Protein AF-A0A2N7B4H0-F1 (afdb_monomer_lite)

Secondary structure (DSSP, 8-state):
--HHHHHHHHHHTT-HHHHHHHHHHS-GGGHHHHHHHHHHHHHHH--S---TT-HHHHHHHHHHHHHHHHS-HHHHHT--GGGSS-----HHHHHHHHHHHT-GGGHHHHHHHHHHTTS----HHHHHHHHHTTSS---HHHHHHH-SHHHHT--HHHHHHHHTTSTHHHHHHHHHHH--TT-SS-IIIIIHHHHHHHHHTTSS-HHHHHHHHHHHHTSS---HHHHHHHHHHHHHS---HHHHGGGHHHHHHHHTSS-HHHHHHHHHHHHHHTTSTT--HHHHHHHHHHHHHSTTGGGTHHHHHHHHHHHHHH-GGGHHHHHHHHGGGGGS--HHHHHHHHHHHHHH--TT-HHHHHHHHTTTTT--TTHHHHHTTT--SPPPPPPPPP-----------GGGBPPP--SHHHHHHHHHHHHHS--HHHHHHHHHHHHH--SPPPTTHHHHHHT------S-HHHHHHHHHHHHHHTTT-S-GGGGSS-TT---HHHHHHHHHHHHHHHHHHTT--PPPTT--SBTTTB--GGGG-

Foldseek 3Di:
DPLLVVLLCCLLVLPQVVNVVSLLPDDLVCLVVNLVSLVVQLVVLADPDDDPPDCSLSSLCSSLLSCLQRPDPVCLLVPDVSSLRNVVDDLVSVVVSCVSNVPDACPVVSQVSCVVVVSDQDALVSVVVCCVVVSYPDDLQNLLAQPDCVRNVDDPVRLLVQLVPHCSQVSPLSVLQHPDPPPPDALVRGVVVRVVSCDVSPSDDLLSNLLSLLQNLLDQPDDPRSVVSSVVSNVVSDDDLVSVLVNVLSLLSNLLYLDLVSLQSSLVVCQVNLLPPSDPVVSNLVSLLNCLLDPNVVSHLLSSLVSLLCNCVNPVVCLVSSLVSLLSNLPVLDPSSLVSNLNSCLVRHDLVPPVVLVSVVVNLVSRDPCSCVSCVSSHPDDHDDDDDDDDDDDDDDDFPDPVFFDDAQDEPVSLLVLLLPCLVDPAPLSVLRNLLCLLQPPYDDDPCNLVSLVPDDNPPDPDLLSQLVNQLSNCSSVVVPDCSLVPSDDPPPPDPVSVVSSVVSVVSSVSSVVSPNQGDQQNARGPPRHRDCVSVD

Radius of gyration: 32.21 Å; chains: 1; bounding box: 80×58×92 Å

Sequence (537 aa):
MTPEDTLQELILSSRPDELIAFLQNTPQCTHKASKAAIRQLSQQLFSVFIPEGDIRNEQCRSCYMAALLTFTRSELMSIPSYLTVRTDVEEDQLIRIFQFRNFGSWLPSWINTMIQKRYWIPSYAFLKRLESGQLISYEPHLFGRVVSPDRMGLTFDEIESLVKTSTLARDLLSLFTHVDLTSSYGYETYWTPFVAELLSRKIILPEDVLKEVLANLARNDFHRTKFLWLKSIAEKIKLSSEETIQVQSELFAVLTTQHGVGINWVLQELKPLSRHPAFRWADFLLAIELLLSGKHAKLGASRALLILEELPLDHPAATAETVRVTLPALLVKDASIQEKVIRIVARWSQPQEEWLREELLLYTDILPANAYELLGSFLSSTPPAPIERYVYQPKSIRVLTEDRRITAVTNWEDLLFLIGKVTTHFDVSEVERLLDSLLQQGFDLPADFQDQVSSFHFEAMSSKTIWLIRGFLQDWSNGFETTALNHLVSPASNDEFITVFWVRMMYAKALAKANQRLSLLSTPTHRPFWIDPEILV

Structure (mmCIF, N/CA/C/O backbone):
data_AF-A0A2N7B4H0-F1
#
_entry.id   AF-A0A2N7B4H0-F1
#
loop_
_atom_site.group_PDB
_atom_site.id
_atom_site.type_symbol
_atom_site.label_atom_id
_atom_site.label_alt_id
_atom_site.label_comp_id
_atom_site.label_asym_id
_atom_site.label_entity_id
_atom_site.label_seq_id
_atom_site.pdbx_PDB_ins_code
_atom_site.Cartn_x
_atom_site.Cartn_y
_atom_site.Cartn_z
_atom_site.occupancy
_atom_site.B_iso_or_equiv
_atom_site.auth_seq_id
_atom_site.auth_comp_id
_atom_site.auth_asym_id
_atom_site.auth_atom_id
_atom_site.pdbx_PDB_model_num
ATOM 1 N N . MET A 1 1 ? 17.112 -9.667 -52.089 1.00 61.91 1 MET A N 1
ATOM 2 C CA . MET A 1 1 ? 17.259 -9.506 -50.631 1.00 61.91 1 MET A CA 1
ATOM 3 C C . MET A 1 1 ? 16.185 -10.314 -49.951 1.00 61.91 1 MET A C 1
ATOM 5 O O . MET A 1 1 ? 15.053 -10.319 -50.429 1.00 61.91 1 MET A O 1
ATOM 9 N N . THR A 1 2 ? 16.548 -11.039 -48.903 1.00 79.81 2 THR A N 1
ATOM 10 C CA . THR A 1 2 ? 15.569 -11.701 -48.041 1.00 79.81 2 THR A CA 1
ATOM 11 C C . THR A 1 2 ? 14.841 -10.652 -47.181 1.00 79.81 2 THR A C 1
ATOM 13 O O . THR A 1 2 ? 15.370 -9.556 -46.986 1.00 79.81 2 THR A O 1
ATOM 16 N N . PRO A 1 3 ? 13.641 -10.947 -46.643 1.00 76.62 3 PRO A N 1
ATOM 17 C CA . PRO A 1 3 ? 12.959 -10.051 -45.703 1.00 76.62 3 PRO A CA 1
ATOM 18 C C . PRO A 1 3 ? 13.798 -9.706 -44.461 1.00 76.62 3 PRO A C 1
ATOM 20 O O . PRO A 1 3 ? 13.592 -8.661 -43.853 1.00 76.62 3 PRO A O 1
ATOM 23 N N . GLU A 1 4 ? 14.739 -10.576 -44.087 1.00 80.69 4 GLU A N 1
ATOM 24 C CA . GLU A 1 4 ? 15.688 -10.355 -42.993 1.00 80.69 4 GLU A CA 1
ATOM 25 C C . GLU A 1 4 ? 16.750 -9.320 -43.370 1.00 80.69 4 GLU A C 1
ATOM 27 O O . GLU A 1 4 ? 16.994 -8.404 -42.587 1.00 80.69 4 GLU A O 1
ATOM 32 N N . ASP A 1 5 ? 17.308 -9.407 -44.583 1.00 82.12 5 ASP A N 1
ATOM 33 C CA . ASP A 1 5 ? 18.279 -8.428 -45.089 1.00 82.12 5 ASP A CA 1
ATOM 34 C C . ASP A 1 5 ? 17.651 -7.032 -45.168 1.00 82.12 5 ASP A C 1
ATOM 36 O O . ASP A 1 5 ? 18.252 -6.048 -44.747 1.00 82.12 5 ASP A O 1
ATOM 40 N N . THR A 1 6 ? 16.407 -6.946 -45.656 1.00 84.31 6 THR A N 1
ATOM 41 C CA . THR A 1 6 ? 15.661 -5.681 -45.727 1.00 84.31 6 THR A CA 1
ATOM 42 C C . THR A 1 6 ? 15.349 -5.132 -44.334 1.00 84.31 6 THR A C 1
ATOM 44 O O . THR A 1 6 ? 15.487 -3.935 -44.105 1.00 84.31 6 THR A O 1
ATOM 47 N N . LEU A 1 7 ? 14.981 -5.990 -43.377 1.00 85.75 7 LEU A N 1
ATOM 48 C CA . LEU A 1 7 ? 14.753 -5.578 -41.991 1.00 85.75 7 LEU A CA 1
ATOM 49 C C . LEU A 1 7 ? 16.028 -5.026 -41.340 1.00 85.75 7 LEU A C 1
ATOM 51 O O . LEU A 1 7 ? 15.982 -3.982 -40.691 1.00 85.75 7 LEU A O 1
ATOM 55 N N . GLN A 1 8 ? 17.158 -5.717 -41.506 1.00 86.12 8 GLN A N 1
ATOM 56 C CA . GLN A 1 8 ? 18.444 -5.271 -40.969 1.00 86.12 8 GLN A CA 1
ATOM 57 C C . GLN A 1 8 ? 18.895 -3.959 -41.613 1.00 86.12 8 GLN A C 1
ATOM 59 O O . GLN A 1 8 ? 19.319 -3.058 -40.894 1.00 86.12 8 GLN A O 1
ATOM 64 N N . GLU A 1 9 ? 18.751 -3.813 -42.933 1.00 89.25 9 GLU A N 1
ATOM 65 C CA . GLU A 1 9 ? 19.076 -2.568 -43.633 1.00 89.25 9 GLU A CA 1
ATOM 66 C C . GLU A 1 9 ? 18.235 -1.396 -43.114 1.00 89.25 9 GLU A C 1
ATOM 68 O O . GLU A 1 9 ? 18.781 -0.335 -42.810 1.00 89.25 9 GLU A O 1
ATOM 73 N N . LEU A 1 10 ? 16.922 -1.582 -42.952 1.00 88.19 10 LEU A N 1
ATOM 74 C CA . LEU A 1 10 ? 16.024 -0.535 -42.451 1.00 88.19 10 LEU A CA 1
ATOM 75 C C . LEU A 1 10 ? 16.346 -0.125 -41.007 1.00 88.19 10 LEU A C 1
ATOM 77 O O . LEU A 1 10 ? 16.293 1.061 -40.683 1.00 88.19 10 LEU A O 1
ATOM 81 N N . ILE A 1 11 ? 16.728 -1.082 -40.152 1.00 86.44 11 ILE A N 1
ATOM 82 C CA . ILE A 1 11 ? 17.166 -0.793 -38.779 1.00 86.44 11 ILE A CA 1
ATOM 83 C C . ILE A 1 11 ? 18.507 -0.051 -38.778 1.00 86.44 11 ILE A C 1
ATOM 85 O O . ILE A 1 11 ? 18.649 0.945 -38.073 1.00 86.44 11 ILE A O 1
ATOM 89 N N . LEU A 1 12 ? 19.490 -0.513 -39.556 1.00 86.62 12 LEU A N 1
ATOM 90 C CA . LEU A 1 12 ? 20.836 0.070 -39.587 1.00 86.62 12 LEU A CA 1
ATOM 91 C C . LEU A 1 12 ? 20.875 1.450 -40.250 1.00 86.62 12 LEU A C 1
ATOM 93 O O . LEU A 1 12 ? 21.717 2.269 -39.889 1.00 86.62 12 LEU A O 1
ATOM 97 N N . SER A 1 13 ? 19.968 1.706 -41.193 1.00 85.81 13 SER A N 1
ATOM 98 C CA . SER A 1 13 ? 19.825 2.993 -41.881 1.00 85.81 13 SER A CA 1
ATOM 99 C C . SER A 1 13 ? 18.934 4.003 -41.147 1.00 85.81 13 SER A C 1
ATOM 101 O O . SER A 1 13 ? 18.708 5.086 -41.683 1.00 85.81 13 SER A O 1
ATOM 103 N N . SER A 1 14 ? 18.449 3.673 -39.940 1.00 80.38 14 SER A N 1
ATOM 104 C CA . SER A 1 14 ? 17.635 4.554 -39.088 1.00 80.38 14 SER A CA 1
ATOM 105 C C . SER A 1 14 ? 16.395 5.129 -39.791 1.00 80.38 14 SER A C 1
ATOM 107 O O . SER A 1 14 ? 16.110 6.321 -39.681 1.00 80.38 14 SER A O 1
ATOM 109 N N . ARG A 1 15 ? 15.634 4.302 -40.525 1.00 83.00 15 ARG A N 1
ATOM 110 C CA . ARG A 1 15 ? 14.407 4.739 -41.227 1.00 83.00 15 ARG A CA 1
ATOM 111 C C . ARG A 1 15 ? 13.140 4.209 -40.541 1.00 83.00 15 ARG A C 1
ATOM 113 O O . ARG A 1 15 ? 12.562 3.224 -41.006 1.00 83.00 15 ARG A O 1
ATOM 120 N N . PRO A 1 16 ? 12.680 4.830 -39.438 1.00 79.56 16 PRO A N 1
ATOM 121 C CA . PRO A 1 16 ? 11.619 4.276 -38.596 1.00 79.56 16 PRO A CA 1
ATOM 122 C C . PRO A 1 16 ? 10.254 4.184 -39.295 1.00 79.56 16 PRO A C 1
ATOM 124 O O . PRO A 1 16 ? 9.546 3.196 -39.106 1.00 79.56 16 PRO A O 1
ATOM 127 N N . ASP A 1 17 ? 9.881 5.156 -40.134 1.00 83.62 17 ASP A N 1
ATOM 128 C CA . ASP A 1 17 ? 8.600 5.121 -40.855 1.00 83.62 17 ASP A CA 1
ATOM 129 C C . ASP A 1 17 ? 8.576 4.043 -41.952 1.00 83.62 17 ASP A C 1
ATOM 131 O O . ASP A 1 17 ? 7.594 3.306 -42.074 1.00 83.62 17 ASP A O 1
ATOM 135 N N . GLU A 1 18 ? 9.669 3.896 -42.711 1.00 86.81 18 GLU A N 1
ATOM 136 C CA . GLU A 1 18 ? 9.824 2.821 -43.705 1.00 86.81 18 GLU A CA 1
ATOM 137 C C . GLU A 1 18 ? 9.834 1.444 -43.026 1.00 86.81 18 GLU A C 1
ATOM 139 O O . GLU A 1 18 ? 9.207 0.507 -43.520 1.00 86.81 18 GLU A O 1
ATOM 144 N N . LEU A 1 19 ? 10.476 1.331 -41.858 1.00 85.94 19 LEU A N 1
ATOM 145 C CA . LEU A 1 19 ? 10.487 0.123 -41.035 1.00 85.94 19 LEU A CA 1
ATOM 146 C C . LEU A 1 19 ? 9.083 -0.263 -40.555 1.00 85.94 19 LEU A C 1
ATOM 148 O O . LEU A 1 19 ? 8.697 -1.429 -40.684 1.00 85.94 19 LEU A O 1
ATOM 152 N N . ILE A 1 20 ? 8.314 0.694 -40.018 1.00 83.69 20 ILE A N 1
ATOM 153 C CA . ILE A 1 20 ? 6.923 0.454 -39.612 1.00 83.69 20 ILE A CA 1
ATOM 154 C C . ILE A 1 20 ? 6.120 -0.018 -40.826 1.00 83.69 20 ILE A C 1
ATOM 156 O O . ILE A 1 20 ? 5.499 -1.077 -40.760 1.00 83.69 20 ILE A O 1
ATOM 160 N N . ALA A 1 21 ? 6.163 0.715 -41.942 1.00 86.56 21 ALA A N 1
ATOM 161 C CA . ALA A 1 21 ? 5.404 0.374 -43.144 1.00 86.56 21 ALA A CA 1
ATOM 162 C C . ALA A 1 21 ? 5.782 -1.011 -43.703 1.00 86.56 21 ALA A C 1
ATOM 164 O O . ALA A 1 21 ? 4.907 -1.787 -44.091 1.00 86.56 21 ALA A O 1
ATOM 165 N N . PHE A 1 22 ? 7.070 -1.358 -43.707 1.00 87.69 22 PHE A N 1
ATOM 166 C CA . PHE A 1 22 ? 7.551 -2.672 -44.129 1.00 87.69 22 PHE A CA 1
ATOM 167 C C . PHE A 1 22 ? 6.992 -3.789 -43.241 1.00 87.69 22 PHE A C 1
ATOM 169 O O . PHE A 1 22 ? 6.396 -4.746 -43.743 1.00 87.69 22 PHE A O 1
ATOM 176 N N . LEU A 1 23 ? 7.122 -3.656 -41.919 1.00 84.12 23 LEU A N 1
ATOM 177 C CA . LEU A 1 23 ? 6.654 -4.666 -40.966 1.00 84.12 23 LEU A CA 1
ATOM 178 C C . LEU A 1 23 ? 5.126 -4.790 -40.939 1.00 84.12 23 LEU A C 1
ATOM 180 O O . LEU A 1 23 ? 4.616 -5.889 -40.741 1.00 84.12 23 LEU A O 1
ATOM 184 N N . GLN A 1 24 ? 4.392 -3.705 -41.195 1.00 83.81 24 GLN A N 1
ATOM 185 C CA . GLN A 1 24 ? 2.932 -3.732 -41.314 1.00 83.81 24 GLN A CA 1
ATOM 186 C C . GLN A 1 24 ? 2.444 -4.553 -42.517 1.00 83.81 24 GLN A C 1
ATOM 188 O O . GLN A 1 24 ? 1.402 -5.202 -42.447 1.00 83.81 24 GLN A O 1
ATOM 193 N N . ASN A 1 25 ? 3.207 -4.548 -43.611 1.00 83.81 25 ASN A N 1
ATOM 194 C CA . ASN A 1 25 ? 2.879 -5.274 -44.839 1.00 83.81 25 ASN A CA 1
ATOM 195 C C . ASN A 1 25 ? 3.521 -6.672 -44.908 1.00 83.81 25 ASN A C 1
ATOM 197 O O . ASN A 1 25 ? 3.307 -7.413 -45.869 1.00 83.81 25 ASN A O 1
ATOM 201 N N . THR A 1 26 ? 4.313 -7.047 -43.901 1.00 81.62 26 THR A N 1
ATOM 202 C CA . THR A 1 26 ? 5.021 -8.326 -43.862 1.00 81.62 26 THR A CA 1
ATOM 203 C C . THR A 1 26 ? 4.096 -9.448 -43.357 1.00 81.62 26 THR A C 1
ATOM 205 O O . THR A 1 26 ? 3.465 -9.304 -42.309 1.00 81.62 26 THR A O 1
ATOM 208 N N . PRO A 1 27 ? 3.996 -10.598 -44.056 1.00 76.38 27 PRO A N 1
ATOM 209 C CA . PRO A 1 27 ? 3.170 -11.718 -43.607 1.00 76.38 27 PRO A CA 1
ATOM 210 C C . PRO A 1 27 ? 3.624 -12.295 -42.257 1.00 76.38 27 PRO A C 1
ATOM 212 O O . PRO A 1 27 ? 4.809 -12.528 -42.035 1.00 76.38 27 PRO A O 1
ATOM 215 N N . GLN A 1 28 ? 2.682 -12.668 -41.384 1.00 69.12 28 GLN A N 1
ATOM 216 C CA . GLN A 1 28 ? 2.998 -13.212 -40.049 1.00 69.12 28 GLN A CA 1
ATOM 217 C C . GLN A 1 28 ? 3.903 -14.461 -40.067 1.00 69.12 28 GLN A C 1
ATOM 219 O O . GLN A 1 28 ? 4.599 -14.732 -39.087 1.00 69.12 28 GLN A O 1
ATOM 224 N N . CYS A 1 29 ? 3.927 -15.224 -41.168 1.00 59.09 29 CYS A N 1
ATOM 225 C CA . CYS A 1 29 ? 4.765 -16.416 -41.311 1.00 59.09 29 CYS A CA 1
ATOM 226 C C . CYS A 1 29 ? 6.276 -16.115 -41.305 1.00 59.09 29 CYS A C 1
ATOM 228 O O . CYS A 1 29 ? 7.056 -16.981 -40.908 1.00 59.09 29 CYS A O 1
ATOM 230 N N . THR A 1 30 ? 6.701 -14.900 -41.663 1.00 66.31 30 THR A N 1
ATOM 231 C CA . THR A 1 30 ? 8.118 -14.493 -41.645 1.00 66.31 30 THR A CA 1
ATOM 232 C C . THR A 1 30 ? 8.538 -13.869 -40.310 1.00 66.31 30 THR A C 1
ATOM 234 O O . THR A 1 30 ? 9.733 -13.741 -40.044 1.00 66.31 30 THR A O 1
ATOM 237 N N . HIS A 1 31 ? 7.594 -13.588 -39.399 1.00 74.25 31 HIS A N 1
ATOM 238 C CA . HIS A 1 31 ? 7.888 -12.961 -38.104 1.00 74.25 31 HIS A CA 1
ATOM 239 C C . HIS A 1 31 ? 8.849 -13.785 -37.241 1.00 74.25 31 HIS A C 1
ATOM 241 O O . HIS A 1 31 ? 9.583 -13.216 -36.439 1.00 74.25 31 HIS A O 1
ATOM 247 N N . LYS A 1 32 ? 8.879 -15.120 -37.372 1.00 80.31 32 LYS A N 1
ATOM 248 C CA . LYS A 1 32 ? 9.822 -15.959 -36.610 1.00 80.31 32 LYS A CA 1
ATOM 249 C C . LYS A 1 32 ? 11.278 -15.614 -36.945 1.00 80.31 32 LYS A C 1
ATOM 251 O O . LYS A 1 32 ? 12.099 -15.512 -36.037 1.00 80.31 32 LYS A O 1
ATOM 256 N N . ALA A 1 33 ? 11.558 -15.415 -38.226 1.00 77.06 33 ALA A N 1
ATOM 257 C CA . ALA A 1 33 ? 12.869 -15.060 -38.747 1.00 77.06 33 ALA A CA 1
ATOM 258 C C . ALA A 1 33 ? 13.229 -13.609 -38.381 1.00 77.06 33 ALA A C 1
ATOM 260 O O . ALA A 1 33 ? 14.272 -13.356 -37.779 1.00 77.06 33 ALA A O 1
ATOM 261 N N . SER A 1 34 ? 12.287 -12.677 -38.571 1.00 82.88 34 SER A N 1
ATOM 262 C CA . SER A 1 34 ? 12.433 -11.274 -38.155 1.00 82.88 34 SER A CA 1
ATOM 263 C C . SER A 1 34 ? 12.747 -11.125 -36.661 1.00 82.88 34 SER A C 1
ATOM 265 O O . SER A 1 34 ? 13.630 -10.359 -36.289 1.00 82.88 34 SER A O 1
ATOM 267 N N . LYS A 1 35 ? 12.087 -11.896 -35.785 1.00 88.50 35 LYS A N 1
ATOM 268 C CA . LYS A 1 35 ? 12.351 -11.884 -34.334 1.00 88.50 35 LYS A CA 1
ATOM 269 C C . LYS A 1 35 ? 13.778 -12.289 -33.981 1.00 88.50 35 LYS A C 1
ATOM 271 O O . LYS A 1 35 ? 14.358 -11.711 -33.064 1.00 88.50 35 LYS A O 1
ATOM 276 N N . ALA A 1 36 ? 14.315 -13.311 -34.649 1.00 86.56 36 ALA A N 1
ATOM 277 C CA . ALA A 1 36 ? 15.679 -13.772 -34.409 1.00 86.56 36 ALA A CA 1
ATOM 278 C C . ALA A 1 36 ? 16.689 -12.693 -34.821 1.00 86.56 36 ALA A C 1
ATOM 280 O O . ALA A 1 36 ? 17.553 -12.340 -34.018 1.00 86.56 36 ALA A O 1
ATOM 281 N N . ALA A 1 37 ? 16.493 -12.095 -36.001 1.00 86.75 37 ALA A N 1
ATOM 282 C CA . ALA A 1 37 ? 17.309 -10.988 -36.489 1.00 86.75 37 ALA A CA 1
ATOM 283 C C . ALA A 1 37 ? 17.275 -9.773 -35.542 1.00 86.75 37 ALA A C 1
ATOM 285 O O . ALA A 1 37 ? 18.328 -9.244 -35.197 1.00 86.75 37 ALA A O 1
ATOM 286 N N . ILE A 1 38 ? 16.092 -9.380 -35.047 1.00 89.06 38 ILE A N 1
ATOM 287 C CA . ILE A 1 38 ? 15.937 -8.269 -34.087 1.00 89.06 38 ILE A CA 1
ATOM 288 C C . ILE A 1 38 ? 16.715 -8.538 -32.793 1.00 89.06 38 ILE A C 1
ATOM 290 O O . ILE A 1 38 ? 17.413 -7.653 -32.302 1.00 89.06 38 ILE A O 1
ATOM 294 N N . ARG A 1 39 ? 16.620 -9.753 -32.231 1.00 87.94 39 ARG A N 1
ATOM 295 C CA . ARG A 1 39 ? 17.344 -10.109 -30.998 1.00 87.94 39 ARG A CA 1
ATOM 296 C C . ARG A 1 39 ? 18.852 -10.056 -31.195 1.00 87.94 39 ARG A C 1
ATOM 298 O O . ARG A 1 39 ? 19.536 -9.448 -30.380 1.00 87.94 39 ARG A O 1
ATOM 305 N N . GLN A 1 40 ? 19.346 -10.670 -32.267 1.00 88.06 40 GLN A N 1
ATOM 306 C CA . GLN A 1 40 ? 20.773 -10.712 -32.569 1.00 88.06 40 GLN A CA 1
ATOM 307 C C . GLN A 1 40 ? 21.331 -9.302 -32.780 1.00 88.06 40 GLN A C 1
ATOM 309 O O . GLN A 1 40 ? 22.329 -8.939 -32.162 1.00 88.06 40 GLN A O 1
ATOM 314 N N . LEU A 1 41 ? 20.657 -8.492 -33.598 1.00 86.75 41 LEU A N 1
ATOM 315 C CA . LEU A 1 41 ? 21.095 -7.134 -33.897 1.00 86.75 41 LEU A CA 1
ATOM 316 C C . LEU A 1 41 ? 21.051 -6.244 -32.650 1.00 86.75 41 LEU A C 1
ATOM 318 O O . LEU A 1 41 ? 22.015 -5.548 -32.352 1.00 86.75 41 LEU A O 1
ATOM 322 N N . SER A 1 42 ? 19.980 -6.324 -31.856 1.00 85.00 42 SER A N 1
ATOM 323 C CA . SER A 1 42 ? 19.875 -5.562 -30.610 1.00 85.00 42 SER A CA 1
ATOM 324 C C . SER A 1 42 ? 20.941 -5.960 -29.585 1.00 85.00 42 SER A C 1
ATOM 326 O O . SER A 1 42 ? 21.454 -5.084 -28.900 1.00 85.00 42 SER A O 1
ATOM 328 N N . GLN A 1 43 ? 21.326 -7.238 -29.499 1.00 84.31 43 GLN A N 1
ATOM 329 C CA . GLN A 1 43 ? 22.435 -7.683 -28.644 1.00 84.31 43 GLN A CA 1
ATOM 330 C C . GLN A 1 43 ? 23.796 -7.167 -29.125 1.00 84.31 43 GLN A C 1
ATOM 332 O O . GLN A 1 43 ? 24.632 -6.823 -28.296 1.00 84.31 43 GLN A O 1
ATOM 337 N N . GLN A 1 44 ? 24.017 -7.093 -30.440 1.00 83.62 44 GLN A N 1
ATOM 338 C CA . GLN A 1 44 ? 25.249 -6.544 -31.019 1.00 83.62 44 GLN A CA 1
ATOM 339 C C . GLN A 1 44 ? 25.366 -5.030 -30.813 1.00 83.62 44 GLN A C 1
ATOM 341 O O . GLN A 1 44 ? 26.456 -4.519 -30.566 1.00 83.62 44 GLN A O 1
ATOM 346 N N . LEU A 1 45 ? 24.245 -4.314 -30.915 1.00 80.00 45 LEU A N 1
ATOM 347 C CA . LEU A 1 45 ? 24.183 -2.866 -30.712 1.00 80.00 45 LEU A CA 1
ATOM 348 C C . LEU A 1 45 ? 24.200 -2.477 -29.227 1.00 80.00 45 LEU A C 1
ATOM 350 O O . LEU A 1 45 ? 24.551 -1.343 -28.890 1.00 80.00 45 LEU A O 1
ATOM 354 N N . PHE A 1 46 ? 23.821 -3.399 -28.339 1.00 73.19 46 PHE A N 1
ATOM 355 C CA . PHE A 1 46 ? 23.717 -3.148 -26.910 1.00 73.19 46 PHE A CA 1
ATOM 356 C C . PHE A 1 46 ? 25.073 -2.802 -26.288 1.00 73.19 46 PHE A C 1
ATOM 358 O O . PHE A 1 46 ? 26.039 -3.558 -26.349 1.00 73.19 46 PHE A O 1
ATOM 365 N N . SER A 1 47 ? 25.104 -1.665 -25.600 1.00 63.72 47 SER A N 1
ATOM 366 C CA . SER A 1 47 ? 26.188 -1.251 -24.719 1.00 63.72 47 SER A CA 1
ATOM 367 C C . SER A 1 47 ? 25.582 -0.654 -23.454 1.00 63.72 47 SER A C 1
ATOM 369 O O . SER A 1 47 ? 24.552 0.019 -23.513 1.00 63.72 47 SER A O 1
ATOM 371 N N . VAL A 1 48 ? 26.243 -0.860 -22.309 1.00 54.25 48 VAL A N 1
ATOM 372 C CA . VAL A 1 48 ? 25.852 -0.250 -21.023 1.00 54.25 48 VAL A CA 1
ATOM 373 C C . VAL A 1 48 ? 25.845 1.281 -21.119 1.00 54.25 48 VAL A C 1
ATOM 375 O O . VAL A 1 48 ? 25.062 1.944 -20.443 1.00 54.25 48 VAL A O 1
ATOM 378 N N . PHE A 1 49 ? 26.681 1.839 -21.998 1.00 56.09 49 PHE A N 1
ATOM 379 C CA . PHE A 1 49 ? 26.729 3.262 -22.291 1.00 56.09 49 PHE A CA 1
ATOM 380 C C . PHE A 1 49 ? 26.856 3.499 -23.801 1.00 56.09 49 PHE A C 1
ATOM 382 O O . PHE A 1 49 ? 27.798 3.025 -24.441 1.00 56.09 49 PHE A O 1
ATOM 389 N N . ILE A 1 50 ? 25.904 4.243 -24.363 1.00 64.19 50 ILE A N 1
ATOM 390 C CA . ILE A 1 50 ? 25.951 4.767 -25.731 1.00 64.19 50 ILE A CA 1
ATOM 391 C C . ILE A 1 50 ? 25.891 6.297 -25.610 1.00 64.19 50 ILE A C 1
ATOM 393 O O . ILE A 1 50 ? 24.912 6.793 -25.031 1.00 64.19 50 ILE A O 1
ATOM 397 N N . PRO A 1 51 ? 26.910 7.034 -26.098 1.00 67.38 51 PRO A N 1
ATOM 398 C CA . PRO A 1 51 ? 26.929 8.493 -26.057 1.00 67.38 51 PRO A CA 1
ATOM 399 C C . PRO A 1 51 ? 25.697 9.114 -26.720 1.00 67.38 51 PRO A C 1
ATOM 401 O O . PRO A 1 51 ? 25.123 8.553 -27.655 1.00 67.38 51 PRO A O 1
ATOM 404 N N . GLU A 1 52 ? 25.292 10.288 -26.245 1.00 63.97 52 GLU A N 1
ATOM 405 C CA . GLU A 1 52 ? 24.223 11.071 -26.865 1.00 63.97 52 GLU A CA 1
ATOM 406 C C . GLU A 1 52 ? 24.656 11.524 -28.274 1.00 63.97 52 GLU A C 1
ATOM 408 O O . GLU A 1 52 ? 25.800 11.931 -28.471 1.00 63.97 52 GLU A O 1
ATOM 413 N N . GLY A 1 53 ? 23.775 11.385 -29.270 1.00 69.31 53 GLY A N 1
ATOM 414 C CA . GLY A 1 53 ? 24.087 11.665 -30.682 1.00 69.31 53 GLY A CA 1
ATOM 415 C C . GLY A 1 53 ? 24.748 10.518 -31.464 1.00 69.31 53 GLY A C 1
ATOM 416 O O . GLY A 1 53 ? 24.954 10.646 -32.667 1.00 69.31 53 GLY A O 1
ATOM 417 N N . ASP A 1 54 ? 25.054 9.383 -30.827 1.00 80.06 54 ASP A N 1
ATOM 418 C CA . ASP A 1 54 ? 25.519 8.178 -31.530 1.00 80.06 54 ASP A CA 1
ATOM 419 C C . ASP A 1 54 ? 24.360 7.519 -32.302 1.00 80.06 54 ASP A C 1
ATOM 421 O O . ASP A 1 54 ? 23.285 7.289 -31.735 1.00 80.06 54 ASP A O 1
ATOM 425 N N . ILE A 1 55 ? 24.593 7.171 -33.573 1.00 80.88 55 ILE A N 1
ATOM 426 C CA . ILE A 1 55 ? 23.611 6.526 -34.463 1.00 80.88 55 ILE A CA 1
ATOM 427 C C . ILE A 1 55 ? 23.067 5.210 -33.893 1.00 80.88 55 ILE A C 1
ATOM 429 O O . ILE A 1 55 ? 21.913 4.853 -34.133 1.00 80.88 55 ILE A O 1
ATOM 433 N N . ARG A 1 56 ? 23.846 4.514 -33.055 1.00 80.69 56 ARG A N 1
ATOM 434 C CA . ARG A 1 56 ? 23.396 3.294 -32.369 1.00 80.69 56 ARG A CA 1
ATOM 435 C C . ARG A 1 56 ? 22.170 3.537 -31.492 1.00 80.69 56 ARG A C 1
ATOM 437 O O . ARG A 1 56 ? 21.398 2.607 -31.285 1.00 80.69 56 ARG A O 1
ATOM 444 N N . ASN A 1 57 ? 21.941 4.763 -31.007 1.00 78.69 57 ASN A N 1
ATOM 445 C CA . ASN A 1 57 ? 20.709 5.089 -30.281 1.00 78.69 57 ASN A CA 1
ATOM 446 C C . ASN A 1 57 ? 19.472 4.941 -31.182 1.00 78.69 57 ASN A C 1
ATOM 448 O O . ASN A 1 57 ? 18.486 4.334 -30.770 1.00 78.69 57 ASN A O 1
ATOM 452 N N . GLU A 1 58 ? 19.525 5.441 -32.418 1.00 83.50 58 GLU A N 1
ATOM 453 C CA . GLU A 1 58 ? 18.426 5.332 -33.389 1.00 83.50 58 GLU A CA 1
ATOM 454 C C . GLU A 1 58 ? 18.215 3.888 -33.859 1.00 83.50 58 GLU A C 1
ATOM 456 O O . GLU A 1 58 ? 17.078 3.427 -34.001 1.00 83.50 58 GLU A O 1
ATOM 461 N N . GLN A 1 59 ? 19.305 3.139 -34.028 1.00 87.06 59 GLN A N 1
ATOM 462 C CA . GLN A 1 59 ? 19.260 1.724 -34.400 1.00 87.06 59 GLN A CA 1
ATOM 463 C C . GLN A 1 59 ? 18.665 0.863 -33.269 1.00 87.06 59 GLN A C 1
ATOM 465 O O . GLN A 1 59 ? 17.859 -0.034 -33.528 1.00 87.06 59 GLN A O 1
ATOM 470 N N . CYS A 1 60 ? 18.982 1.166 -32.004 1.00 85.38 60 CYS A N 1
ATOM 471 C CA . CYS A 1 60 ? 18.352 0.542 -30.835 1.00 85.38 60 CYS A CA 1
ATOM 472 C C . CYS A 1 60 ? 16.851 0.867 -30.748 1.00 85.38 60 CYS A C 1
ATOM 474 O O . CYS A 1 60 ? 16.048 -0.047 -30.548 1.00 85.38 60 CYS A O 1
ATOM 476 N N . ARG A 1 61 ? 16.446 2.127 -30.980 1.00 86.62 61 ARG A N 1
ATOM 477 C CA . ARG A 1 61 ? 15.022 2.517 -31.062 1.00 86.62 61 ARG A CA 1
ATOM 478 C C . ARG A 1 61 ? 14.293 1.744 -32.160 1.00 86.62 61 ARG A C 1
ATOM 480 O O . ARG A 1 61 ? 13.215 1.203 -31.924 1.00 86.62 61 ARG A O 1
ATOM 487 N N . SER A 1 62 ? 14.915 1.611 -33.329 1.00 88.75 62 SER A N 1
ATOM 488 C CA . SER A 1 62 ? 14.378 0.846 -34.460 1.00 88.75 62 SER A CA 1
ATOM 489 C C . SER A 1 62 ? 14.222 -0.644 -34.123 1.00 88.75 62 SER A C 1
ATOM 491 O O . SER A 1 62 ? 13.179 -1.235 -34.410 1.00 88.75 62 SER A O 1
ATOM 493 N N . CYS A 1 63 ? 15.194 -1.247 -33.424 1.00 89.56 63 CYS A N 1
ATOM 494 C CA . CYS A 1 63 ? 15.066 -2.607 -32.886 1.00 89.56 63 CYS A CA 1
ATOM 495 C C . CYS A 1 63 ? 13.872 -2.737 -31.928 1.00 89.56 63 CYS A C 1
ATOM 497 O O . CYS A 1 63 ? 13.106 -3.699 -32.023 1.00 89.56 63 CYS A O 1
ATOM 499 N N . TYR A 1 64 ? 13.691 -1.774 -31.021 1.00 89.75 64 TYR A N 1
ATOM 500 C CA . TYR A 1 64 ? 12.581 -1.770 -30.070 1.00 89.75 64 TYR A CA 1
ATOM 501 C C . TYR A 1 64 ? 11.221 -1.640 -30.773 1.00 89.75 64 TYR A C 1
ATOM 503 O O . TYR A 1 64 ? 10.311 -2.422 -30.499 1.00 89.75 64 TYR A O 1
ATOM 511 N N . MET A 1 65 ? 11.086 -0.733 -31.744 1.00 89.50 65 MET A N 1
ATOM 512 C CA . MET A 1 65 ? 9.869 -0.582 -32.556 1.00 89.50 65 MET A CA 1
ATOM 513 C C . MET A 1 65 ? 9.541 -1.858 -33.340 1.00 89.50 65 MET A C 1
ATOM 515 O O . MET A 1 65 ? 8.395 -2.317 -33.342 1.00 89.50 65 MET A O 1
ATOM 519 N N . ALA A 1 66 ? 10.553 -2.477 -33.951 1.00 89.62 66 ALA A N 1
ATOM 520 C CA . ALA A 1 66 ? 10.395 -3.748 -34.646 1.00 89.62 66 ALA A CA 1
ATOM 521 C C . ALA A 1 66 ? 9.961 -4.869 -33.687 1.00 89.62 66 ALA A C 1
ATOM 523 O O . ALA A 1 66 ? 9.101 -5.688 -34.033 1.00 89.62 66 ALA A O 1
ATOM 524 N N . ALA A 1 67 ? 10.499 -4.891 -32.463 1.00 90.56 67 ALA A N 1
ATOM 525 C CA . ALA A 1 67 ? 10.071 -5.823 -31.426 1.00 90.56 67 ALA A CA 1
ATOM 526 C C . ALA A 1 67 ? 8.606 -5.588 -31.029 1.00 90.56 67 ALA A C 1
ATOM 528 O O . ALA A 1 67 ? 7.839 -6.550 -30.986 1.00 90.56 67 ALA A O 1
ATOM 529 N N . LEU A 1 68 ? 8.180 -4.337 -30.818 1.00 90.00 68 LEU A N 1
ATOM 530 C CA . LEU A 1 68 ? 6.783 -4.005 -30.507 1.00 90.00 68 LEU A CA 1
ATOM 531 C C . LEU A 1 68 ? 5.815 -4.506 -31.583 1.00 90.00 68 LEU A C 1
ATOM 533 O O . LEU A 1 68 ? 4.753 -5.018 -31.237 1.00 90.00 68 LEU A O 1
ATOM 537 N N . LEU A 1 69 ? 6.187 -4.408 -32.862 1.00 88.50 69 LEU A N 1
ATOM 538 C CA . LEU A 1 69 ? 5.365 -4.861 -33.988 1.00 88.50 69 LEU A CA 1
ATOM 539 C C . LEU A 1 69 ? 5.319 -6.389 -34.132 1.00 88.50 69 LEU A C 1
ATOM 541 O O . LEU A 1 69 ? 4.274 -6.942 -34.474 1.00 88.50 69 LEU A O 1
ATOM 545 N N . THR A 1 70 ? 6.423 -7.088 -33.860 1.00 87.94 70 THR A N 1
ATOM 546 C CA . THR A 1 70 ? 6.565 -8.511 -34.225 1.00 87.94 70 THR A CA 1
ATOM 547 C C . THR A 1 70 ? 6.445 -9.483 -33.049 1.00 87.94 70 THR A C 1
ATOM 549 O O . THR A 1 70 ? 5.999 -10.620 -33.239 1.00 87.94 70 THR A O 1
ATOM 552 N N . PHE A 1 71 ? 6.832 -9.090 -31.831 1.00 90.25 71 PHE A N 1
ATOM 553 C CA . PHE A 1 71 ? 6.893 -9.984 -30.667 1.00 90.25 71 PHE A CA 1
ATOM 554 C C . PHE A 1 71 ? 5.489 -10.335 -30.163 1.00 90.25 71 PHE A C 1
ATOM 556 O O . PHE A 1 71 ? 4.536 -9.567 -30.294 1.00 90.25 71 PHE A O 1
ATOM 563 N N . THR A 1 72 ? 5.337 -11.524 -29.578 1.00 89.44 72 THR A N 1
ATOM 564 C CA . THR A 1 72 ? 4.088 -11.955 -28.929 1.00 89.44 72 THR A CA 1
ATOM 565 C C . THR A 1 72 ? 3.863 -11.229 -27.602 1.00 89.44 72 THR A C 1
ATOM 567 O O . THR A 1 72 ? 4.771 -10.610 -27.052 1.00 89.44 72 THR A O 1
ATOM 570 N N . ARG A 1 73 ? 2.651 -11.346 -27.038 1.00 89.50 73 ARG A N 1
ATOM 571 C CA . ARG A 1 73 ? 2.342 -10.832 -25.693 1.00 89.50 73 ARG A CA 1
ATOM 572 C C . ARG A 1 73 ? 3.335 -11.338 -24.645 1.00 89.50 73 ARG A C 1
ATOM 574 O O . ARG A 1 73 ? 3.867 -10.537 -23.891 1.00 89.50 73 ARG A O 1
ATOM 581 N N . SER A 1 74 ? 3.589 -12.648 -24.602 1.00 89.06 74 SER A N 1
ATOM 582 C CA . SER A 1 74 ? 4.496 -13.232 -23.607 1.00 89.06 74 SER A CA 1
ATOM 583 C C . SER A 1 74 ? 5.905 -12.650 -23.727 1.00 89.06 74 SER A C 1
ATOM 585 O O . SER A 1 74 ? 6.457 -12.223 -22.720 1.00 89.06 74 SER A O 1
ATOM 587 N N . GLU A 1 75 ? 6.426 -12.540 -24.952 1.00 90.25 75 GLU A N 1
ATOM 588 C CA . GLU A 1 75 ? 7.758 -11.986 -25.225 1.00 90.25 75 GLU A CA 1
ATOM 589 C C . GLU A 1 75 ? 7.873 -10.497 -24.862 1.00 90.25 75 GLU A C 1
ATOM 591 O O . GLU A 1 75 ? 8.933 -10.065 -24.423 1.00 90.25 75 GLU A O 1
ATOM 596 N N . LEU A 1 76 ? 6.803 -9.710 -25.022 1.00 89.56 76 LEU A N 1
ATOM 597 C CA . LEU A 1 76 ? 6.797 -8.290 -24.650 1.00 89.56 76 LEU A CA 1
ATOM 598 C C . LEU A 1 76 ? 6.660 -8.073 -23.136 1.00 89.56 76 LEU A C 1
ATOM 600 O O . LEU A 1 76 ? 7.260 -7.148 -22.595 1.00 89.56 76 LEU A O 1
ATOM 604 N N . MET A 1 77 ? 5.925 -8.935 -22.427 1.00 85.62 77 MET A N 1
ATOM 605 C CA . MET A 1 77 ? 5.833 -8.874 -20.959 1.00 85.62 77 MET A CA 1
ATOM 606 C C . MET A 1 77 ? 7.169 -9.248 -20.290 1.00 85.62 77 MET A C 1
ATOM 608 O O . MET A 1 77 ? 7.547 -8.679 -19.261 1.00 85.62 77 MET A O 1
ATOM 612 N N . SER A 1 78 ? 7.930 -10.165 -20.897 1.00 86.25 78 SER A N 1
ATOM 613 C CA . SER A 1 78 ? 9.284 -10.548 -20.476 1.00 86.25 78 SER A CA 1
ATOM 614 C C . SER A 1 78 ? 10.384 -9.943 -21.354 1.00 86.25 78 SER A C 1
ATOM 616 O O . SER A 1 78 ? 11.460 -10.530 -21.469 1.00 86.25 78 SER A O 1
ATOM 618 N N . ILE A 1 79 ? 10.138 -8.767 -21.953 1.00 83.81 79 ILE A N 1
ATOM 619 C CA . ILE A 1 79 ? 11.089 -8.161 -22.888 1.00 83.81 79 ILE A CA 1
ATOM 620 C C . ILE A 1 79 ? 12.478 -7.997 -22.235 1.00 83.81 79 ILE A C 1
ATOM 622 O O . ILE A 1 79 ? 12.566 -7.481 -21.113 1.00 83.81 79 ILE A O 1
ATOM 626 N N . PRO A 1 80 ? 13.557 -8.471 -22.887 1.00 81.62 80 PRO A N 1
ATOM 627 C CA . PRO A 1 80 ? 14.910 -8.347 -22.360 1.00 81.62 80 PRO A CA 1
ATOM 628 C C . PRO A 1 80 ? 15.377 -6.895 -22.279 1.00 81.62 80 PRO A C 1
ATOM 630 O O . PRO A 1 80 ? 15.075 -6.096 -23.164 1.00 81.62 80 PRO A O 1
ATOM 633 N N . SER A 1 81 ? 16.201 -6.580 -21.278 1.00 78.88 81 SER A N 1
ATOM 634 C CA . SER A 1 81 ? 16.716 -5.223 -21.054 1.00 78.88 81 SER A CA 1
ATOM 635 C C . SER A 1 81 ? 17.494 -4.650 -22.242 1.00 78.88 81 SER A C 1
ATOM 637 O O . SER A 1 81 ? 17.448 -3.447 -22.472 1.00 78.88 81 SER A O 1
ATOM 639 N N . TYR A 1 82 ? 18.172 -5.497 -23.026 1.00 78.62 82 TYR A N 1
ATOM 640 C CA . TYR A 1 82 ? 18.933 -5.061 -24.200 1.00 78.62 82 TYR A CA 1
ATOM 641 C C . TYR A 1 82 ? 18.054 -4.495 -25.326 1.00 78.62 82 TYR A C 1
ATOM 643 O O . TYR A 1 82 ? 18.522 -3.669 -26.101 1.00 78.62 82 TYR A O 1
ATOM 651 N N . LEU A 1 83 ? 16.774 -4.887 -25.373 1.00 80.50 83 LEU A N 1
ATOM 652 C CA . LEU A 1 83 ? 15.774 -4.359 -26.308 1.00 80.50 83 LEU A CA 1
ATOM 653 C C . LEU A 1 83 ? 15.023 -3.149 -25.754 1.00 80.50 83 LEU A C 1
ATOM 655 O O . LEU A 1 83 ? 14.252 -2.532 -26.477 1.00 80.50 83 LEU A O 1
ATOM 659 N N . THR A 1 84 ? 15.210 -2.820 -24.478 1.00 74.12 84 THR A N 1
ATOM 660 C CA . THR A 1 84 ? 14.557 -1.681 -23.820 1.00 74.12 84 THR A CA 1
ATOM 661 C C . THR A 1 84 ? 15.538 -0.552 -23.528 1.00 74.12 84 THR A C 1
ATOM 663 O O . THR A 1 84 ? 15.258 0.325 -22.713 1.00 74.12 84 THR A O 1
ATOM 666 N N . VAL A 1 85 ? 16.715 -0.583 -24.152 1.00 65.19 85 VAL A N 1
ATOM 667 C CA . VAL A 1 85 ? 17.654 0.537 -24.141 1.00 65.19 85 VAL A CA 1
ATOM 668 C C . VAL A 1 85 ? 17.138 1.593 -25.113 1.00 65.19 85 VAL A C 1
ATOM 670 O O . VAL A 1 85 ? 16.885 1.271 -26.268 1.00 65.19 85 VAL A O 1
ATOM 673 N N . ARG A 1 86 ? 17.003 2.844 -24.645 1.00 66.75 86 ARG A N 1
ATOM 674 C CA . ARG A 1 86 ? 16.501 3.989 -25.435 1.00 66.75 86 ARG A CA 1
ATOM 675 C C . ARG A 1 86 ? 15.064 3.770 -25.941 1.00 66.75 86 ARG A C 1
ATOM 677 O O . ARG A 1 86 ? 14.804 3.633 -27.128 1.00 66.75 86 ARG A O 1
ATOM 684 N N . THR A 1 87 ? 14.119 3.719 -24.998 1.00 64.62 87 THR A N 1
ATOM 685 C CA . THR A 1 87 ? 12.661 3.636 -25.240 1.00 64.62 87 THR A CA 1
ATOM 686 C C . THR A 1 87 ? 12.020 4.981 -25.596 1.00 64.62 87 THR A C 1
ATOM 688 O O . THR A 1 87 ? 10.796 5.075 -25.678 1.00 64.62 87 THR A O 1
ATOM 691 N N . ASP A 1 88 ? 12.825 6.016 -25.821 1.00 72.06 88 ASP A N 1
ATOM 692 C CA . ASP A 1 88 ? 12.430 7.362 -26.237 1.00 72.06 88 ASP A CA 1
ATOM 693 C C . ASP A 1 88 ? 12.053 7.404 -27.727 1.00 72.06 88 ASP A C 1
ATOM 695 O O . ASP A 1 88 ? 12.565 8.196 -28.514 1.00 72.06 88 ASP A O 1
ATOM 699 N N . VAL A 1 89 ? 11.159 6.496 -28.114 1.00 81.19 89 VAL A N 1
ATOM 700 C CA . VAL A 1 89 ? 10.471 6.507 -29.404 1.00 81.19 89 VAL A CA 1
ATOM 701 C C . VAL A 1 89 ? 9.451 7.640 -29.395 1.00 81.19 89 VAL A C 1
ATOM 703 O O . VAL A 1 89 ? 8.798 7.886 -28.377 1.00 81.19 89 VAL A O 1
ATOM 706 N N . GLU A 1 90 ? 9.283 8.303 -30.536 1.00 85.94 90 GLU A N 1
ATOM 707 C CA . GLU A 1 90 ? 8.280 9.350 -30.685 1.00 85.94 90 GLU A CA 1
ATOM 708 C C . GLU A 1 90 ? 6.870 8.822 -30.382 1.00 85.94 90 GLU A C 1
ATOM 710 O O . GLU A 1 90 ? 6.456 7.751 -30.838 1.00 85.94 90 GLU A O 1
ATOM 715 N N . GLU A 1 91 ? 6.100 9.605 -29.625 1.00 87.56 91 GLU A N 1
ATOM 716 C CA . GLU A 1 91 ? 4.754 9.230 -29.185 1.00 87.56 91 GLU A CA 1
ATOM 717 C C . GLU A 1 91 ? 3.822 8.890 -30.363 1.00 87.56 91 GLU A C 1
ATOM 719 O O . GLU A 1 91 ? 3.046 7.934 -30.296 1.00 87.56 91 GLU A O 1
ATOM 724 N N . ASP A 1 92 ? 3.932 9.625 -31.472 1.00 87.75 92 ASP A N 1
ATOM 725 C CA . ASP A 1 92 ? 3.125 9.401 -32.676 1.00 87.75 92 ASP A CA 1
ATOM 726 C C . ASP A 1 92 ? 3.417 8.043 -33.320 1.00 87.75 92 ASP A C 1
ATOM 728 O O . ASP A 1 92 ? 2.498 7.350 -33.768 1.00 87.75 92 ASP A O 1
ATOM 732 N N . GLN A 1 93 ? 4.683 7.624 -33.323 1.00 88.25 93 GLN A N 1
ATOM 733 C CA . GLN A 1 93 ? 5.091 6.319 -33.835 1.00 88.25 93 GLN A CA 1
ATOM 734 C C . GLN A 1 93 ? 4.574 5.193 -32.933 1.00 88.25 93 GLN A C 1
ATOM 736 O O . GLN A 1 93 ? 4.035 4.204 -33.436 1.00 88.25 93 GLN A O 1
ATOM 741 N N . LEU A 1 94 ? 4.651 5.354 -31.607 1.00 89.56 94 LEU A N 1
ATOM 742 C CA . LEU A 1 94 ? 4.097 4.384 -30.655 1.00 89.56 94 LEU A CA 1
ATOM 743 C C . LEU A 1 94 ? 2.582 4.223 -30.817 1.00 89.56 94 LEU A C 1
ATOM 745 O O . LEU A 1 94 ? 2.092 3.095 -30.859 1.00 89.56 94 LEU A O 1
ATOM 749 N N . ILE A 1 95 ? 1.841 5.325 -30.970 1.00 89.81 95 ILE A N 1
ATOM 750 C CA . ILE A 1 95 ? 0.389 5.283 -31.200 1.00 89.81 95 ILE A CA 1
ATOM 751 C C . ILE A 1 95 ? 0.069 4.524 -32.490 1.00 89.81 95 ILE A C 1
ATOM 753 O O . ILE A 1 95 ? -0.784 3.636 -32.465 1.00 89.81 95 ILE A O 1
ATOM 757 N N . ARG A 1 96 ? 0.781 4.799 -33.594 1.00 88.56 96 ARG A N 1
ATOM 758 C CA . ARG A 1 96 ? 0.605 4.062 -34.862 1.00 88.56 96 ARG A CA 1
ATOM 759 C C . ARG A 1 96 ? 0.864 2.565 -34.689 1.00 88.56 96 ARG A C 1
ATOM 761 O O . ARG A 1 96 ? 0.091 1.747 -35.189 1.00 88.56 96 ARG A O 1
ATOM 768 N N . ILE A 1 97 ? 1.916 2.194 -33.957 1.00 89.69 97 ILE A N 1
ATOM 769 C CA . ILE A 1 97 ? 2.235 0.791 -33.652 1.00 89.69 97 ILE A CA 1
ATOM 770 C C . ILE A 1 97 ? 1.110 0.145 -32.829 1.00 89.69 97 ILE A C 1
ATOM 772 O O . ILE A 1 97 ? 0.679 -0.968 -33.142 1.00 89.69 97 ILE A O 1
ATOM 776 N N . PHE A 1 98 ? 0.608 0.832 -31.798 1.00 90.50 98 PHE A N 1
ATOM 777 C CA . PHE A 1 98 ? -0.453 0.317 -30.930 1.00 90.50 98 PHE A CA 1
ATOM 778 C C . PHE A 1 98 ? -1.785 0.152 -31.668 1.00 90.50 98 PHE A C 1
ATOM 780 O O . PHE A 1 98 ? -2.460 -0.860 -31.464 1.00 90.50 98 PHE A O 1
ATOM 787 N N . GLN A 1 99 ? -2.120 1.088 -32.561 1.00 87.56 99 GLN A N 1
ATOM 788 C CA . GLN A 1 99 ? -3.289 1.016 -33.441 1.00 87.56 99 GLN A CA 1
ATOM 789 C C . GLN A 1 99 ? -3.186 -0.157 -34.415 1.00 87.56 99 GLN A C 1
ATOM 791 O O . GLN A 1 99 ? -4.119 -0.950 -34.519 1.00 87.56 99 GLN A O 1
ATOM 796 N N . PHE A 1 100 ? -2.045 -0.301 -35.093 1.00 85.00 100 PHE A N 1
ATOM 797 C CA . PHE A 1 100 ? -1.856 -1.352 -36.089 1.00 85.00 100 PHE A CA 1
ATOM 798 C C . PHE A 1 100 ? -1.885 -2.755 -35.477 1.00 85.00 100 PHE A C 1
ATOM 800 O O . PHE A 1 100 ? -2.608 -3.630 -35.947 1.00 85.00 100 PHE A O 1
ATOM 807 N N . ARG A 1 101 ? -1.102 -2.983 -34.415 1.00 82.62 101 ARG A N 1
ATOM 808 C CA . ARG A 1 101 ? -0.993 -4.313 -33.800 1.00 82.62 101 ARG A CA 1
ATOM 809 C C . ARG A 1 101 ? -2.243 -4.693 -33.006 1.00 82.62 101 ARG A C 1
ATOM 811 O O . ARG A 1 101 ? -2.428 -5.872 -32.719 1.00 82.62 101 ARG A O 1
ATOM 818 N N . ASN A 1 102 ? -3.051 -3.705 -32.620 1.00 79.19 102 ASN A N 1
ATOM 819 C CA . ASN A 1 102 ? -4.185 -3.848 -31.717 1.00 79.19 102 ASN A CA 1
ATOM 820 C C . ASN A 1 102 ? -3.820 -4.681 -30.477 1.00 79.19 102 ASN A C 1
ATOM 822 O O . ASN A 1 102 ? -4.153 -5.860 -30.343 1.00 79.19 102 ASN A O 1
ATOM 826 N N . PHE A 1 103 ? -3.098 -4.056 -29.547 1.00 81.94 103 PHE A N 1
ATOM 827 C CA . PHE A 1 103 ? -2.759 -4.689 -28.271 1.00 81.94 103 PHE A CA 1
ATOM 828 C C . PHE A 1 103 ? -4.010 -5.082 -27.462 1.00 81.94 103 PHE A C 1
ATOM 830 O O . PHE A 1 103 ? -3.918 -5.948 -26.596 1.00 81.94 103 PHE A O 1
ATOM 837 N N . GLY A 1 104 ? -5.179 -4.503 -27.745 1.00 82.62 104 GLY A N 1
ATOM 838 C CA . GLY A 1 104 ? -6.415 -4.795 -27.030 1.00 82.62 104 GLY A CA 1
ATOM 839 C C . GLY A 1 104 ? -6.292 -4.543 -25.524 1.00 82.62 104 GLY A C 1
ATOM 840 O O . GLY A 1 104 ? -5.552 -3.671 -25.071 1.00 82.62 104 GLY A O 1
ATOM 841 N N . SER A 1 105 ? -6.989 -5.355 -24.728 1.00 85.19 105 SER A N 1
ATOM 842 C CA . SER A 1 105 ? -7.140 -5.146 -23.280 1.00 85.19 105 SER A CA 1
ATOM 843 C C . SER A 1 105 ? -5.863 -5.307 -22.448 1.00 85.19 105 SER A C 1
ATOM 845 O O . SER A 1 105 ? -5.874 -4.988 -21.262 1.00 85.19 105 SER A O 1
ATOM 847 N N . TRP A 1 106 ? -4.754 -5.795 -23.018 1.00 91.12 106 TRP A N 1
ATOM 848 C CA . TRP A 1 106 ? -3.511 -5.978 -22.261 1.00 91.12 106 TRP A CA 1
ATOM 849 C C . TRP A 1 106 ? -2.495 -4.842 -22.436 1.00 91.12 106 TRP A C 1
ATOM 851 O O . TRP A 1 106 ? -1.473 -4.864 -21.748 1.00 91.12 106 TRP A O 1
ATOM 861 N N . LEU A 1 107 ? -2.773 -3.833 -23.276 1.00 92.62 107 LEU A N 1
ATOM 862 C CA . LEU A 1 107 ? -1.910 -2.653 -23.414 1.00 92.62 107 LEU A CA 1
ATOM 863 C C . LEU A 1 107 ? -1.635 -1.959 -22.064 1.00 92.62 107 LEU A C 1
ATOM 865 O O . LEU A 1 107 ? -0.459 -1.743 -21.762 1.00 92.62 107 LEU A O 1
ATOM 869 N N . PRO A 1 108 ? -2.636 -1.695 -21.194 1.00 92.31 108 PRO A N 1
ATOM 870 C CA . PRO A 1 108 ? -2.371 -1.077 -19.894 1.00 92.31 108 PRO A CA 1
ATOM 871 C C . PRO A 1 108 ? -1.461 -1.912 -18.992 1.00 92.31 108 PRO A C 1
ATOM 873 O O . PRO A 1 108 ? -0.558 -1.385 -18.346 1.00 92.31 108 PRO A O 1
ATOM 876 N N . SER A 1 109 ? -1.653 -3.234 -18.989 1.00 91.06 109 SER A N 1
ATOM 877 C CA . SER A 1 109 ? -0.828 -4.163 -18.208 1.00 91.06 109 SER A CA 1
ATOM 878 C C . SER A 1 109 ? 0.631 -4.152 -18.673 1.00 91.06 109 SER A C 1
ATOM 880 O O . SER A 1 109 ? 1.551 -4.186 -17.849 1.00 91.06 109 SER A O 1
ATOM 882 N N . TRP A 1 110 ? 0.853 -4.049 -19.985 1.00 91.00 110 TRP A N 1
ATOM 883 C CA . TRP A 1 110 ? 2.191 -3.901 -20.544 1.00 91.00 110 TRP A CA 1
ATOM 884 C C . TRP A 1 110 ? 2.821 -2.553 -20.177 1.00 91.00 110 TRP A C 1
ATOM 886 O O . TRP A 1 110 ? 3.938 -2.550 -19.666 1.00 91.00 110 TRP A O 1
ATOM 896 N N . ILE A 1 111 ? 2.097 -1.434 -20.318 1.00 90.62 111 ILE A N 1
ATOM 897 C CA . ILE A 1 111 ? 2.576 -0.106 -19.885 1.00 90.62 111 ILE A CA 1
ATOM 898 C C . ILE A 1 111 ? 2.971 -0.145 -18.402 1.00 90.62 111 ILE A C 1
ATOM 900 O O . ILE A 1 111 ? 4.076 0.260 -18.040 1.00 90.62 111 ILE A O 1
ATOM 904 N N . ASN A 1 112 ? 2.118 -0.710 -17.545 1.00 87.06 112 ASN A N 1
ATOM 905 C CA . ASN A 1 112 ? 2.413 -0.864 -16.123 1.00 87.06 112 ASN A CA 1
ATOM 906 C C . ASN A 1 112 ? 3.674 -1.717 -15.879 1.00 87.06 112 ASN A C 1
ATOM 908 O O . ASN A 1 112 ? 4.482 -1.382 -15.016 1.00 87.06 112 ASN A O 1
ATOM 912 N N . THR A 1 113 ? 3.893 -2.778 -16.663 1.00 86.38 113 THR A N 1
ATOM 913 C CA . THR A 1 113 ? 5.120 -3.596 -16.591 1.00 86.38 113 THR A CA 1
ATOM 914 C C . THR A 1 113 ? 6.365 -2.779 -16.945 1.00 86.38 113 THR A C 1
ATOM 916 O O . THR A 1 113 ? 7.382 -2.883 -16.258 1.00 86.38 113 THR A O 1
ATOM 919 N N . MET A 1 114 ? 6.291 -1.936 -17.979 1.00 84.88 114 MET A N 1
ATOM 920 C CA . MET A 1 114 ? 7.401 -1.067 -18.388 1.00 84.88 114 MET A CA 1
ATOM 921 C C . MET A 1 114 ? 7.746 -0.028 -17.314 1.00 84.88 114 MET A C 1
ATOM 923 O O . MET A 1 114 ? 8.929 0.180 -17.028 1.00 84.88 114 MET A O 1
ATOM 927 N N . ILE A 1 115 ? 6.726 0.548 -16.668 1.00 80.06 115 ILE A N 1
ATOM 928 C CA . ILE A 1 115 ? 6.889 1.478 -15.542 1.00 80.06 115 ILE A CA 1
ATOM 929 C C . ILE A 1 115 ? 7.535 0.763 -14.348 1.00 80.06 115 ILE A C 1
ATOM 931 O O . ILE A 1 115 ? 8.525 1.248 -13.803 1.00 80.06 115 ILE A O 1
ATOM 935 N N . GLN A 1 116 ? 7.023 -0.411 -13.958 1.00 78.12 116 GLN A N 1
ATOM 936 C CA . GLN A 1 116 ? 7.544 -1.184 -12.821 1.00 78.12 116 GLN A CA 1
ATOM 937 C C . GLN A 1 116 ? 9.010 -1.594 -13.013 1.00 78.12 116 GLN A C 1
ATOM 939 O O . GLN A 1 116 ? 9.799 -1.514 -12.072 1.00 78.12 116 GLN A O 1
ATOM 944 N N . LYS A 1 117 ? 9.392 -1.983 -14.236 1.00 77.56 117 LYS A N 1
ATOM 945 C CA . LYS A 1 117 ? 10.783 -2.305 -14.593 1.00 77.56 117 LYS A CA 1
ATOM 946 C C . LYS A 1 117 ? 11.666 -1.070 -14.805 1.00 77.56 117 LYS A C 1
ATOM 948 O O . LYS A 1 117 ? 12.861 -1.223 -15.039 1.00 77.56 117 LYS A O 1
ATOM 953 N N . ARG A 1 118 ? 11.102 0.143 -14.711 1.00 75.31 118 ARG A N 1
ATOM 954 C CA . ARG A 1 118 ? 11.769 1.433 -14.966 1.00 75.31 118 ARG A CA 1
ATOM 955 C C . ARG A 1 118 ? 12.382 1.547 -16.365 1.00 75.31 118 ARG A C 1
ATOM 957 O O . ARG A 1 118 ? 13.348 2.276 -16.561 1.00 75.31 118 ARG A O 1
ATOM 964 N N . TYR A 1 119 ? 11.823 0.831 -17.335 1.00 77.56 119 TYR A N 1
ATOM 965 C CA . TYR A 1 119 ? 12.280 0.879 -18.725 1.00 77.56 119 TYR A CA 1
ATOM 966 C C . TYR A 1 119 ? 11.720 2.082 -19.471 1.00 77.56 119 TYR A C 1
ATOM 968 O O . TYR A 1 119 ? 12.373 2.622 -20.358 1.00 77.56 119 TYR A O 1
ATOM 976 N N . TRP A 1 120 ? 10.496 2.483 -19.135 1.00 81.81 120 TRP A N 1
ATOM 977 C CA . TRP A 1 120 ? 9.812 3.600 -19.765 1.00 81.81 120 TRP A CA 1
ATOM 978 C C . TRP A 1 120 ? 8.682 4.089 -18.863 1.00 81.81 120 TRP A C 1
ATOM 980 O O . TRP A 1 120 ? 7.958 3.283 -18.276 1.00 81.81 120 TRP A O 1
ATOM 990 N N . ILE A 1 121 ? 8.539 5.408 -18.756 1.00 79.75 121 ILE A N 1
ATOM 991 C CA . ILE A 1 121 ? 7.437 6.065 -18.056 1.00 79.75 121 ILE A CA 1
ATOM 992 C C . ILE A 1 121 ? 6.775 7.003 -19.073 1.00 79.75 121 ILE A C 1
ATOM 994 O O . ILE A 1 121 ? 7.439 7.936 -19.524 1.00 79.75 121 ILE A O 1
ATOM 998 N N . PRO A 1 122 ? 5.512 6.764 -19.464 1.00 85.56 122 PRO A N 1
ATOM 999 C CA . PRO A 1 122 ? 4.820 7.627 -20.414 1.00 85.56 122 PRO A CA 1
ATOM 1000 C C . PRO A 1 122 ? 4.535 9.010 -19.816 1.00 85.56 122 PRO A C 1
ATOM 1002 O O . PRO A 1 122 ? 4.355 9.147 -18.603 1.00 85.56 122 PRO A O 1
ATOM 1005 N N . SER A 1 123 ? 4.444 10.027 -20.675 1.00 86.50 123 SER A N 1
ATOM 1006 C CA . SER A 1 123 ? 3.958 11.351 -20.279 1.00 86.50 123 SER A CA 1
ATOM 1007 C C . SER A 1 123 ? 2.450 11.306 -19.974 1.00 86.50 123 SER A C 1
ATOM 1009 O O . SER A 1 123 ? 1.718 10.437 -20.464 1.00 86.50 123 SER A O 1
ATOM 1011 N N . TYR A 1 124 ? 1.950 12.251 -19.172 1.00 87.94 124 TYR A N 1
ATOM 1012 C CA . TYR A 1 124 ? 0.505 12.371 -18.934 1.00 87.94 124 TYR A CA 1
ATOM 1013 C C . TYR A 1 124 ? -0.261 12.670 -20.232 1.00 87.94 124 TYR A C 1
ATOM 1015 O O . TYR A 1 124 ? -1.292 12.050 -20.503 1.00 87.94 124 TYR A O 1
ATOM 1023 N N . ALA A 1 125 ? 0.278 13.564 -21.069 1.00 88.50 125 ALA A N 1
ATOM 1024 C CA . ALA A 1 125 ? -0.292 13.893 -22.372 1.00 88.50 125 ALA A CA 1
ATOM 1025 C C . ALA A 1 125 ? -0.421 12.645 -23.259 1.00 88.50 125 ALA A C 1
ATOM 1027 O O . ALA A 1 125 ? -1.468 12.430 -23.871 1.00 88.50 125 ALA A O 1
ATOM 1028 N N . PHE A 1 126 ? 0.589 11.771 -23.252 1.00 90.00 126 PHE A N 1
ATOM 1029 C CA . PHE A 1 126 ? 0.549 10.512 -23.983 1.00 90.00 126 PHE A CA 1
ATOM 1030 C C . PHE A 1 126 ? -0.593 9.603 -23.529 1.00 90.00 126 PHE A C 1
ATOM 1032 O O . PHE A 1 126 ? -1.379 9.143 -24.356 1.00 90.00 126 PHE A O 1
ATOM 1039 N N . LEU A 1 127 ? -0.742 9.375 -22.217 1.00 91.69 127 LEU A N 1
ATOM 1040 C CA . LEU A 1 127 ? -1.840 8.552 -21.695 1.00 91.69 127 LEU A CA 1
ATOM 1041 C C . LEU A 1 127 ? -3.213 9.133 -22.056 1.00 91.69 127 LEU A C 1
ATOM 1043 O O . LEU A 1 127 ? -4.116 8.381 -22.421 1.00 91.69 127 LEU A O 1
ATOM 1047 N N . LYS A 1 128 ? -3.363 10.464 -22.031 1.00 91.06 128 LYS A N 1
ATOM 1048 C CA . LYS A 1 128 ? -4.595 11.139 -22.465 1.00 91.06 128 LYS A CA 1
ATOM 1049 C C . LYS A 1 128 ? -4.889 10.930 -23.948 1.00 91.06 128 LYS A C 1
ATOM 1051 O O . LYS A 1 128 ? -6.054 10.754 -24.298 1.00 91.06 128 LYS A O 1
ATOM 1056 N N . ARG A 1 129 ? -3.865 10.909 -24.806 1.00 92.38 129 ARG A N 1
ATOM 1057 C CA . ARG A 1 129 ? -4.009 10.586 -26.236 1.00 92.38 129 ARG A CA 1
ATOM 1058 C C . ARG A 1 129 ? -4.399 9.125 -26.460 1.00 92.38 129 ARG A C 1
ATOM 1060 O O . ARG A 1 129 ? -5.196 8.846 -27.352 1.00 92.38 129 ARG A O 1
ATOM 1067 N N . LEU A 1 130 ? -3.881 8.200 -25.648 1.00 93.25 130 LEU A N 1
ATOM 1068 C CA . LEU A 1 130 ? -4.299 6.796 -25.699 1.00 93.25 130 LEU A CA 1
ATOM 1069 C C . LEU A 1 130 ? -5.762 6.618 -25.261 1.00 93.25 130 LEU A C 1
ATOM 1071 O O . LEU A 1 130 ? -6.494 5.871 -25.908 1.00 93.25 130 LEU A O 1
ATOM 1075 N N . GLU A 1 131 ? -6.193 7.305 -24.197 1.00 92.81 131 GLU A N 1
ATOM 1076 C CA . GLU A 1 131 ? -7.582 7.274 -23.710 1.00 92.81 131 GLU A CA 1
ATOM 1077 C C . GLU A 1 131 ? -8.543 7.903 -24.734 1.00 92.81 131 GLU A C 1
ATOM 1079 O O . GLU A 1 131 ? -9.551 7.293 -25.088 1.00 92.81 131 GLU A O 1
ATOM 1084 N N . SER A 1 132 ? -8.224 9.089 -25.273 1.00 90.94 132 SER A N 1
ATOM 1085 C CA . SER A 1 132 ? -9.072 9.761 -26.274 1.00 90.94 132 SER A CA 1
ATOM 1086 C C . SER A 1 132 ? -9.133 9.005 -27.602 1.00 90.94 132 SER A C 1
ATOM 1088 O O . SER A 1 132 ? -10.174 8.992 -28.257 1.00 90.94 132 SER A O 1
ATOM 1090 N N . GLY A 1 133 ? -8.043 8.327 -27.970 1.00 90.19 133 GLY A N 1
ATOM 1091 C CA . GLY A 1 133 ? -7.973 7.419 -29.111 1.00 90.19 133 GLY A CA 1
ATOM 1092 C C . GLY A 1 133 ? -8.599 6.042 -28.869 1.00 90.19 133 GLY A C 1
ATOM 1093 O O . GLY A 1 133 ? -8.487 5.190 -29.747 1.00 90.19 133 GLY A O 1
ATOM 1094 N N . GLN A 1 134 ? -9.218 5.802 -27.703 1.00 90.25 134 GLN A N 1
ATOM 1095 C CA . GLN A 1 134 ? -9.839 4.527 -27.308 1.00 90.25 134 GLN A CA 1
ATOM 1096 C C . GLN A 1 134 ? -8.888 3.314 -27.361 1.00 90.25 134 GLN A C 1
ATOM 1098 O O . GLN A 1 134 ? -9.328 2.170 -27.468 1.00 90.25 134 GLN A O 1
ATOM 1103 N N . LEU A 1 135 ? -7.574 3.546 -27.267 1.00 90.50 135 LEU A N 1
ATOM 1104 C CA . LEU A 1 135 ? -6.559 2.488 -27.213 1.00 90.50 135 LEU A CA 1
ATOM 1105 C C . LEU A 1 135 ? -6.434 1.883 -25.813 1.00 90.50 135 LEU A C 1
ATOM 1107 O O . LEU A 1 135 ? -6.039 0.726 -25.674 1.00 90.50 135 LEU A O 1
ATOM 1111 N N . ILE A 1 136 ? -6.763 2.664 -24.784 1.00 92.94 136 ILE A N 1
ATOM 1112 C CA . ILE A 1 136 ? -6.874 2.212 -23.397 1.00 92.94 136 ILE A CA 1
ATOM 1113 C C . ILE A 1 136 ? -8.176 2.730 -22.786 1.00 92.94 136 ILE A C 1
ATOM 1115 O O . ILE A 1 136 ? -8.654 3.809 -23.136 1.00 92.94 136 ILE A O 1
ATOM 1119 N N . SER A 1 137 ? -8.726 1.973 -21.841 1.00 90.69 137 SER A N 1
ATOM 1120 C CA . SER A 1 137 ? -9.680 2.489 -20.860 1.00 90.69 137 SER A CA 1
ATOM 1121 C C . SER A 1 137 ? -8.979 3.418 -19.868 1.00 90.69 137 SER A C 1
ATOM 1123 O O . SER A 1 137 ? -7.753 3.420 -19.746 1.00 90.69 137 SER A O 1
ATOM 1125 N N . TYR A 1 138 ? -9.761 4.211 -19.136 1.00 90.19 138 TYR A N 1
ATOM 1126 C CA . TYR A 1 138 ? -9.240 4.928 -17.982 1.00 90.19 138 TYR A CA 1
ATOM 1127 C C . TYR A 1 138 ? -8.742 3.935 -16.924 1.00 90.19 138 TYR A C 1
ATOM 1129 O O . TYR A 1 138 ? -9.500 3.099 -16.436 1.00 90.19 138 TYR A O 1
ATOM 1137 N N . GLU A 1 139 ? -7.466 4.056 -16.567 1.00 89.38 139 GLU A N 1
ATOM 1138 C CA . GLU A 1 139 ? -6.780 3.182 -15.620 1.00 89.38 139 GLU A CA 1
ATOM 1139 C C . GLU A 1 139 ? -6.193 4.030 -14.482 1.00 89.38 139 GLU A C 1
ATOM 1141 O O . GLU A 1 139 ? -5.094 4.578 -14.638 1.00 89.38 139 GLU A O 1
ATOM 1146 N N . PRO A 1 140 ? -6.880 4.149 -13.326 1.00 87.31 140 PRO A N 1
ATOM 1147 C CA . PRO A 1 140 ? -6.480 5.051 -12.238 1.00 87.31 140 PRO A CA 1
ATOM 1148 C C . PRO A 1 140 ? -5.018 4.878 -11.809 1.00 87.31 140 PRO A C 1
ATOM 1150 O O . PRO A 1 140 ? -4.307 5.839 -11.524 1.00 87.31 140 PRO A O 1
ATOM 1153 N N . HIS A 1 141 ? -4.536 3.635 -11.824 1.00 83.94 141 HIS A N 1
ATOM 1154 C CA . HIS A 1 141 ? -3.179 3.289 -11.428 1.00 83.94 141 HIS A CA 1
ATOM 1155 C C . HIS A 1 141 ? -2.088 3.750 -12.403 1.00 83.94 141 HIS A C 1
ATOM 1157 O O . HIS A 1 141 ? -0.940 3.862 -11.980 1.00 83.94 141 HIS A O 1
ATOM 1163 N N . LEU A 1 142 ? -2.403 3.993 -13.680 1.00 87.81 142 LEU A N 1
ATOM 1164 C CA . LEU A 1 142 ? -1.457 4.560 -14.645 1.00 87.81 142 LEU A CA 1
ATOM 1165 C C . LEU A 1 142 ? -1.429 6.083 -14.525 1.00 87.81 142 LEU A C 1
ATOM 1167 O O . LEU A 1 142 ? -0.355 6.672 -14.407 1.00 87.81 142 LEU A O 1
ATOM 1171 N N . PHE A 1 143 ? -2.608 6.708 -14.487 1.00 88.38 143 PHE A N 1
ATOM 1172 C CA . PHE A 1 143 ? -2.742 8.160 -14.383 1.00 88.38 143 PHE A CA 1
ATOM 1173 C C . PHE A 1 143 ? -2.172 8.693 -13.064 1.00 88.38 143 PHE A C 1
ATOM 1175 O O . PHE A 1 143 ? -1.338 9.597 -13.086 1.00 88.38 143 PHE A O 1
ATOM 1182 N N . GLY A 1 144 ? -2.478 8.055 -11.930 1.00 84.44 144 GLY A N 1
ATOM 1183 C CA . GLY A 1 144 ? -1.954 8.457 -10.618 1.00 84.44 144 GLY A CA 1
ATOM 1184 C C . GLY A 1 144 ? -0.422 8.433 -10.499 1.00 84.44 144 GLY A C 1
ATOM 1185 O O . GLY A 1 144 ? 0.126 9.061 -9.598 1.00 84.44 144 GLY A O 1
ATOM 1186 N N . ARG A 1 145 ? 0.293 7.754 -11.410 1.00 80.38 145 ARG A N 1
ATOM 1187 C CA . ARG A 1 145 ? 1.768 7.729 -11.440 1.00 80.38 145 ARG A CA 1
ATOM 1188 C C . ARG A 1 145 ? 2.387 8.866 -12.237 1.00 80.38 145 ARG A C 1
ATOM 1190 O O . ARG A 1 145 ? 3.565 9.162 -12.044 1.00 80.38 145 ARG A O 1
ATOM 1197 N N . VAL A 1 146 ? 1.657 9.447 -13.182 1.00 81.69 146 VAL A N 1
ATOM 1198 C CA . VAL A 1 146 ? 2.202 10.438 -14.128 1.00 81.69 146 VAL A CA 1
ATOM 1199 C C . VAL A 1 146 ? 1.617 11.831 -13.928 1.00 81.69 146 VAL A C 1
ATOM 1201 O O . VAL A 1 146 ? 2.114 12.787 -14.513 1.00 81.69 146 VAL A O 1
ATOM 1204 N N . VAL A 1 147 ? 0.599 11.961 -13.079 1.00 84.25 147 VAL A N 1
ATOM 1205 C CA . VAL A 1 147 ? 0.009 13.246 -12.712 1.00 84.25 147 VAL A CA 1
ATOM 1206 C C . VAL A 1 147 ? 0.875 13.924 -11.643 1.00 84.25 147 VAL A C 1
ATOM 1208 O O . VAL A 1 147 ? 0.750 13.676 -10.445 1.00 84.25 147 VAL A O 1
ATOM 1211 N N . SER A 1 148 ? 1.787 14.781 -12.098 1.00 80.06 148 SER A N 1
ATOM 1212 C CA . SER A 1 148 ? 2.501 15.778 -11.289 1.00 80.06 148 SER A CA 1
ATOM 1213 C C . SER A 1 148 ? 2.944 16.950 -12.177 1.00 80.06 148 SER A C 1
ATOM 1215 O O . SER A 1 148 ? 3.078 16.747 -13.384 1.00 80.06 148 SER A O 1
ATOM 1217 N N . PRO A 1 149 ? 3.194 18.158 -11.640 1.00 76.31 149 PRO A N 1
ATOM 1218 C CA . PRO A 1 149 ? 3.600 19.317 -12.436 1.00 76.31 149 PRO A CA 1
ATOM 1219 C C . PRO A 1 149 ? 4.826 19.018 -13.302 1.00 76.31 149 PRO A C 1
ATOM 1221 O O . PRO A 1 149 ? 4.791 19.234 -14.509 1.00 76.31 149 PRO A O 1
ATOM 1224 N N . ASP A 1 150 ? 5.852 18.391 -12.719 1.00 73.75 150 ASP A N 1
ATOM 1225 C CA . ASP A 1 150 ? 7.103 18.044 -13.406 1.00 73.75 150 ASP A CA 1
ATOM 1226 C C . ASP A 1 150 ? 6.888 17.051 -14.557 1.00 73.75 150 ASP A C 1
ATOM 1228 O O . ASP A 1 150 ? 7.578 17.112 -15.570 1.00 73.75 150 ASP A O 1
ATOM 1232 N N . ARG A 1 151 ? 5.937 16.118 -14.409 1.00 76.19 151 ARG A N 1
ATOM 1233 C CA . ARG A 1 151 ? 5.650 15.080 -15.415 1.00 76.19 151 ARG A CA 1
ATOM 1234 C C . ARG A 1 151 ? 4.637 15.523 -16.461 1.00 76.19 151 ARG A C 1
ATOM 1236 O O . ARG A 1 151 ? 4.648 15.012 -17.578 1.00 76.19 151 ARG A O 1
ATOM 1243 N N . MET A 1 152 ? 3.750 16.440 -16.093 1.00 82.00 152 MET A N 1
ATOM 1244 C CA . MET A 1 152 ? 2.792 17.050 -17.006 1.00 82.00 152 MET A CA 1
ATOM 1245 C C . MET A 1 152 ? 3.422 18.201 -17.797 1.00 82.00 152 MET A C 1
ATOM 1247 O O . MET A 1 152 ? 2.936 18.511 -18.879 1.00 82.00 152 MET A O 1
ATOM 1251 N N . GLY A 1 153 ? 4.487 18.818 -17.274 1.00 81.38 153 GLY A N 1
ATOM 1252 C CA . GLY A 1 153 ? 5.061 20.043 -17.829 1.00 81.38 153 GLY A CA 1
ATOM 1253 C C . GLY A 1 153 ? 4.127 21.245 -17.675 1.00 81.38 153 GLY A C 1
ATOM 1254 O O . GLY A 1 153 ? 4.161 22.140 -18.510 1.00 81.38 153 GLY A O 1
ATOM 1255 N N . LEU A 1 154 ? 3.269 21.234 -16.648 1.00 84.62 154 LEU A N 1
ATOM 1256 C CA . LEU A 1 154 ? 2.232 22.242 -16.425 1.00 84.62 154 LEU A CA 1
ATOM 1257 C C . LEU A 1 154 ? 2.478 23.005 -15.126 1.00 84.62 154 LEU A C 1
ATOM 1259 O O . LEU A 1 154 ? 2.833 22.427 -14.097 1.00 84.62 154 LEU A O 1
ATOM 1263 N N . THR A 1 155 ? 2.209 24.303 -15.167 1.00 87.94 155 THR A N 1
ATOM 1264 C CA . THR A 1 155 ? 2.106 25.169 -13.992 1.00 87.94 155 THR A CA 1
ATOM 1265 C C . THR A 1 155 ? 0.791 24.927 -13.245 1.00 87.94 155 THR A C 1
ATOM 1267 O O . THR A 1 155 ? -0.179 24.408 -13.798 1.00 87.94 155 THR A O 1
ATOM 1270 N N . PHE A 1 156 ? 0.712 25.338 -11.976 1.00 88.56 156 PHE A N 1
ATOM 1271 C CA . PHE A 1 156 ? -0.540 25.233 -11.217 1.00 88.56 156 PHE A CA 1
ATOM 1272 C C . PHE A 1 156 ? -1.683 26.070 -11.808 1.00 88.56 156 PHE A C 1
ATOM 1274 O O . PHE A 1 156 ? -2.836 25.660 -11.693 1.00 88.56 156 PHE A O 1
ATOM 1281 N N . ASP A 1 157 ? -1.381 27.195 -12.463 1.00 87.69 157 ASP A N 1
ATOM 1282 C CA . ASP A 1 157 ? -2.392 28.030 -13.127 1.00 87.69 157 ASP A CA 1
ATOM 1283 C C . ASP A 1 157 ? -3.013 27.288 -14.325 1.00 87.69 157 ASP A C 1
ATOM 1285 O O . ASP A 1 157 ? -4.232 27.288 -14.518 1.00 87.69 157 ASP A O 1
ATOM 1289 N N . GLU A 1 158 ? -2.187 26.581 -15.101 1.00 88.50 158 GLU A N 1
ATOM 1290 C CA . GLU A 1 158 ? -2.649 25.735 -16.205 1.00 88.50 158 GLU A CA 1
ATOM 1291 C C . GLU A 1 158 ? -3.446 24.530 -15.696 1.00 88.50 158 GLU A C 1
ATOM 1293 O O . GLU A 1 158 ? -4.502 24.219 -16.250 1.00 88.50 158 GLU A O 1
ATOM 1298 N N . ILE A 1 159 ? -2.990 23.883 -14.616 1.00 88.94 159 ILE A N 1
ATOM 1299 C CA . ILE A 1 159 ? -3.714 22.778 -13.970 1.00 88.94 159 ILE A CA 1
ATOM 1300 C C . ILE A 1 159 ? -5.104 23.243 -13.522 1.00 88.94 159 ILE A C 1
ATOM 1302 O O . ILE A 1 159 ? -6.092 22.569 -13.813 1.00 88.94 159 ILE A O 1
ATOM 1306 N N . GLU A 1 160 ? -5.208 24.396 -12.856 1.00 88.44 160 GLU A N 1
ATOM 1307 C CA . GLU A 1 160 ? -6.492 24.929 -12.390 1.00 88.44 160 GLU A CA 1
ATOM 1308 C C . GLU A 1 160 ? -7.458 25.209 -13.554 1.00 88.44 160 GLU A C 1
ATOM 1310 O O . GLU A 1 160 ? -8.650 24.896 -13.477 1.00 88.44 160 GLU A O 1
ATOM 1315 N N . SER A 1 161 ? -6.950 25.769 -14.654 1.00 87.69 161 SER A N 1
ATOM 1316 C CA . SER A 1 161 ? -7.738 26.018 -15.866 1.00 87.69 161 SER A CA 1
ATOM 1317 C C . SER A 1 161 ? -8.237 24.715 -16.507 1.00 87.69 161 SER A C 1
ATOM 1319 O O . SER A 1 161 ? -9.416 24.579 -16.855 1.00 87.69 161 SER A O 1
ATOM 1321 N N . LEU A 1 162 ? -7.358 23.715 -16.608 1.00 87.00 162 LEU A N 1
ATOM 1322 C CA . LEU A 1 162 ? -7.671 22.424 -17.217 1.00 87.00 162 LEU A CA 1
ATOM 1323 C C . LEU A 1 162 ? -8.625 21.590 -16.365 1.00 87.00 162 LEU A C 1
ATOM 1325 O O . LEU A 1 162 ? -9.465 20.886 -16.922 1.00 87.00 162 LEU A O 1
ATOM 1329 N N . VAL A 1 163 ? -8.559 21.674 -15.037 1.00 87.50 163 VAL A N 1
ATOM 1330 C CA . VAL A 1 163 ? -9.488 20.956 -14.150 1.00 87.50 163 VAL A CA 1
ATOM 1331 C C . VAL A 1 163 ? -10.948 21.339 -14.412 1.00 87.50 163 VAL A C 1
ATOM 1333 O O . VAL A 1 163 ? -11.823 20.480 -14.355 1.00 87.50 163 VAL A O 1
ATOM 1336 N N . LYS A 1 164 ? -11.219 22.592 -14.794 1.00 82.50 164 LYS A N 1
ATOM 1337 C CA . LYS A 1 164 ? -12.582 23.072 -15.091 1.00 82.50 164 LYS A CA 1
ATOM 1338 C C . LYS A 1 164 ? -13.139 22.545 -16.419 1.00 82.50 164 LYS A C 1
ATOM 1340 O O . LYS A 1 164 ? -14.344 22.600 -16.638 1.00 82.50 164 LYS A O 1
ATOM 1345 N N . THR A 1 165 ? -12.277 22.067 -17.318 1.00 79.19 165 THR A N 1
ATOM 1346 C CA . THR A 1 165 ? -12.623 21.758 -18.719 1.00 79.19 165 THR A CA 1
ATOM 1347 C C . THR A 1 165 ? -12.266 20.332 -19.146 1.00 79.19 165 THR A C 1
ATOM 1349 O O . THR A 1 165 ? -12.564 19.934 -20.271 1.00 79.19 165 THR A O 1
ATOM 1352 N N . SER A 1 166 ? -11.644 19.543 -18.268 1.00 81.69 166 SER A N 1
ATOM 1353 C CA . SER A 1 166 ? -11.121 18.210 -18.581 1.00 81.69 166 SER A CA 1
ATOM 1354 C C . SER A 1 166 ? -11.340 17.213 -17.440 1.00 81.69 166 SER A C 1
ATOM 1356 O O . SER A 1 166 ? -11.845 17.548 -16.373 1.00 81.69 166 SER A O 1
ATOM 1358 N N . THR A 1 167 ? -10.915 15.964 -17.644 1.00 85.94 167 THR A N 1
ATOM 1359 C CA . THR A 1 167 ? -10.937 14.915 -16.609 1.00 85.94 167 THR A CA 1
ATOM 1360 C C . THR A 1 167 ? -9.804 15.042 -15.587 1.00 85.94 167 THR A C 1
ATOM 1362 O O . THR A 1 167 ? -9.654 14.160 -14.746 1.00 85.94 167 THR A O 1
ATOM 1365 N N . LEU A 1 168 ? -8.998 16.110 -15.637 1.00 87.69 168 LEU A N 1
ATOM 1366 C CA . LEU A 1 168 ? -7.792 16.239 -14.820 1.00 87.69 168 LEU A CA 1
ATOM 1367 C C . LEU A 1 168 ? -8.078 16.167 -13.311 1.00 87.69 168 LEU A C 1
ATOM 1369 O O . LEU A 1 168 ? -7.252 15.635 -12.582 1.00 87.69 168 LEU A O 1
ATOM 1373 N N . ALA A 1 169 ? -9.247 16.611 -12.832 1.00 86.75 169 ALA A N 1
ATOM 1374 C CA . ALA A 1 169 ? -9.627 16.466 -11.420 1.00 86.75 169 ALA A CA 1
ATOM 1375 C C . ALA A 1 169 ? -9.679 14.996 -10.977 1.00 86.75 169 ALA A C 1
ATOM 1377 O O . ALA A 1 169 ? -9.060 14.615 -9.987 1.00 86.75 169 ALA A O 1
ATOM 1378 N N . ARG A 1 170 ? -10.367 14.154 -11.760 1.00 89.19 170 ARG A N 1
ATOM 1379 C CA . ARG A 1 170 ? -10.425 12.695 -11.566 1.00 89.19 170 ARG A CA 1
ATOM 1380 C C . ARG A 1 170 ? -9.016 12.091 -11.584 1.00 89.19 170 ARG A C 1
ATOM 1382 O O . ARG A 1 170 ? -8.672 11.252 -10.752 1.00 89.19 170 ARG A O 1
ATOM 1389 N N . ASP A 1 171 ? -8.192 12.534 -12.529 1.00 90.31 171 ASP A N 1
ATOM 1390 C CA . ASP A 1 171 ? -6.842 12.004 -12.728 1.00 90.31 171 ASP A CA 1
ATOM 1391 C C . ASP A 1 171 ? -5.895 12.413 -11.577 1.00 90.31 171 ASP A C 1
ATOM 1393 O O . ASP A 1 171 ? -5.093 11.598 -11.120 1.00 90.31 171 ASP A O 1
ATOM 1397 N N . LEU A 1 172 ? -6.050 13.626 -11.030 1.00 89.31 172 LEU A N 1
ATOM 1398 C CA . LEU A 1 172 ? -5.362 14.113 -9.826 1.00 89.31 172 LEU A CA 1
ATOM 1399 C C . LEU A 1 172 ? -5.755 13.327 -8.576 1.00 89.31 172 LEU A C 1
ATOM 1401 O O . LEU A 1 172 ? -4.882 12.968 -7.791 1.00 89.31 172 LEU A O 1
ATOM 1405 N N . LEU A 1 173 ? -7.038 13.007 -8.399 1.00 89.44 173 LEU A N 1
ATOM 1406 C CA . LEU A 1 173 ? -7.502 12.199 -7.265 1.00 89.44 173 LEU A CA 1
ATOM 1407 C C . LEU A 1 173 ? -6.899 10.786 -7.274 1.00 89.44 173 LEU A C 1
ATOM 1409 O O . LEU A 1 173 ? -6.582 10.232 -6.220 1.00 89.44 173 LEU A O 1
ATOM 1413 N N . SER A 1 174 ? -6.617 10.249 -8.466 1.00 87.38 174 SER A N 1
ATOM 1414 C CA . SER A 1 174 ? -5.985 8.932 -8.630 1.00 87.38 174 SER A CA 1
ATOM 1415 C C . SER A 1 174 ? -4.614 8.833 -7.959 1.00 87.38 174 SER A C 1
ATOM 1417 O O . SER A 1 174 ? -4.190 7.726 -7.603 1.00 87.38 174 SER A O 1
ATOM 1419 N N . LEU A 1 175 ? -3.938 9.976 -7.766 1.00 86.06 175 LEU A N 1
ATOM 1420 C CA . LEU A 1 175 ? -2.700 10.086 -7.003 1.00 86.06 175 LEU A CA 1
ATOM 1421 C C . LEU A 1 175 ? -2.873 9.383 -5.656 1.00 86.06 175 LEU A C 1
ATOM 1423 O O . LEU A 1 175 ? -2.197 8.396 -5.396 1.00 86.06 175 LEU A O 1
ATOM 1427 N N . PHE A 1 176 ? -3.838 9.792 -4.837 1.00 84.50 176 PHE A N 1
ATOM 1428 C CA . PHE A 1 176 ? -3.978 9.310 -3.459 1.00 84.50 176 PHE A CA 1
ATOM 1429 C C . PHE A 1 176 ? -4.224 7.800 -3.371 1.00 84.50 176 PHE A C 1
ATOM 1431 O O . PHE A 1 176 ? -3.694 7.134 -2.478 1.00 84.50 176 PHE A O 1
ATOM 1438 N N . THR A 1 177 ? -4.909 7.217 -4.355 1.00 75.06 177 THR A N 1
ATOM 1439 C CA . THR A 1 177 ? -5.082 5.762 -4.466 1.00 75.06 177 THR A CA 1
ATOM 1440 C C . THR A 1 177 ? -3.862 4.997 -4.964 1.00 75.06 177 THR A C 1
ATOM 1442 O O . THR A 1 177 ? -3.701 3.831 -4.587 1.00 75.06 177 THR A O 1
ATOM 1445 N N . HIS A 1 178 ? -3.016 5.601 -5.795 1.00 73.31 178 HIS A N 1
ATOM 1446 C CA . HIS A 1 178 ? -1.999 4.883 -6.566 1.00 73.31 178 HIS A CA 1
ATOM 1447 C C . HIS A 1 178 ? -0.611 5.535 -6.544 1.00 73.31 178 HIS A C 1
ATOM 1449 O O . HIS A 1 178 ? 0.196 5.230 -7.423 1.00 73.31 178 HIS A O 1
ATOM 1455 N N . VAL A 1 179 ? -0.307 6.372 -5.538 1.00 65.44 179 VAL A N 1
ATOM 1456 C CA . VAL A 1 179 ? 1.021 6.988 -5.393 1.00 65.44 179 VAL A CA 1
ATOM 1457 C C . VAL A 1 179 ? 2.093 5.912 -5.436 1.00 65.44 179 VAL A C 1
ATOM 1459 O O . VAL A 1 179 ? 2.145 5.009 -4.594 1.00 65.44 179 VAL A O 1
ATOM 1462 N N . ASP A 1 180 ? 2.942 6.024 -6.448 1.00 62.66 180 ASP A N 1
ATOM 1463 C CA . ASP A 1 180 ? 4.078 5.153 -6.640 1.00 62.66 180 ASP A CA 1
ATOM 1464 C C . ASP A 1 180 ? 5.255 5.686 -5.823 1.00 62.66 180 ASP A C 1
ATOM 1466 O O . ASP A 1 180 ? 5.769 6.782 -6.039 1.00 62.66 180 ASP A O 1
ATOM 1470 N N . LEU A 1 181 ? 5.684 4.852 -4.881 1.00 52.75 181 LEU A N 1
ATOM 1471 C CA . LEU A 1 181 ? 6.844 5.012 -4.006 1.00 52.75 181 LEU A CA 1
ATOM 1472 C C . LEU A 1 181 ? 8.166 5.226 -4.749 1.00 52.75 181 LEU A C 1
ATOM 1474 O O . LEU A 1 181 ? 9.187 5.508 -4.125 1.00 52.75 181 LEU A O 1
ATOM 1478 N N . THR A 1 182 ? 8.178 5.002 -6.062 1.00 48.28 182 THR A N 1
ATOM 1479 C CA . THR A 1 182 ? 9.392 4.993 -6.869 1.00 48.28 182 THR A CA 1
ATOM 1480 C C . THR A 1 182 ? 9.745 6.342 -7.481 1.00 48.28 182 THR A C 1
ATOM 1482 O O . THR A 1 182 ? 10.764 6.410 -8.171 1.00 48.28 182 THR A O 1
ATOM 1485 N N . SER A 1 183 ? 8.984 7.420 -7.230 1.00 50.66 183 SER A N 1
ATOM 1486 C CA . SER A 1 183 ? 9.452 8.756 -7.608 1.00 50.66 183 SER A CA 1
ATOM 1487 C C . SER A 1 183 ? 10.775 9.055 -6.903 1.00 50.66 183 SER A C 1
ATOM 1489 O O . SER A 1 183 ? 10.876 8.953 -5.685 1.00 50.66 183 SER A O 1
ATOM 1491 N N . SER A 1 184 ? 11.782 9.486 -7.662 1.00 45.84 184 SER A N 1
ATOM 1492 C CA . SER A 1 184 ? 13.070 9.999 -7.167 1.00 45.84 184 SER A CA 1
ATOM 1493 C C . SER A 1 184 ? 12.924 11.154 -6.159 1.00 45.84 184 SER A C 1
ATOM 1495 O O . SER A 1 184 ? 13.892 11.558 -5.522 1.00 45.84 184 SER A O 1
ATOM 1497 N N . TYR A 1 185 ? 11.707 11.682 -6.032 1.00 53.59 185 TYR A N 1
ATOM 1498 C CA . TYR A 1 185 ? 11.290 12.748 -5.145 1.00 53.59 185 TYR A CA 1
ATOM 1499 C C . TYR A 1 185 ? 10.645 12.167 -3.883 1.00 53.59 185 TYR A C 1
ATOM 1501 O O . TYR A 1 185 ? 9.750 11.323 -3.955 1.00 53.59 185 TYR A O 1
ATOM 1509 N N . GLY A 1 186 ? 11.111 12.615 -2.719 1.00 61.53 186 GLY A N 1
ATOM 1510 C CA . GLY A 1 186 ? 10.565 12.203 -1.431 1.00 61.53 186 GLY A CA 1
ATOM 1511 C C . GLY A 1 186 ? 9.144 12.728 -1.207 1.00 61.53 186 GLY A C 1
ATOM 1512 O O . GLY A 1 186 ? 8.795 13.829 -1.632 1.00 61.53 186 GLY A O 1
ATOM 1513 N N . TYR A 1 187 ? 8.337 11.947 -0.485 1.00 69.88 187 TYR A N 1
ATOM 1514 C CA . TYR A 1 187 ? 6.979 12.313 -0.068 1.00 69.88 187 TYR A CA 1
ATOM 1515 C C . TYR A 1 187 ? 6.887 13.703 0.563 1.00 69.88 187 TYR A C 1
ATOM 1517 O O . TYR A 1 187 ? 6.067 14.520 0.158 1.00 69.88 187 TYR A O 1
ATOM 1525 N N . GLU A 1 188 ? 7.762 13.989 1.524 1.00 71.06 188 GLU A N 1
ATOM 1526 C CA . GLU A 1 188 ? 7.705 15.246 2.271 1.00 71.06 188 GLU A CA 1
ATOM 1527 C C . GLU A 1 188 ? 8.275 16.436 1.501 1.00 71.06 188 GLU A C 1
ATOM 1529 O O . GLU A 1 188 ? 7.810 17.558 1.673 1.00 71.06 188 GLU A O 1
ATOM 1534 N N . THR A 1 189 ? 9.270 16.209 0.642 1.00 72.31 189 THR A N 1
ATOM 1535 C CA . THR A 1 189 ? 9.973 17.296 -0.049 1.00 72.31 189 THR A CA 1
ATOM 1536 C C . THR A 1 189 ? 9.254 17.769 -1.305 1.00 72.31 189 THR A C 1
ATOM 1538 O O . THR A 1 189 ? 9.399 18.931 -1.668 1.00 72.31 189 THR A O 1
ATOM 1541 N N . TYR A 1 190 ? 8.480 16.899 -1.957 1.00 78.94 190 TYR A N 1
ATOM 1542 C CA . TYR A 1 190 ? 7.808 17.218 -3.219 1.00 78.94 190 TYR A CA 1
ATOM 1543 C C . TYR A 1 190 ? 6.291 17.053 -3.143 1.00 78.94 190 TYR A C 1
ATOM 1545 O O . TYR A 1 190 ? 5.543 17.996 -3.402 1.00 78.94 190 TYR A O 1
ATOM 1553 N N . TRP A 1 191 ? 5.821 15.869 -2.744 1.00 82.75 191 TRP A N 1
ATOM 1554 C CA . TRP A 1 191 ? 4.397 15.546 -2.807 1.00 82.75 191 TRP A CA 1
ATOM 1555 C C . TRP A 1 191 ? 3.567 16.307 -1.771 1.00 82.75 191 TRP A C 1
ATOM 1557 O O . TRP A 1 191 ? 2.469 16.759 -2.085 1.00 82.75 191 TRP A O 1
ATOM 1567 N N . THR A 1 192 ? 4.087 16.507 -0.558 1.00 86.00 192 THR A N 1
ATOM 1568 C CA . THR A 1 192 ? 3.409 17.297 0.479 1.00 86.00 192 THR A CA 1
ATOM 1569 C C . THR A 1 192 ? 3.151 18.750 0.029 1.00 86.00 192 THR A C 1
ATOM 1571 O O . THR A 1 192 ? 1.993 19.168 0.095 1.00 86.00 192 THR A O 1
ATOM 1574 N N . PRO A 1 193 ? 4.151 19.523 -0.456 1.00 87.06 193 PRO A N 1
ATOM 1575 C CA . PRO A 1 193 ? 3.909 20.851 -1.028 1.00 87.06 193 PRO A CA 1
ATOM 1576 C C . PRO A 1 193 ? 2.933 20.842 -2.207 1.00 87.06 193 PRO A C 1
ATOM 1578 O O . PRO A 1 193 ? 2.056 21.699 -2.275 1.00 87.06 193 PRO A O 1
ATOM 1581 N N . PHE A 1 194 ? 3.048 19.856 -3.104 1.00 86.88 194 PHE A N 1
ATOM 1582 C CA . PHE A 1 194 ? 2.161 19.735 -4.260 1.00 86.88 194 PHE A CA 1
ATOM 1583 C C . PHE A 1 194 ? 0.691 19.584 -3.846 1.00 86.88 194 PHE A C 1
ATOM 1585 O O . PHE A 1 194 ? -0.165 20.336 -4.306 1.00 86.88 194 PHE A O 1
ATOM 1592 N N . VAL A 1 195 ? 0.401 18.660 -2.925 1.00 89.19 195 VAL A N 1
ATOM 1593 C CA . VAL A 1 195 ? -0.960 18.443 -2.409 1.00 89.19 195 VAL A CA 1
ATOM 1594 C C . VAL A 1 195 ? -1.473 19.672 -1.656 1.00 89.19 195 VAL A C 1
ATOM 1596 O O . VAL A 1 195 ? -2.635 20.041 -1.817 1.00 89.19 195 VAL A O 1
ATOM 1599 N N . ALA A 1 196 ? -0.621 20.331 -0.865 1.00 89.19 196 ALA A N 1
ATOM 1600 C CA . ALA A 1 196 ? -0.999 21.547 -0.149 1.00 89.19 196 ALA A CA 1
ATOM 1601 C C . ALA A 1 196 ? -1.430 22.671 -1.105 1.00 89.19 196 ALA A C 1
ATOM 1603 O O . ALA A 1 196 ? -2.416 23.351 -0.830 1.00 89.19 196 ALA A O 1
ATOM 1604 N N . GLU A 1 197 ? -0.741 22.829 -2.237 1.00 90.44 197 GLU A N 1
ATOM 1605 C CA . GLU A 1 197 ? -1.080 23.832 -3.250 1.00 90.44 197 GLU A CA 1
ATOM 1606 C C . GLU A 1 197 ? -2.368 23.484 -4.015 1.00 90.44 197 GLU A C 1
ATOM 1608 O O . GLU A 1 197 ? -3.197 24.355 -4.277 1.00 90.44 197 GLU A O 1
ATOM 1613 N N . LEU A 1 198 ? -2.599 22.200 -4.321 1.00 90.56 198 LEU A N 1
ATOM 1614 C CA . LEU A 1 198 ? -3.860 21.759 -4.932 1.00 90.56 198 LEU A CA 1
ATOM 1615 C C . LEU A 1 198 ? -5.069 22.061 -4.032 1.00 90.56 198 LEU A C 1
ATOM 1617 O O . LEU A 1 198 ? -6.115 22.493 -4.524 1.00 90.56 198 LEU A O 1
ATOM 1621 N N . LEU A 1 199 ? -4.917 21.860 -2.719 1.00 89.75 199 LEU A N 1
ATOM 1622 C CA . LEU A 1 199 ? -5.946 22.158 -1.722 1.00 89.75 199 LEU A CA 1
ATOM 1623 C C . LEU A 1 199 ? -6.117 23.670 -1.505 1.00 89.75 199 LEU A C 1
ATOM 1625 O O . LEU A 1 199 ? -7.250 24.148 -1.448 1.00 89.75 199 LEU A O 1
ATOM 1629 N N . SER A 1 200 ? -5.023 24.440 -1.415 1.00 90.19 200 SER A N 1
ATOM 1630 C CA . SER A 1 200 ? -5.072 25.895 -1.180 1.00 90.19 200 SER A CA 1
ATOM 1631 C C . SER A 1 200 ? -5.803 26.632 -2.305 1.00 90.19 200 SER A C 1
ATOM 1633 O O . SER A 1 200 ? -6.588 27.547 -2.046 1.00 90.19 200 SER A O 1
ATOM 1635 N N . ARG A 1 201 ? -5.607 26.176 -3.547 1.00 90.25 201 ARG A N 1
ATOM 1636 C CA . ARG A 1 201 ? -6.257 26.702 -4.753 1.00 90.25 201 ARG A CA 1
ATOM 1637 C C . ARG A 1 201 ? -7.647 26.126 -5.017 1.00 90.25 201 ARG A C 1
ATOM 1639 O O . ARG A 1 201 ? -8.300 26.552 -5.964 1.00 90.25 201 ARG A O 1
ATOM 1646 N N . LYS A 1 202 ? -8.114 25.169 -4.205 1.00 87.88 202 LYS A N 1
ATOM 1647 C CA . LYS A 1 202 ? -9.378 24.435 -4.416 1.00 87.88 202 LYS A CA 1
ATOM 1648 C C . LYS A 1 202 ? -9.457 23.753 -5.790 1.00 87.88 202 LYS A C 1
ATOM 1650 O O . LYS A 1 202 ? -10.535 23.641 -6.370 1.00 87.88 202 LYS A O 1
ATOM 1655 N N . ILE A 1 203 ? -8.313 23.304 -6.311 1.00 89.06 203 ILE A N 1
ATOM 1656 C CA . ILE A 1 203 ? -8.235 22.501 -7.542 1.00 89.06 203 ILE A CA 1
ATOM 1657 C C . ILE A 1 203 ? -8.842 21.116 -7.289 1.00 89.06 203 ILE A C 1
ATOM 1659 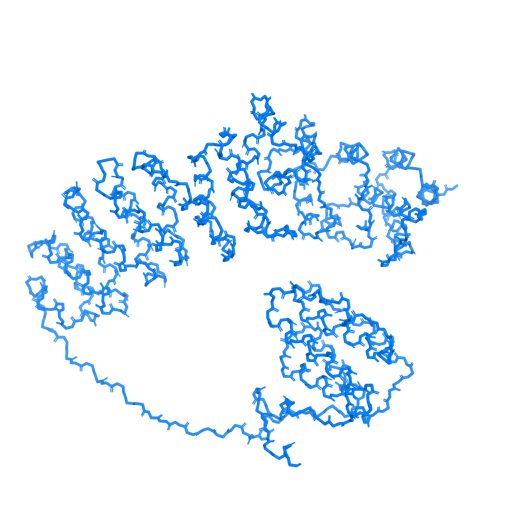O O . ILE A 1 203 ? -9.521 20.558 -8.146 1.00 89.06 203 ILE A O 1
ATOM 1663 N N . ILE A 1 204 ? -8.609 20.581 -6.092 1.00 88.81 204 ILE A N 1
ATOM 1664 C CA . ILE A 1 204 ? -9.255 19.381 -5.560 1.00 88.81 204 ILE A CA 1
ATOM 1665 C C . ILE A 1 204 ? -9.922 19.726 -4.232 1.00 88.81 204 ILE A C 1
ATOM 1667 O O . ILE A 1 204 ? -9.470 20.627 -3.517 1.00 88.81 204 ILE A O 1
ATOM 1671 N N . LEU A 1 205 ? -10.990 19.007 -3.907 1.00 86.38 205 LEU A N 1
ATOM 1672 C CA . LEU A 1 205 ? -11.750 19.228 -2.686 1.00 86.38 205 LEU A CA 1
ATOM 1673 C C . LEU A 1 205 ? -11.212 18.345 -1.544 1.00 86.38 205 LEU A C 1
ATOM 1675 O O . LEU A 1 205 ? -10.896 17.175 -1.787 1.00 86.38 205 LEU A O 1
ATOM 1679 N N . PRO A 1 206 ? -11.084 18.870 -0.309 1.00 86.12 206 PRO A N 1
ATOM 1680 C CA . PRO A 1 206 ? -10.569 18.106 0.827 1.00 86.12 206 PRO A CA 1
ATOM 1681 C C . PRO A 1 206 ? -11.317 16.789 1.084 1.00 86.12 206 PRO A C 1
ATOM 1683 O O . PRO A 1 206 ? -10.687 15.780 1.400 1.00 86.12 206 PRO A O 1
ATOM 1686 N N . GLU A 1 207 ? -12.640 16.781 0.916 1.00 83.06 207 GLU A N 1
ATOM 1687 C CA . GLU A 1 207 ? -13.499 15.613 1.107 1.00 83.06 207 GLU A CA 1
ATOM 1688 C C . GLU A 1 207 ? -13.207 14.484 0.109 1.00 83.06 207 GLU A C 1
ATOM 1690 O O . GLU A 1 207 ? -13.176 13.314 0.495 1.00 83.06 207 GLU A O 1
ATOM 1695 N N . ASP A 1 208 ? -12.933 14.818 -1.154 1.00 86.19 208 ASP A N 1
ATOM 1696 C CA . ASP A 1 208 ? -12.614 13.833 -2.190 1.00 86.19 208 ASP A CA 1
ATOM 1697 C C . ASP A 1 208 ? -11.214 13.259 -1.973 1.00 86.19 208 ASP A C 1
ATOM 1699 O O . ASP A 1 208 ? -11.012 12.048 -2.053 1.00 86.19 208 ASP A O 1
ATOM 1703 N N . VAL A 1 209 ? -10.252 14.112 -1.602 1.00 88.38 209 VAL A N 1
ATO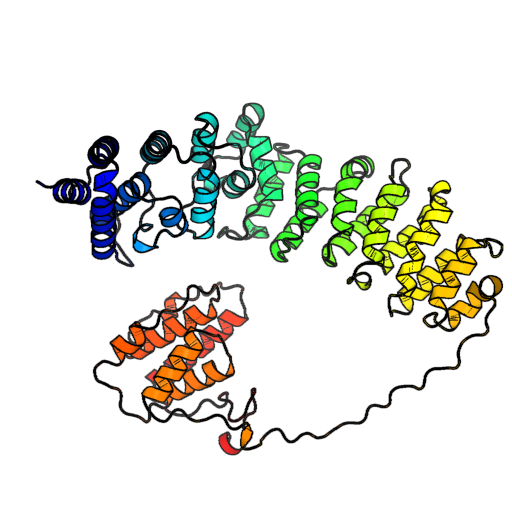M 1704 C CA . VAL A 1 209 ? -8.901 13.666 -1.237 1.00 88.38 209 VAL A CA 1
ATOM 1705 C C . VAL A 1 209 ? -8.955 12.691 -0.071 1.00 88.38 209 VAL A C 1
ATOM 1707 O O . VAL A 1 209 ? -8.322 11.637 -0.117 1.00 88.38 209 VAL A O 1
ATOM 1710 N N . LEU A 1 210 ? -9.717 13.017 0.970 1.00 86.12 210 LEU A N 1
ATOM 1711 C CA . LEU A 1 210 ? -9.836 12.169 2.144 1.00 86.12 210 LEU A CA 1
ATOM 1712 C C . LEU A 1 210 ? -10.431 10.799 1.808 1.00 86.12 210 LEU A C 1
ATOM 1714 O O . LEU A 1 210 ? -9.903 9.795 2.284 1.00 86.12 210 LEU A O 1
ATOM 1718 N N . LYS A 1 211 ? -11.489 10.741 0.989 1.00 85.75 211 LYS A N 1
ATOM 1719 C CA . LYS A 1 211 ? -12.079 9.469 0.544 1.00 85.75 211 LYS A CA 1
ATOM 1720 C C . LYS A 1 211 ? -11.039 8.587 -0.135 1.00 85.75 211 LYS A C 1
ATOM 1722 O O . LYS A 1 211 ? -10.885 7.429 0.245 1.00 85.75 211 LYS A O 1
ATOM 1727 N N . GLU A 1 212 ? -10.273 9.144 -1.070 1.00 87.81 212 GLU A N 1
ATOM 1728 C CA . GLU A 1 212 ? -9.237 8.395 -1.787 1.00 87.81 212 GLU A CA 1
ATOM 1729 C C . GLU A 1 212 ? -8.070 7.983 -0.874 1.00 87.81 212 GLU A C 1
ATOM 1731 O O . GLU A 1 212 ? -7.535 6.874 -0.987 1.00 87.81 212 GLU A O 1
ATOM 1736 N N . VAL A 1 213 ? -7.688 8.842 0.078 1.00 87.94 213 VAL A N 1
ATOM 1737 C CA . VAL A 1 213 ? -6.680 8.530 1.101 1.00 87.94 213 VAL A CA 1
ATOM 1738 C C . VAL A 1 213 ? -7.152 7.375 1.986 1.00 87.94 213 VAL A C 1
ATOM 1740 O O . VAL A 1 213 ? -6.418 6.403 2.153 1.00 87.94 213 VAL A O 1
ATOM 1743 N N . LEU A 1 214 ? -8.370 7.433 2.527 1.00 84.94 214 LEU A N 1
ATOM 1744 C CA . LEU A 1 214 ? -8.922 6.380 3.381 1.00 84.94 214 LEU A CA 1
ATOM 1745 C C . LEU A 1 214 ? -9.122 5.071 2.610 1.00 84.94 214 LEU A C 1
ATOM 1747 O O . LEU A 1 214 ? -8.755 4.010 3.115 1.00 84.94 214 LEU A O 1
ATOM 1751 N N . ALA A 1 215 ? -9.606 5.139 1.367 1.00 83.88 215 ALA A N 1
ATOM 1752 C CA . ALA A 1 215 ? -9.713 3.983 0.481 1.00 83.88 215 ALA A CA 1
ATOM 1753 C C . ALA A 1 215 ? -8.347 3.323 0.244 1.00 83.88 215 ALA A C 1
ATOM 1755 O O . ALA A 1 215 ? -8.252 2.097 0.201 1.00 83.88 215 ALA A O 1
ATOM 1756 N N . ASN A 1 216 ? -7.271 4.111 0.140 1.00 84.31 216 ASN A N 1
ATOM 1757 C CA . ASN A 1 216 ? -5.911 3.583 0.068 1.00 84.31 216 ASN A CA 1
ATOM 1758 C C . ASN A 1 216 ? -5.479 2.927 1.385 1.00 84.31 216 ASN A C 1
ATOM 1760 O O . ASN A 1 216 ? -4.978 1.808 1.365 1.00 84.31 216 ASN A O 1
ATOM 1764 N N . LEU A 1 217 ? -5.702 3.587 2.524 1.00 81.88 217 LEU A N 1
ATOM 1765 C CA . LEU A 1 217 ? -5.332 3.061 3.843 1.00 81.88 217 LEU A CA 1
ATOM 1766 C C . LEU A 1 217 ? -6.097 1.777 4.207 1.00 81.88 217 LEU A C 1
ATOM 1768 O O . LEU A 1 217 ? -5.591 0.981 4.994 1.00 81.88 217 LEU A O 1
ATOM 1772 N N . ALA A 1 218 ? -7.284 1.571 3.629 1.00 81.75 218 ALA A N 1
ATOM 1773 C CA . ALA A 1 218 ? -8.088 0.361 3.779 1.00 81.75 218 ALA A CA 1
ATOM 1774 C C . ALA A 1 218 ? -7.599 -0.824 2.917 1.00 81.75 218 ALA A C 1
ATOM 1776 O O . ALA A 1 218 ? -8.095 -1.941 3.068 1.00 81.75 218 ALA A O 1
ATOM 1777 N N . ARG A 1 219 ? -6.636 -0.622 2.006 1.00 78.75 219 ARG A N 1
ATOM 1778 C CA . ARG A 1 219 ? -6.055 -1.710 1.206 1.00 78.75 219 ARG A CA 1
ATOM 1779 C C . ARG A 1 219 ? -5.040 -2.519 2.022 1.00 78.75 219 ARG A C 1
ATOM 1781 O O . ARG A 1 219 ? -4.318 -1.993 2.862 1.00 78.75 219 ARG A O 1
ATOM 1788 N N . ASN A 1 220 ? -4.937 -3.814 1.713 1.00 64.06 220 ASN A N 1
ATOM 1789 C CA . ASN A 1 220 ? -3.989 -4.739 2.354 1.00 64.06 220 ASN A CA 1
ATOM 1790 C C . ASN A 1 220 ? -2.546 -4.660 1.784 1.00 64.06 220 ASN A C 1
ATOM 1792 O O . ASN A 1 220 ? -1.730 -5.535 2.069 1.00 64.06 220 ASN A O 1
ATOM 1796 N N . ASP A 1 221 ? -2.200 -3.647 0.976 1.00 70.38 221 ASP A N 1
ATOM 1797 C CA . ASP A 1 221 ? -0.882 -3.459 0.338 1.00 70.38 221 ASP A CA 1
ATOM 1798 C C . ASP A 1 221 ? 0.027 -2.479 1.115 1.00 70.38 221 ASP A C 1
ATOM 1800 O O . ASP A 1 221 ? 0.521 -1.474 0.598 1.00 70.38 221 ASP A O 1
ATOM 1804 N N . PHE A 1 222 ? 0.269 -2.775 2.396 1.00 68.12 222 PHE A N 1
ATOM 1805 C CA . PHE A 1 222 ? 0.953 -1.858 3.311 1.00 68.12 222 PHE A CA 1
ATOM 1806 C C . PHE A 1 222 ? 2.416 -1.573 2.961 1.00 68.12 222 PHE A C 1
ATOM 1808 O O . PHE A 1 222 ? 3.285 -2.446 3.004 1.00 68.12 222 PHE A O 1
ATOM 1815 N N . HIS A 1 223 ? 2.708 -0.286 2.777 1.00 76.19 223 HIS A N 1
ATOM 1816 C CA . HIS A 1 223 ? 4.061 0.253 2.778 1.00 76.19 223 HIS A CA 1
ATOM 1817 C C . HIS A 1 223 ? 4.174 1.400 3.787 1.00 76.19 223 HIS A C 1
ATOM 1819 O O . HIS A 1 223 ? 3.578 2.462 3.599 1.00 76.19 223 HIS A O 1
ATOM 1825 N N . ARG A 1 224 ? 4.986 1.220 4.838 1.00 77.06 224 ARG A N 1
ATOM 1826 C CA . ARG A 1 224 ? 5.053 2.130 6.001 1.00 77.06 224 ARG A CA 1
ATOM 1827 C C . ARG A 1 224 ? 5.227 3.606 5.628 1.00 77.06 224 ARG A C 1
ATOM 1829 O O . ARG A 1 224 ? 4.515 4.443 6.167 1.00 77.06 224 ARG A O 1
ATOM 1836 N N . THR A 1 225 ? 6.133 3.936 4.707 1.00 78.25 225 THR A N 1
ATOM 1837 C CA . THR A 1 225 ? 6.382 5.336 4.310 1.00 78.25 225 THR A CA 1
ATOM 1838 C C . THR A 1 225 ? 5.179 5.967 3.607 1.00 78.25 225 THR A C 1
ATOM 1840 O O . THR A 1 225 ? 4.805 7.088 3.931 1.00 78.25 225 THR A O 1
ATOM 1843 N N . LYS A 1 226 ? 4.537 5.223 2.694 1.00 79.69 226 LYS A N 1
ATOM 1844 C CA . LYS A 1 226 ? 3.331 5.658 1.977 1.00 79.69 226 LYS A CA 1
ATOM 1845 C C . LYS A 1 226 ? 2.193 5.865 2.969 1.00 79.69 226 LYS A C 1
ATOM 1847 O O . LYS A 1 226 ? 1.536 6.895 2.949 1.00 79.69 226 LYS A O 1
ATOM 1852 N N . PHE A 1 227 ? 2.024 4.902 3.874 1.00 80.19 227 PHE A N 1
ATOM 1853 C CA . PHE A 1 227 ? 1.019 4.939 4.924 1.00 80.19 227 PHE A CA 1
ATOM 1854 C C . PHE A 1 227 ? 1.169 6.179 5.815 1.00 80.19 227 PHE A C 1
ATOM 1856 O O . PHE A 1 227 ? 0.207 6.910 6.022 1.00 80.19 227 PHE A O 1
ATOM 1863 N N . LEU A 1 228 ? 2.376 6.433 6.336 1.00 82.44 228 LEU A N 1
ATOM 1864 C CA . LEU A 1 228 ? 2.629 7.572 7.223 1.00 82.44 228 LEU A CA 1
ATOM 1865 C C . LEU A 1 228 ? 2.423 8.912 6.515 1.00 82.44 228 LEU A C 1
ATOM 1867 O O . LEU A 1 228 ? 1.892 9.835 7.126 1.00 82.44 228 LEU A O 1
ATOM 1871 N N . TRP A 1 229 ? 2.798 9.006 5.240 1.00 85.88 229 TRP A N 1
ATOM 1872 C CA . TRP A 1 229 ? 2.559 10.204 4.446 1.00 85.88 229 TRP A CA 1
ATOM 1873 C C . TRP A 1 229 ? 1.068 10.420 4.151 1.00 85.88 229 TRP A C 1
ATOM 1875 O O . TRP A 1 229 ? 0.547 11.497 4.405 1.00 85.88 229 TRP A O 1
ATOM 1885 N N . LEU A 1 230 ? 0.337 9.391 3.715 1.00 85.56 230 LEU A N 1
ATOM 1886 C CA . LEU A 1 230 ? -1.115 9.479 3.507 1.00 85.56 230 LEU A CA 1
ATOM 1887 C C . LEU A 1 230 ? -1.856 9.854 4.799 1.00 85.56 230 LEU A C 1
ATOM 1889 O O . LEU A 1 230 ? -2.736 10.712 4.781 1.00 85.56 230 LEU A O 1
ATOM 1893 N N . LYS A 1 231 ? -1.444 9.281 5.936 1.00 83.56 231 LYS A N 1
ATOM 1894 C CA . LYS A 1 231 ? -1.928 9.687 7.259 1.00 83.56 231 LYS A CA 1
ATOM 1895 C C . LYS A 1 231 ? -1.635 11.167 7.537 1.00 83.56 231 LYS A C 1
ATOM 1897 O O . LYS A 1 231 ? -2.517 11.863 8.024 1.00 83.56 231 LYS A O 1
ATOM 1902 N N . SER A 1 232 ? -0.437 11.663 7.214 1.00 86.06 232 SER A N 1
ATOM 1903 C CA . SER A 1 232 ? -0.085 13.073 7.439 1.00 86.06 232 SER A CA 1
ATOM 1904 C C . SER A 1 232 ? -0.893 14.030 6.556 1.00 86.06 232 SER A C 1
ATOM 1906 O O . SER A 1 232 ? -1.225 15.128 7.001 1.00 86.06 232 SER A O 1
ATOM 1908 N N . ILE A 1 233 ? -1.259 13.616 5.336 1.00 87.12 233 ILE A N 1
ATOM 1909 C CA . ILE A 1 233 ? -2.202 14.350 4.482 1.00 87.12 233 ILE A CA 1
ATOM 1910 C C . ILE A 1 233 ? -3.593 14.379 5.124 1.00 87.12 233 ILE A C 1
ATOM 1912 O O . ILE A 1 233 ? -4.161 15.461 5.263 1.00 87.12 233 ILE A O 1
ATOM 1916 N N . ALA A 1 234 ? -4.110 13.233 5.579 1.0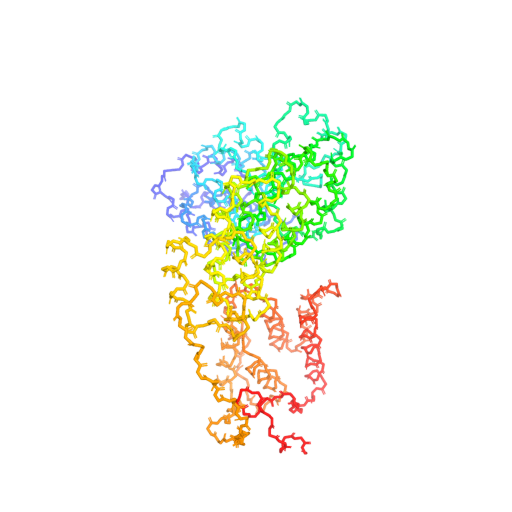0 84.81 234 ALA A N 1
ATOM 1917 C CA . ALA A 1 234 ? -5.413 13.167 6.244 1.00 84.81 234 ALA A CA 1
ATOM 1918 C C . ALA A 1 234 ? -5.470 14.042 7.511 1.00 84.81 234 ALA A C 1
ATOM 1920 O O . ALA A 1 234 ? -6.424 14.784 7.692 1.00 84.81 234 ALA A O 1
ATOM 1921 N N . GLU A 1 235 ? -4.427 14.035 8.348 1.00 83.62 235 GLU A N 1
ATOM 1922 C CA . GLU A 1 235 ? -4.352 14.869 9.563 1.00 83.62 235 GLU A CA 1
ATOM 1923 C C . GLU A 1 235 ? -4.289 16.379 9.267 1.00 83.62 235 GLU A C 1
ATOM 1925 O O . GLU A 1 235 ? -4.691 17.198 10.096 1.00 83.62 235 GLU A O 1
ATOM 1930 N N . LYS A 1 236 ? -3.776 16.773 8.094 1.00 84.50 236 LYS A N 1
ATOM 1931 C CA . LYS A 1 236 ? -3.749 18.179 7.653 1.00 84.50 236 LYS A CA 1
ATOM 1932 C C . LYS A 1 236 ? -5.099 18.646 7.118 1.00 84.50 236 LYS A C 1
ATOM 1934 O O . LYS A 1 236 ? -5.394 19.840 7.199 1.00 84.50 236 LYS A O 1
ATOM 1939 N N . ILE A 1 237 ? -5.908 17.729 6.591 1.00 83.69 237 ILE A N 1
ATOM 1940 C CA . ILE A 1 237 ? -7.275 18.001 6.153 1.00 83.69 237 ILE A CA 1
ATOM 1941 C C . ILE A 1 237 ? -8.145 18.124 7.415 1.00 83.69 237 ILE A C 1
ATOM 1943 O O . ILE A 1 237 ? -8.675 17.151 7.942 1.00 83.69 237 ILE A O 1
ATOM 1947 N N . LYS A 1 238 ? -8.232 19.345 7.960 1.00 71.25 238 LYS A N 1
ATOM 1948 C CA . LYS A 1 238 ? -9.062 19.652 9.133 1.00 71.25 238 LYS A CA 1
ATOM 1949 C C . LYS A 1 238 ? -10.536 19.618 8.745 1.00 71.25 238 LYS A C 1
ATOM 1951 O O . LYS A 1 238 ? -11.044 20.601 8.215 1.00 71.25 238 LYS A O 1
ATOM 1956 N N . LEU A 1 239 ? -11.200 18.512 9.036 1.00 67.88 239 LEU A N 1
ATOM 1957 C CA . LEU A 1 239 ? -12.625 18.340 8.770 1.00 67.88 239 LEU A CA 1
ATOM 1958 C C . LEU A 1 239 ? -13.431 18.732 10.001 1.00 67.88 239 LEU A C 1
ATOM 1960 O O . LEU A 1 239 ? -13.045 18.463 11.142 1.00 67.88 239 LEU A O 1
ATOM 1964 N N . SER A 1 240 ? -14.572 19.356 9.764 1.00 76.50 240 SER A N 1
ATOM 1965 C CA . SER A 1 240 ? -15.629 19.465 10.759 1.00 76.50 240 SER A CA 1
ATOM 1966 C C . SER A 1 240 ? -16.249 18.092 11.042 1.00 76.50 240 SER A C 1
ATOM 1968 O O . SER A 1 240 ? -16.167 17.168 10.232 1.00 76.50 240 SER A O 1
ATOM 1970 N N . SER A 1 241 ? -16.925 17.949 12.185 1.00 80.50 241 SER A N 1
ATOM 1971 C CA . SER A 1 241 ? -17.650 16.713 12.520 1.00 80.50 241 SER A CA 1
ATOM 1972 C C . SER A 1 241 ? -18.678 16.314 11.448 1.00 80.50 241 SER A C 1
ATOM 1974 O O . SER A 1 241 ? -18.862 15.124 11.206 1.00 80.50 241 SER A O 1
ATOM 1976 N N . GLU A 1 242 ? -19.276 17.298 10.768 1.00 82.19 242 GLU A N 1
ATOM 1977 C CA . GLU A 1 242 ? -20.247 17.112 9.677 1.00 82.19 242 GLU A CA 1
ATOM 1978 C C . GLU A 1 242 ? -19.618 16.647 8.359 1.00 82.19 242 GLU A C 1
ATOM 1980 O O . GLU A 1 242 ? -20.283 16.022 7.538 1.00 82.19 242 GLU A O 1
ATOM 1985 N N . GLU A 1 243 ? -18.336 16.921 8.133 1.00 80.31 243 GLU A N 1
ATOM 1986 C CA . GLU A 1 243 ? -17.618 16.413 6.960 1.00 80.31 243 GLU A CA 1
ATOM 1987 C C . GLU A 1 243 ? -17.068 15.010 7.247 1.00 80.31 243 GLU A C 1
ATOM 1989 O O . GLU A 1 243 ? -17.213 14.102 6.427 1.00 80.31 243 GLU A O 1
ATOM 1994 N N . THR A 1 244 ? -16.525 14.782 8.449 1.00 82.88 244 THR A N 1
ATOM 1995 C CA . THR A 1 244 ? -16.005 13.469 8.865 1.00 82.88 244 THR A CA 1
ATOM 1996 C C . THR A 1 244 ? -17.098 12.399 8.893 1.00 82.88 244 THR A C 1
ATOM 1998 O O . THR A 1 244 ? -16.845 11.244 8.546 1.00 82.88 244 THR A O 1
ATOM 2001 N N . ILE A 1 245 ? -18.336 12.756 9.256 1.00 89.44 245 ILE A N 1
ATOM 2002 C CA . ILE A 1 245 ? -19.450 11.797 9.280 1.00 89.44 245 ILE A CA 1
ATOM 2003 C C . ILE A 1 245 ? -19.801 11.257 7.883 1.00 89.44 245 ILE A C 1
ATOM 2005 O O . ILE A 1 245 ? -20.295 10.133 7.777 1.00 89.44 245 ILE A O 1
ATOM 2009 N N . GLN A 1 246 ? -19.502 12.004 6.811 1.00 87.62 246 GLN A N 1
ATOM 2010 C CA . GLN A 1 246 ? -19.762 11.575 5.430 1.00 87.62 246 GLN A CA 1
ATOM 2011 C C . GLN A 1 246 ? -18.802 10.477 4.956 1.00 87.62 246 GLN A C 1
ATOM 2013 O O . GLN A 1 246 ? -19.142 9.736 4.039 1.00 87.62 246 GLN A O 1
ATOM 2018 N N . VAL A 1 247 ? -17.631 10.344 5.590 1.00 86.19 247 VAL A N 1
ATOM 2019 C CA . VAL A 1 247 ? -16.597 9.352 5.233 1.00 86.19 247 VAL A CA 1
ATOM 2020 C C . VAL A 1 247 ? -16.463 8.217 6.254 1.00 86.19 247 VAL A C 1
ATOM 2022 O O . VAL A 1 247 ? -15.459 7.504 6.317 1.00 86.19 247 VAL A O 1
ATOM 2025 N N . GLN A 1 248 ? -17.470 8.046 7.114 1.00 91.25 248 GLN A N 1
ATOM 2026 C CA . GLN A 1 248 ? -17.431 7.033 8.169 1.00 91.25 248 GLN A CA 1
ATOM 2027 C C . GLN A 1 248 ? -17.344 5.594 7.614 1.00 91.25 248 GLN A C 1
ATOM 2029 O O . GLN A 1 248 ? -16.791 4.727 8.284 1.00 91.25 248 GLN A O 1
ATOM 2034 N N . SER A 1 249 ? -17.824 5.329 6.386 1.00 90.75 249 SER A N 1
ATOM 2035 C CA . SER A 1 249 ? -17.683 4.011 5.728 1.00 90.75 249 SER A CA 1
ATOM 2036 C C . SER A 1 249 ? -16.217 3.657 5.505 1.00 90.75 249 SER A C 1
ATOM 2038 O O . SER A 1 249 ? -15.774 2.550 5.803 1.00 90.75 249 SER A O 1
ATOM 2040 N N . GLU A 1 250 ? -15.467 4.617 4.980 1.00 88.56 250 GLU A N 1
ATOM 2041 C CA . GLU A 1 250 ? -14.066 4.486 4.627 1.00 88.56 250 GLU A CA 1
ATOM 2042 C C . GLU A 1 250 ? -13.212 4.378 5.895 1.00 88.56 250 GLU A C 1
ATOM 2044 O O . GLU A 1 250 ? -12.289 3.565 5.945 1.00 88.56 250 GLU A O 1
ATOM 2049 N N . LEU A 1 251 ? -13.573 5.105 6.962 1.00 90.00 251 LEU A N 1
ATOM 2050 C CA . LEU A 1 251 ? -12.974 4.929 8.289 1.00 90.00 251 LEU A CA 1
ATOM 2051 C C . LEU A 1 251 ? -13.189 3.501 8.816 1.00 90.00 251 LEU A C 1
ATOM 2053 O O . LEU A 1 251 ? -12.232 2.852 9.239 1.00 90.00 251 LEU A O 1
ATOM 2057 N N . PHE A 1 252 ? -14.411 2.965 8.750 1.00 92.56 252 PHE A N 1
ATOM 2058 C CA . PHE A 1 252 ? -14.681 1.591 9.192 1.00 92.56 252 PHE A CA 1
ATOM 2059 C C . PHE A 1 252 ? -13.908 0.557 8.370 1.00 92.56 252 PHE A C 1
ATOM 2061 O O . PHE A 1 252 ? -13.375 -0.393 8.941 1.00 92.56 252 PHE A O 1
ATOM 2068 N N . ALA A 1 253 ? -13.757 0.770 7.060 1.00 89.50 253 ALA A N 1
ATOM 2069 C CA . ALA A 1 253 ? -12.962 -0.111 6.209 1.00 89.50 253 ALA A CA 1
ATOM 2070 C C . ALA A 1 253 ? -11.503 -0.222 6.693 1.00 89.50 253 ALA A C 1
ATOM 2072 O O . ALA A 1 253 ? -10.955 -1.323 6.737 1.00 89.50 253 ALA A O 1
ATOM 2073 N N . VAL A 1 254 ? -10.888 0.871 7.160 1.00 87.62 254 VAL A N 1
ATOM 2074 C CA . VAL A 1 254 ? -9.522 0.842 7.717 1.00 87.62 254 VAL A CA 1
ATOM 2075 C C . VAL A 1 254 ? -9.428 -0.017 8.988 1.00 87.62 254 VAL A C 1
ATOM 2077 O O . VAL A 1 254 ? -8.407 -0.674 9.200 1.00 87.62 254 VAL A O 1
ATOM 2080 N N . LEU A 1 255 ? -10.475 -0.076 9.820 1.00 88.25 255 LEU A N 1
ATOM 2081 C CA . LEU A 1 255 ? -10.488 -0.917 11.030 1.00 88.25 255 LEU A CA 1
ATOM 2082 C C . LEU A 1 255 ? -10.416 -2.416 10.716 1.00 88.25 255 LEU A C 1
ATOM 2084 O O . LEU A 1 255 ? -9.912 -3.185 11.531 1.00 88.25 255 LEU A O 1
ATOM 2088 N N . THR A 1 256 ? -10.881 -2.816 9.532 1.00 84.00 256 THR A N 1
ATOM 2089 C CA . THR A 1 256 ? -10.843 -4.213 9.068 1.00 84.00 256 THR A CA 1
ATOM 2090 C C . THR A 1 256 ? -9.464 -4.650 8.560 1.00 84.00 256 THR A C 1
ATOM 2092 O O . THR A 1 256 ? -9.247 -5.828 8.268 1.00 84.00 256 THR A O 1
ATOM 2095 N N . THR A 1 257 ? -8.507 -3.721 8.473 1.00 80.81 257 THR A N 1
ATOM 2096 C CA . THR A 1 257 ? -7.135 -4.008 8.032 1.00 80.81 257 THR A CA 1
ATOM 2097 C C . THR A 1 257 ? -6.282 -4.604 9.152 1.00 80.81 257 THR A C 1
ATOM 2099 O O . THR A 1 257 ? -6.593 -4.499 10.334 1.00 80.81 257 THR A O 1
ATOM 2102 N N . GLN A 1 258 ? -5.139 -5.205 8.811 1.00 73.25 258 GLN A N 1
ATOM 2103 C CA . GLN A 1 258 ? -4.209 -5.790 9.793 1.00 73.25 258 GLN A CA 1
ATOM 2104 C C . GLN A 1 258 ? -3.136 -4.791 10.279 1.00 73.25 258 GLN A C 1
ATOM 2106 O O . GLN A 1 258 ? -2.082 -5.189 10.783 1.00 73.25 258 GLN A O 1
ATOM 2111 N N . HIS A 1 259 ? -3.362 -3.482 10.121 1.00 76.56 259 HIS A N 1
ATOM 2112 C CA . HIS A 1 259 ? -2.336 -2.452 10.313 1.00 76.56 259 HIS A CA 1
ATOM 2113 C C . HIS A 1 259 ? -2.577 -1.614 11.575 1.00 76.56 259 HIS A C 1
ATOM 2115 O O . HIS A 1 259 ? -3.351 -0.659 11.583 1.00 76.56 259 HIS A O 1
ATOM 2121 N N . GLY A 1 260 ? -1.844 -1.924 12.650 1.00 78.94 260 GLY A N 1
ATOM 2122 C CA . GLY A 1 260 ? -2.055 -1.308 13.968 1.00 78.94 260 GLY A CA 1
ATOM 2123 C C . GLY A 1 260 ? -1.932 0.220 14.021 1.00 78.94 260 GLY A C 1
ATOM 2124 O O . GLY A 1 260 ? -2.633 0.860 14.799 1.00 78.94 260 GLY A O 1
ATOM 2125 N N . VAL A 1 261 ? -1.078 0.833 13.193 1.00 79.50 261 VAL A N 1
ATOM 2126 C CA . VAL A 1 261 ? -0.951 2.305 13.148 1.00 79.50 261 VAL A CA 1
ATOM 2127 C C . VAL A 1 261 ? -2.229 2.946 12.597 1.00 79.50 261 VAL A C 1
ATOM 2129 O O . VAL A 1 261 ? -2.690 3.942 13.150 1.00 79.50 261 VAL A O 1
ATOM 2132 N N . GLY A 1 262 ? -2.819 2.360 11.551 1.00 81.12 262 GLY A N 1
ATOM 2133 C CA . GLY A 1 262 ? -4.057 2.858 10.952 1.00 81.12 262 GLY A CA 1
ATOM 2134 C C . GLY A 1 262 ? -5.266 2.648 11.832 1.00 81.12 262 GLY A C 1
ATOM 2135 O O . GLY A 1 262 ? -6.005 3.599 12.064 1.00 81.12 262 GLY A O 1
ATOM 2136 N N . ILE A 1 263 ? -5.390 1.457 12.418 1.00 86.75 263 ILE A N 1
ATOM 2137 C CA . ILE A 1 263 ? -6.448 1.158 13.386 1.00 86.75 263 ILE A CA 1
ATOM 2138 C C . ILE A 1 263 ? -6.437 2.181 14.532 1.00 86.75 263 ILE A C 1
ATOM 2140 O O . ILE A 1 263 ? -7.465 2.774 14.846 1.00 86.75 263 ILE A O 1
ATOM 2144 N N . ASN A 1 264 ? -5.277 2.435 15.149 1.00 87.94 264 ASN A N 1
ATOM 2145 C CA . ASN A 1 264 ? -5.200 3.348 16.294 1.00 87.94 264 ASN A CA 1
ATOM 2146 C C . ASN A 1 264 ? -5.527 4.800 15.946 1.00 87.94 264 ASN A C 1
ATOM 2148 O O . ASN A 1 264 ? -6.121 5.495 16.776 1.00 87.94 264 ASN A O 1
ATOM 2152 N N . TRP A 1 265 ? -5.112 5.249 14.761 1.00 85.94 265 TRP A N 1
ATOM 2153 C CA . TRP A 1 265 ? -5.431 6.579 14.255 1.00 85.94 265 TRP A CA 1
ATOM 2154 C C . TRP A 1 265 ? -6.932 6.714 13.991 1.00 85.94 265 TRP A C 1
ATOM 2156 O O . TRP A 1 265 ? -7.561 7.593 14.565 1.00 85.94 265 TRP A O 1
ATOM 2166 N N . VAL A 1 266 ? -7.537 5.787 13.247 1.00 89.12 266 VAL A N 1
ATOM 2167 C CA . VAL A 1 266 ? -8.977 5.830 12.959 1.00 89.12 266 VAL A CA 1
ATOM 2168 C C . VAL A 1 266 ? -9.820 5.755 14.228 1.00 89.12 266 VAL A C 1
ATOM 2170 O O . VAL A 1 266 ? -10.764 6.522 14.373 1.00 89.12 266 VAL A O 1
ATOM 2173 N N . LEU A 1 267 ? -9.466 4.908 15.198 1.00 91.69 267 LEU A N 1
ATOM 2174 C CA . LEU A 1 267 ? -10.165 4.877 16.489 1.00 91.69 267 LEU A CA 1
ATOM 2175 C C . LEU A 1 267 ? -10.055 6.210 17.250 1.00 91.69 267 LEU A C 1
ATOM 2177 O O . LEU A 1 267 ? -10.936 6.545 18.036 1.00 91.69 267 LEU A O 1
ATOM 2181 N N . GLN A 1 268 ? -8.990 6.985 17.034 1.00 89.88 268 GLN A N 1
ATOM 2182 C CA . GLN A 1 268 ? -8.875 8.325 17.606 1.00 89.88 268 GLN A CA 1
ATOM 2183 C C . GLN A 1 268 ? -9.878 9.294 16.979 1.00 89.88 268 GLN A C 1
ATOM 2185 O O . GLN A 1 268 ? -10.535 10.026 17.717 1.00 89.88 268 GLN A O 1
ATOM 2190 N N . GLU A 1 269 ? -10.015 9.254 15.653 1.00 87.44 269 GLU A N 1
ATOM 2191 C CA . GLU A 1 269 ? -10.953 10.087 14.890 1.00 87.44 269 GLU A CA 1
ATOM 2192 C C . GLU A 1 269 ? -12.416 9.690 15.139 1.00 87.44 269 GLU A C 1
ATOM 2194 O O . GLU A 1 269 ? -13.297 10.541 15.242 1.00 87.44 269 GLU A O 1
ATOM 2199 N N . LEU A 1 270 ? -12.685 8.392 15.312 1.00 91.75 270 LEU A N 1
ATOM 2200 C CA . LEU A 1 270 ? -14.032 7.879 15.564 1.00 91.75 270 LEU A CA 1
ATOM 2201 C C . LEU A 1 270 ? -14.536 8.157 16.982 1.00 91.75 270 LEU A C 1
ATOM 2203 O O . LEU A 1 270 ? -15.743 8.219 17.183 1.00 91.75 270 LEU A O 1
ATOM 2207 N N . LYS A 1 271 ? -13.653 8.350 17.969 1.00 92.19 271 LYS A N 1
ATOM 2208 C CA . LYS A 1 271 ? -14.064 8.599 19.360 1.00 92.19 271 LYS A CA 1
ATOM 2209 C C . LYS A 1 271 ? -14.968 9.834 19.532 1.00 92.19 271 LYS A C 1
ATOM 2211 O O . LYS A 1 271 ? -15.978 9.721 20.217 1.00 92.19 271 LYS A O 1
ATOM 2216 N N . PRO A 1 272 ? -14.642 11.025 18.997 1.00 90.81 272 PRO A N 1
ATOM 2217 C CA . PRO A 1 272 ? -15.579 12.146 19.036 1.00 90.81 272 PRO A CA 1
ATOM 2218 C C . PRO A 1 272 ? -16.795 11.912 18.126 1.00 90.81 272 PRO A C 1
ATOM 2220 O O . PRO A 1 272 ? -17.894 12.341 18.469 1.00 90.81 272 PRO A O 1
ATOM 2223 N N . LEU A 1 273 ? -16.614 11.212 17.000 1.00 92.00 273 LEU A N 1
ATOM 2224 C CA . LEU A 1 273 ? -17.667 10.956 16.015 1.00 92.00 273 LEU A CA 1
ATOM 2225 C C . LEU A 1 273 ? -18.745 9.987 16.517 1.00 92.00 273 LEU A C 1
ATOM 2227 O O . LEU A 1 273 ? -19.892 10.086 16.093 1.00 92.00 273 LEU A O 1
ATOM 2231 N N . SER A 1 274 ? -18.412 9.081 17.441 1.00 93.81 274 SER A N 1
ATOM 2232 C CA . SER A 1 274 ? -19.350 8.083 17.965 1.00 93.81 274 SER A CA 1
ATOM 2233 C C . SER A 1 274 ? -20.543 8.702 18.690 1.00 93.81 274 SER A C 1
ATOM 2235 O O . SER A 1 274 ? -21.577 8.057 18.799 1.00 93.81 274 SER A O 1
ATOM 2237 N N . ARG A 1 275 ? -20.428 9.954 19.152 1.00 93.38 275 ARG A N 1
ATOM 2238 C CA . ARG A 1 275 ? -21.522 10.698 19.800 1.00 93.38 275 ARG A CA 1
ATOM 2239 C C . ARG A 1 275 ? -22.441 11.413 18.808 1.00 93.38 275 ARG A C 1
ATOM 2241 O O . ARG A 1 275 ? -23.419 12.042 19.200 1.00 93.38 275 ARG A O 1
ATOM 2248 N N . HIS A 1 276 ? -22.106 11.379 17.520 1.00 93.75 276 HIS A N 1
ATOM 2249 C CA . HIS A 1 276 ? -22.855 12.082 16.489 1.00 93.75 276 HIS A CA 1
ATOM 2250 C C . HIS A 1 276 ? -24.196 11.376 16.201 1.00 93.75 276 HIS A C 1
ATOM 2252 O O . HIS A 1 276 ? -24.205 10.154 16.046 1.00 93.75 276 HIS A O 1
ATOM 2258 N N . PRO A 1 277 ? -25.322 12.099 16.032 1.00 90.19 277 PRO A N 1
ATOM 2259 C CA . PRO A 1 277 ? -26.627 11.475 15.772 1.00 90.19 277 PRO A CA 1
ATOM 2260 C C . PRO A 1 277 ? -26.680 10.637 14.486 1.00 90.19 277 PRO A C 1
ATOM 2262 O O . PRO A 1 277 ? -27.371 9.627 14.428 1.00 90.19 277 PRO A O 1
ATOM 2265 N N . ALA A 1 278 ? -25.934 11.041 13.453 1.00 93.88 278 ALA A N 1
ATOM 2266 C CA . ALA A 1 278 ? -25.833 10.313 12.181 1.00 93.88 278 ALA A CA 1
ATOM 2267 C C . ALA A 1 278 ? -24.733 9.227 12.166 1.00 93.88 278 ALA A C 1
ATOM 2269 O O . ALA A 1 278 ? -24.357 8.731 11.099 1.00 93.88 278 ALA A O 1
ATOM 2270 N N . PHE A 1 279 ? -24.172 8.879 13.329 1.00 96.19 279 PHE A N 1
ATOM 2271 C CA . PHE A 1 279 ? -23.189 7.806 13.443 1.00 96.19 279 PHE A CA 1
ATOM 2272 C C . PHE A 1 279 ? -23.848 6.446 13.216 1.00 96.19 279 PHE A C 1
ATOM 2274 O O . PHE A 1 279 ? -24.773 6.054 13.927 1.00 96.19 279 PHE A O 1
ATOM 2281 N N . ARG A 1 280 ? -23.356 5.697 12.227 1.00 96.44 280 ARG A N 1
ATOM 2282 C CA . ARG A 1 280 ? -23.849 4.355 11.898 1.00 96.44 280 ARG A CA 1
ATOM 2283 C C . ARG A 1 280 ? -23.215 3.335 12.833 1.00 96.44 280 ARG A C 1
ATOM 2285 O O . ARG A 1 280 ? -22.323 2.578 12.456 1.00 96.44 280 ARG A O 1
ATOM 2292 N N . TRP A 1 281 ? -23.691 3.332 14.073 1.00 96.19 281 TRP A N 1
ATOM 2293 C CA . TRP A 1 281 ? -23.199 2.450 15.128 1.00 96.19 281 TRP A CA 1
ATOM 2294 C C . TRP A 1 281 ? -23.278 0.963 14.746 1.00 96.19 281 TRP A C 1
ATOM 2296 O O . TRP A 1 281 ? -22.395 0.207 15.130 1.00 96.19 281 TRP A O 1
ATOM 2306 N N . ALA A 1 282 ? -24.267 0.541 13.951 1.00 95.69 282 ALA A N 1
ATOM 2307 C CA . ALA A 1 282 ? -24.391 -0.852 13.513 1.00 95.69 282 ALA A CA 1
ATOM 2308 C C . ALA A 1 282 ? -23.224 -1.277 12.600 1.00 95.69 282 ALA A C 1
ATOM 2310 O O . ALA A 1 282 ? -22.578 -2.292 12.853 1.00 95.69 282 ALA A O 1
ATOM 2311 N N . ASP A 1 283 ? -22.891 -0.459 11.596 1.00 95.81 283 ASP A N 1
ATOM 2312 C CA . ASP A 1 283 ? -21.751 -0.705 10.701 1.00 95.81 283 ASP A CA 1
ATOM 2313 C C . ASP A 1 283 ? -20.419 -0.656 11.467 1.00 95.81 283 ASP A C 1
ATOM 2315 O O . ASP A 1 283 ? -19.508 -1.446 11.213 1.00 95.81 283 ASP A O 1
ATOM 2319 N N . PHE A 1 284 ? -20.314 0.254 12.442 1.00 96.12 284 PHE A N 1
ATOM 2320 C CA . PHE A 1 284 ? -19.158 0.331 13.332 1.00 96.12 284 PHE A CA 1
ATOM 2321 C C . PHE A 1 284 ? -18.978 -0.958 14.141 1.00 96.12 284 PHE A C 1
ATOM 2323 O O . PHE A 1 284 ? -17.865 -1.478 14.210 1.00 96.12 284 PHE A O 1
ATOM 2330 N N . LEU A 1 285 ? -20.052 -1.494 14.727 1.00 95.62 285 LEU A N 1
ATOM 2331 C CA . LEU A 1 285 ? -20.002 -2.729 15.511 1.00 95.62 285 LEU A CA 1
ATOM 2332 C C . LEU A 1 285 ? -19.537 -3.922 14.668 1.00 95.62 285 LEU A C 1
ATOM 2334 O O . LEU A 1 285 ? -18.674 -4.662 15.133 1.00 95.62 285 LEU A O 1
ATOM 2338 N N . LEU A 1 286 ? -19.986 -4.039 13.413 1.00 94.62 286 LEU A N 1
ATOM 2339 C CA . LEU A 1 286 ? -19.495 -5.066 12.481 1.00 94.62 286 LEU A CA 1
ATOM 2340 C C . LEU A 1 286 ? -17.983 -4.948 12.225 1.00 94.62 286 LEU A C 1
ATOM 2342 O O . LEU A 1 286 ? -17.256 -5.944 12.236 1.00 94.62 286 LEU A O 1
ATOM 2346 N N . ALA A 1 287 ? -17.482 -3.726 12.021 1.00 92.69 287 ALA A N 1
ATOM 2347 C CA . ALA A 1 287 ? -16.052 -3.496 11.818 1.00 92.69 287 ALA A CA 1
ATOM 2348 C C . ALA A 1 287 ? -15.228 -3.813 13.081 1.00 92.69 287 ALA A C 1
ATOM 2350 O O . ALA A 1 287 ? -14.131 -4.372 12.989 1.00 92.69 287 ALA A O 1
ATOM 2351 N N . ILE A 1 288 ? -15.754 -3.483 14.265 1.00 93.06 288 ILE A N 1
ATOM 2352 C CA . ILE A 1 288 ? -15.094 -3.759 15.544 1.00 93.06 288 ILE A CA 1
ATOM 2353 C C . ILE A 1 288 ? -15.119 -5.245 15.895 1.00 93.06 288 ILE A C 1
ATOM 2355 O O . ILE A 1 288 ? -14.120 -5.750 16.401 1.00 93.06 288 ILE A O 1
ATOM 2359 N N . GLU A 1 289 ? -16.193 -5.966 15.591 1.00 91.50 289 GLU A N 1
ATOM 2360 C CA . GLU A 1 289 ? -16.267 -7.416 15.787 1.00 91.50 289 GLU A CA 1
ATOM 2361 C C . GLU A 1 289 ? -15.142 -8.133 15.032 1.00 91.50 289 GLU A C 1
ATOM 2363 O O . GLU A 1 289 ? -14.434 -8.970 15.603 1.00 91.50 289 GLU A O 1
ATOM 2368 N N . LEU A 1 290 ? -14.898 -7.728 13.781 1.00 89.38 290 LEU A N 1
ATOM 2369 C CA . LEU A 1 290 ? -13.797 -8.253 12.976 1.00 89.38 290 LEU A CA 1
ATOM 2370 C C . LEU A 1 290 ? -12.422 -7.870 13.550 1.00 89.38 290 LEU A C 1
ATOM 2372 O O . LEU A 1 290 ? -11.501 -8.691 13.552 1.00 89.38 290 LEU A O 1
ATOM 2376 N N . LEU A 1 291 ? -12.280 -6.648 14.075 1.00 89.69 291 LEU A N 1
ATOM 2377 C CA . LEU A 1 291 ? -11.054 -6.190 14.734 1.00 89.69 291 LEU A CA 1
ATOM 2378 C C . LEU A 1 291 ? -10.755 -6.993 16.013 1.00 89.69 291 LEU A C 1
ATOM 2380 O O . LEU A 1 291 ? -9.615 -7.416 16.213 1.00 89.69 291 LEU A O 1
ATOM 2384 N N . LEU A 1 292 ? -11.753 -7.192 16.878 1.00 88.75 292 LEU A N 1
ATOM 2385 C CA . LEU A 1 292 ? -11.614 -7.861 18.178 1.00 88.75 292 LEU A CA 1
ATOM 2386 C C . LEU A 1 292 ? -11.443 -9.378 18.049 1.00 88.75 292 LEU A C 1
ATOM 2388 O O . LEU A 1 292 ? -10.727 -9.974 18.853 1.00 88.75 292 LEU A O 1
ATOM 2392 N N . SER A 1 293 ? -12.037 -9.983 17.021 1.00 84.06 293 SER A N 1
ATOM 2393 C CA . SER A 1 293 ? -11.899 -11.416 16.722 1.00 84.06 293 SER A CA 1
ATOM 2394 C C . SER A 1 293 ? -10.657 -11.730 15.877 1.00 84.06 293 SER A C 1
ATOM 2396 O O . SER A 1 293 ? -10.269 -12.888 15.713 1.00 84.06 293 SER A O 1
ATOM 2398 N N . GLY A 1 294 ? -10.016 -10.705 15.310 1.00 78.19 294 GLY A N 1
ATOM 2399 C CA . GLY A 1 294 ? -8.875 -10.854 14.418 1.00 78.19 294 GLY A CA 1
ATOM 2400 C C . GLY A 1 294 ? -7.575 -11.252 15.126 1.00 78.19 294 GLY A C 1
ATOM 2401 O O . GLY A 1 294 ? -7.325 -10.937 16.289 1.00 78.19 294 GLY A O 1
ATOM 2402 N N . LYS A 1 295 ? -6.649 -11.850 14.361 1.00 71.62 295 LYS A N 1
ATOM 2403 C CA . LYS A 1 295 ? -5.285 -12.226 14.804 1.00 71.62 295 LYS A CA 1
ATOM 2404 C C . LYS A 1 295 ? -4.505 -11.075 15.466 1.00 71.62 295 LYS A C 1
ATOM 2406 O O . LYS A 1 295 ? -3.584 -11.311 16.247 1.00 71.62 295 LYS A O 1
ATOM 2411 N N . HIS A 1 296 ? -4.865 -9.834 15.146 1.00 70.12 296 HIS A N 1
ATOM 2412 C CA . HIS A 1 296 ? -4.204 -8.612 15.594 1.00 70.12 296 HIS A CA 1
ATOM 2413 C C . HIS A 1 296 ? -5.039 -7.774 16.573 1.00 70.12 296 HIS A C 1
ATOM 2415 O O . HIS A 1 296 ? -4.721 -6.603 16.769 1.00 70.12 296 HIS A O 1
ATOM 2421 N N . ALA A 1 297 ? -6.046 -8.359 17.233 1.00 71.06 297 ALA A N 1
ATOM 2422 C CA . ALA A 1 297 ? -6.951 -7.661 18.153 1.00 71.06 297 ALA A CA 1
ATOM 2423 C C . ALA A 1 297 ? -6.236 -6.753 19.173 1.00 71.06 297 ALA A C 1
ATOM 2425 O O . ALA A 1 297 ? -6.671 -5.631 19.436 1.00 71.06 297 ALA A O 1
ATOM 2426 N N . LYS A 1 298 ? -5.060 -7.164 19.673 1.00 79.19 298 LYS A N 1
ATOM 2427 C CA . LYS A 1 298 ? -4.241 -6.357 20.599 1.00 79.19 298 LYS A CA 1
ATOM 2428 C C . LYS A 1 298 ? -3.868 -4.964 20.071 1.00 79.19 298 LYS A C 1
ATOM 2430 O O . LYS A 1 298 ? -3.669 -4.061 20.875 1.00 79.19 298 LYS A O 1
ATOM 2435 N N . LEU A 1 299 ? -3.765 -4.772 18.753 1.00 75.31 299 LEU A N 1
ATOM 2436 C CA . LEU A 1 299 ? -3.275 -3.528 18.149 1.00 75.31 299 LEU A CA 1
ATOM 2437 C C . LEU A 1 299 ? -4.270 -2.359 18.224 1.00 75.31 299 LEU A C 1
ATOM 2439 O O . LEU A 1 299 ? -3.853 -1.232 17.980 1.00 75.31 299 LEU A O 1
ATOM 2443 N N . GLY A 1 300 ? -5.536 -2.598 18.579 1.00 83.19 300 GLY A N 1
ATOM 2444 C CA . GLY A 1 300 ? -6.559 -1.548 18.683 1.00 83.19 300 GLY A CA 1
ATOM 2445 C C . GLY A 1 300 ? -7.667 -1.806 19.707 1.00 83.19 300 GLY A C 1
ATOM 2446 O O . GLY A 1 300 ? -8.395 -0.873 20.044 1.00 83.19 300 GLY A O 1
ATOM 2447 N N . ALA A 1 301 ? -7.771 -3.024 20.256 1.00 88.56 301 ALA A N 1
ATOM 2448 C CA . ALA A 1 301 ? -8.849 -3.420 21.164 1.00 88.56 301 ALA A CA 1
ATOM 2449 C C . ALA A 1 301 ? -9.036 -2.462 22.345 1.00 88.56 301 ALA A C 1
ATOM 2451 O O . ALA A 1 301 ? -10.157 -2.078 22.646 1.00 88.56 301 ALA A O 1
ATOM 2452 N N . SER A 1 302 ? -7.957 -2.004 22.987 1.00 88.69 302 SER A N 1
ATOM 2453 C CA . SER A 1 302 ? -8.070 -1.105 24.146 1.00 88.69 302 SER A CA 1
ATOM 2454 C C . SER A 1 302 ? -8.776 0.219 23.809 1.00 88.69 302 SER A C 1
ATOM 2456 O O . SER A 1 302 ? -9.609 0.687 24.587 1.00 88.69 302 SER A O 1
ATOM 2458 N N . ARG A 1 303 ? -8.491 0.807 22.635 1.00 90.81 303 ARG A N 1
ATOM 2459 C CA . ARG A 1 303 ? -9.156 2.032 22.157 1.00 90.81 303 ARG A CA 1
ATOM 2460 C C . ARG A 1 303 ? -10.574 1.755 21.667 1.00 90.81 303 ARG A C 1
ATOM 2462 O O . ARG A 1 303 ? -11.466 2.530 21.986 1.00 90.81 303 ARG A O 1
ATOM 2469 N N . ALA A 1 304 ? -10.784 0.652 20.952 1.00 93.75 304 ALA A N 1
ATOM 2470 C CA . ALA A 1 304 ? -12.108 0.225 20.509 1.00 93.75 304 ALA A CA 1
ATOM 2471 C C . ALA A 1 304 ? -13.062 0.042 21.698 1.00 93.75 304 ALA A C 1
ATOM 2473 O O . ALA A 1 304 ? -14.135 0.634 21.722 1.00 93.75 304 ALA A O 1
ATOM 2474 N N . LEU A 1 305 ? -12.625 -0.686 22.729 1.00 94.81 305 LEU A N 1
ATOM 2475 C CA . LEU A 1 305 ? -13.401 -0.926 23.944 1.00 94.81 305 LEU A CA 1
ATOM 2476 C C . LEU A 1 305 ? -13.721 0.369 24.703 1.00 94.81 305 LEU A C 1
ATOM 2478 O O . LEU A 1 305 ? -14.791 0.467 25.283 1.00 94.81 305 LEU A O 1
ATOM 2482 N N . LEU A 1 306 ? -12.849 1.386 24.666 1.00 93.44 306 LEU A N 1
ATOM 2483 C CA . LEU A 1 306 ? -13.170 2.700 25.243 1.00 93.44 306 LEU A CA 1
ATOM 2484 C C . LEU A 1 306 ? -14.335 3.391 24.526 1.00 93.44 306 LEU A C 1
ATOM 2486 O O . LEU A 1 306 ? -15.122 4.065 25.177 1.00 93.44 306 LEU A O 1
ATOM 2490 N N . ILE A 1 307 ? -14.429 3.250 23.201 1.00 95.38 307 ILE A N 1
ATOM 2491 C CA . ILE A 1 307 ? -15.553 3.800 22.431 1.00 95.38 307 ILE A CA 1
ATOM 2492 C C . ILE A 1 307 ? -16.814 2.984 22.724 1.00 95.38 307 ILE A C 1
ATOM 2494 O O . ILE A 1 307 ? -17.855 3.562 23.014 1.00 95.38 307 ILE A O 1
ATOM 2498 N N . LEU A 1 308 ? -16.711 1.650 22.713 1.00 96.31 308 LEU A N 1
ATOM 2499 C CA . LEU A 1 308 ? -17.830 0.749 23.006 1.00 96.31 308 LEU A CA 1
ATOM 2500 C C . LEU A 1 308 ? -18.390 0.923 24.421 1.00 96.31 308 LEU A C 1
ATOM 2502 O O . LEU A 1 308 ? -19.592 0.805 24.614 1.00 96.31 308 LEU A O 1
ATOM 2506 N N . GLU A 1 309 ? -17.555 1.243 25.409 1.00 95.19 309 GLU A N 1
ATOM 2507 C CA . GLU A 1 309 ? -18.020 1.485 26.777 1.00 95.19 309 GLU A CA 1
ATOM 2508 C C . GLU A 1 309 ? -18.958 2.697 26.877 1.00 95.19 309 GLU A C 1
ATOM 2510 O O . GLU A 1 309 ? -19.878 2.693 27.696 1.00 95.19 309 GLU A O 1
ATOM 2515 N N . GLU A 1 310 ? -18.738 3.720 26.048 1.00 95.19 310 GLU A N 1
ATOM 2516 C CA . GLU A 1 310 ? -19.545 4.944 26.021 1.00 95.19 310 GLU A CA 1
ATOM 2517 C C . GLU A 1 310 ? -20.667 4.899 24.970 1.00 95.19 310 GLU A C 1
ATOM 2519 O O . GLU A 1 310 ? -21.665 5.591 25.144 1.00 95.19 310 GLU A O 1
ATOM 2524 N N . LEU A 1 311 ? -20.553 4.070 23.925 1.00 95.88 311 LEU A N 1
ATOM 2525 C CA . LEU A 1 311 ? -21.483 4.022 22.788 1.00 95.88 311 LEU A CA 1
ATOM 2526 C C . LEU A 1 311 ? -22.973 3.909 23.188 1.00 95.88 311 LEU A C 1
ATOM 2528 O O . LEU A 1 311 ? -23.775 4.651 22.616 1.00 95.88 311 LEU A O 1
ATOM 2532 N N . PRO A 1 312 ? -23.379 3.076 24.174 1.00 96.06 312 PRO A N 1
ATOM 2533 C CA . PRO A 1 312 ? -24.782 2.974 24.582 1.00 96.06 312 PRO A CA 1
ATOM 2534 C C . PRO A 1 312 ? -25.364 4.240 25.231 1.00 96.06 312 PRO A C 1
ATOM 2536 O O . PRO A 1 312 ? -26.585 4.366 25.302 1.00 96.06 312 PRO A O 1
ATOM 2539 N N . LEU A 1 313 ? -24.525 5.178 25.701 1.00 94.88 313 LEU A N 1
ATOM 2540 C CA . LEU A 1 313 ? -24.992 6.459 26.253 1.00 94.88 313 LEU A CA 1
ATOM 2541 C C . LEU A 1 313 ? -25.642 7.326 25.174 1.00 94.88 313 LEU A C 1
ATOM 2543 O O . LEU A 1 313 ? -26.683 7.930 25.422 1.00 94.88 313 LEU A O 1
ATOM 2547 N N . ASP A 1 314 ? -25.025 7.371 23.994 1.00 94.19 314 ASP A N 1
ATOM 2548 C CA . ASP A 1 314 ? -25.493 8.169 22.860 1.00 94.19 314 ASP A CA 1
ATOM 2549 C C . ASP A 1 314 ? -26.424 7.355 21.940 1.00 94.19 314 ASP A C 1
ATOM 2551 O O . ASP A 1 314 ? -27.320 7.915 21.308 1.00 94.19 314 ASP A O 1
ATOM 2555 N N . HIS A 1 315 ? -26.269 6.022 21.912 1.00 94.50 315 HIS A N 1
ATOM 2556 C CA . HIS A 1 315 ? -27.051 5.101 21.076 1.00 94.50 315 HIS A CA 1
ATOM 2557 C C . HIS A 1 315 ? -27.636 3.934 21.890 1.00 94.50 315 HIS A C 1
ATOM 2559 O O . HIS A 1 315 ? -27.154 2.805 21.778 1.00 94.50 315 HIS A O 1
ATOM 2565 N N . PRO A 1 316 ? -28.716 4.133 22.671 1.00 93.56 316 PRO A N 1
ATOM 2566 C CA . PRO A 1 316 ? -29.273 3.084 23.536 1.00 93.56 316 PRO A CA 1
ATOM 2567 C C . PRO A 1 316 ? -29.690 1.801 22.797 1.00 93.56 316 PRO A C 1
ATOM 2569 O O . PRO A 1 316 ? -29.620 0.706 23.357 1.00 93.56 316 PRO A O 1
ATOM 2572 N N . ALA A 1 317 ? -30.074 1.910 21.520 1.00 94.38 317 ALA A N 1
ATOM 2573 C CA . ALA A 1 317 ? -30.408 0.763 20.671 1.00 94.38 317 ALA A CA 1
ATOM 2574 C C . ALA A 1 317 ? -29.216 -0.185 20.422 1.00 94.38 317 ALA A C 1
ATOM 2576 O O . ALA A 1 317 ? -29.423 -1.355 20.112 1.00 94.38 317 ALA A O 1
ATOM 2577 N N . ALA A 1 318 ? -27.981 0.294 20.596 1.00 94.19 318 ALA A N 1
ATOM 2578 C CA . ALA A 1 318 ? -26.761 -0.479 20.397 1.00 94.19 318 ALA A CA 1
ATOM 2579 C C . ALA A 1 318 ? -26.362 -1.328 21.620 1.00 94.19 318 ALA A C 1
ATOM 2581 O O . ALA A 1 318 ? -25.392 -2.075 21.531 1.00 94.19 318 ALA A O 1
ATOM 2582 N N . THR A 1 319 ? -27.055 -1.216 22.762 1.00 94.44 319 THR A N 1
ATOM 2583 C CA . THR A 1 319 ? -26.607 -1.773 24.058 1.00 94.44 319 THR A CA 1
ATOM 2584 C C . THR A 1 319 ? -26.318 -3.277 24.005 1.00 94.44 319 THR A C 1
ATOM 2586 O O . THR A 1 319 ? -25.190 -3.693 24.266 1.00 94.44 319 THR A O 1
ATOM 2589 N N . ALA A 1 320 ? -27.306 -4.092 23.619 1.00 92.00 320 ALA A N 1
ATOM 2590 C CA . ALA A 1 320 ? -27.159 -5.550 23.584 1.00 92.00 320 ALA A CA 1
ATOM 2591 C C . ALA A 1 320 ? -26.084 -5.998 22.575 1.00 92.00 320 ALA A C 1
ATOM 2593 O O . ALA A 1 320 ? -25.251 -6.855 22.867 1.00 92.00 320 ALA A O 1
ATOM 2594 N N . GLU A 1 321 ? -26.063 -5.357 21.406 1.00 94.44 321 GLU A N 1
ATOM 2595 C CA . GLU A 1 321 ? -25.091 -5.628 20.346 1.00 94.44 321 GLU A CA 1
ATOM 2596 C C . GLU A 1 321 ? -23.660 -5.279 20.780 1.00 94.44 321 GLU A C 1
ATOM 2598 O O . GLU A 1 321 ? -22.725 -6.037 20.533 1.00 94.44 321 GLU A O 1
ATOM 2603 N N . THR A 1 322 ? -23.498 -4.157 21.486 1.00 95.75 322 THR A N 1
ATOM 2604 C CA . THR A 1 322 ? -22.217 -3.705 22.041 1.00 95.75 322 THR A CA 1
ATOM 2605 C C . THR A 1 322 ? -21.656 -4.749 22.994 1.00 95.75 322 THR A C 1
ATOM 2607 O O . THR A 1 322 ? -20.499 -5.138 22.856 1.00 95.75 322 THR A O 1
ATOM 2610 N N . VAL A 1 323 ? -22.474 -5.245 23.928 1.00 95.06 323 VAL A N 1
ATOM 2611 C CA . VAL A 1 323 ? -22.066 -6.316 24.846 1.00 95.06 323 VAL A CA 1
ATOM 2612 C C . VAL A 1 323 ? -21.614 -7.537 24.044 1.00 95.06 323 VAL A C 1
ATOM 2614 O O . VAL A 1 323 ? -20.474 -7.972 24.216 1.00 95.06 323 VAL A O 1
ATOM 2617 N N . ARG A 1 324 ? -22.436 -8.021 23.103 1.00 93.75 324 ARG A N 1
ATOM 2618 C CA . ARG A 1 324 ? -22.127 -9.209 22.290 1.00 93.75 324 ARG A CA 1
ATOM 2619 C C . ARG A 1 324 ? -20.796 -9.090 21.543 1.00 93.75 324 ARG A C 1
ATOM 2621 O O . ARG A 1 324 ? -19.970 -9.992 21.629 1.00 93.75 324 ARG A O 1
ATOM 2628 N N . VAL A 1 325 ? -20.559 -7.964 20.870 1.00 93.81 325 VAL A N 1
ATOM 2629 C CA . VAL A 1 325 ? -19.339 -7.713 20.080 1.00 93.81 325 VAL A CA 1
ATOM 2630 C C . VAL A 1 325 ? -18.078 -7.635 20.951 1.00 93.81 325 VAL A C 1
ATOM 2632 O O . VAL A 1 325 ? -16.982 -7.938 20.477 1.00 93.81 325 VAL A O 1
ATOM 2635 N N . THR A 1 326 ? -18.192 -7.261 22.232 1.00 94.75 326 THR A N 1
ATOM 2636 C CA . THR A 1 326 ? -17.024 -7.201 23.131 1.00 94.75 326 THR A CA 1
ATOM 2637 C C . THR A 1 326 ? -16.582 -8.547 23.693 1.00 94.75 326 THR A C 1
ATOM 2639 O O . THR A 1 326 ? -15.394 -8.699 23.981 1.00 94.75 326 THR A O 1
ATOM 2642 N N . LEU A 1 327 ? -17.486 -9.520 23.841 1.00 92.38 327 LEU A N 1
ATOM 2643 C CA . LEU A 1 327 ? -17.198 -10.800 24.504 1.00 92.38 327 LEU A CA 1
ATOM 2644 C C . LEU A 1 327 ? -16.032 -11.582 23.870 1.00 92.38 327 LEU A C 1
ATOM 2646 O O . LEU A 1 327 ? -15.147 -11.996 24.626 1.00 92.38 327 LEU A O 1
ATOM 2650 N N . PRO A 1 328 ? -15.911 -11.698 22.528 1.00 89.81 328 PRO A N 1
ATOM 2651 C CA . PRO A 1 328 ? -14.773 -12.376 21.903 1.00 89.81 328 PRO A CA 1
ATOM 2652 C C . PRO A 1 328 ? -13.405 -11.803 22.304 1.00 89.81 328 PRO A C 1
ATOM 2654 O O . PRO A 1 328 ? -12.405 -12.524 22.311 1.00 89.81 328 PRO A O 1
ATOM 2657 N N . ALA A 1 329 ? -13.334 -10.526 22.704 1.00 91.25 329 ALA A N 1
ATOM 2658 C CA . ALA A 1 329 ? -12.085 -9.913 23.152 1.00 91.25 329 ALA A CA 1
ATOM 2659 C C . ALA A 1 329 ? -11.562 -10.489 24.485 1.00 91.25 329 ALA A C 1
ATOM 2661 O O . ALA A 1 329 ? -10.394 -10.271 24.810 1.00 91.25 329 ALA A O 1
ATOM 2662 N N . LEU A 1 330 ? -12.355 -11.279 25.225 1.00 89.75 330 LEU A N 1
ATOM 2663 C CA . LEU A 1 330 ? -11.879 -12.049 26.384 1.00 89.75 330 LEU A CA 1
ATOM 2664 C C . LEU A 1 330 ? -10.805 -13.082 26.008 1.00 89.75 330 LEU A C 1
ATOM 2666 O O . LEU A 1 330 ? -9.938 -13.391 26.829 1.00 89.75 330 LEU A O 1
ATOM 2670 N N . LEU A 1 331 ? -10.807 -13.569 24.760 1.00 88.19 331 LEU A N 1
ATOM 2671 C CA . LEU A 1 331 ? -9.800 -14.501 24.231 1.00 88.19 331 LEU A CA 1
ATOM 2672 C C . LEU A 1 331 ? -8.421 -13.852 24.062 1.00 88.19 331 LEU A C 1
ATOM 2674 O O . LEU A 1 331 ? -7.399 -14.540 23.944 1.00 88.19 331 LEU A O 1
ATOM 2678 N N . VAL A 1 332 ? -8.360 -12.520 24.067 1.00 87.44 332 VAL A N 1
ATOM 2679 C CA . VAL A 1 332 ? -7.102 -11.790 24.026 1.00 87.44 332 VAL A CA 1
ATOM 2680 C C . VAL A 1 332 ? -6.427 -11.928 25.389 1.00 87.44 332 VAL A C 1
ATOM 2682 O O . VAL A 1 332 ? -6.855 -11.320 26.362 1.00 87.44 332 VAL A O 1
ATOM 2685 N N . LYS A 1 333 ? -5.337 -12.709 25.452 1.00 83.12 333 LYS A N 1
ATOM 2686 C CA . LYS A 1 333 ? -4.497 -12.906 26.653 1.00 83.12 333 LYS A CA 1
ATOM 2687 C C . LYS A 1 333 ? -3.777 -11.611 27.061 1.00 83.12 333 LYS A C 1
ATOM 2689 O O . LYS A 1 333 ? -2.571 -11.458 26.836 1.00 83.12 333 LYS A O 1
ATOM 2694 N N . ASP A 1 334 ? -4.534 -10.644 27.553 1.00 87.00 334 ASP A N 1
ATOM 2695 C CA . ASP A 1 334 ? -4.114 -9.324 28.006 1.00 87.00 334 ASP A CA 1
ATOM 2696 C C . ASP A 1 334 ? -5.075 -8.852 29.104 1.00 87.00 334 ASP A C 1
ATOM 2698 O O . ASP A 1 334 ? -6.259 -8.624 28.851 1.00 87.00 334 ASP A O 1
ATOM 2702 N N . ALA A 1 335 ? -4.564 -8.713 30.329 1.00 87.62 335 ALA A N 1
ATOM 2703 C CA . ALA A 1 335 ? -5.392 -8.418 31.495 1.00 87.62 335 ALA A CA 1
ATOM 2704 C C . ALA A 1 335 ? -6.131 -7.073 31.380 1.00 87.62 335 ALA A C 1
ATOM 2706 O O . ALA A 1 335 ? -7.259 -6.956 31.849 1.00 87.62 335 ALA A O 1
ATOM 2707 N N . SER A 1 336 ? -5.533 -6.070 30.722 1.00 88.75 336 SER A N 1
ATOM 2708 C CA . SER A 1 336 ? -6.148 -4.746 30.576 1.00 88.75 336 SER A CA 1
ATOM 2709 C C . SER A 1 336 ? -7.334 -4.774 29.611 1.00 88.75 336 SER A C 1
ATOM 2711 O O . SER A 1 336 ? -8.352 -4.123 29.856 1.00 88.75 336 SER A O 1
ATOM 2713 N N . ILE A 1 337 ? -7.221 -5.543 28.524 1.00 91.25 337 ILE A N 1
ATOM 2714 C CA . ILE A 1 337 ? -8.315 -5.746 27.566 1.00 91.25 337 ILE A CA 1
ATOM 2715 C C . ILE A 1 337 ? -9.454 -6.521 28.234 1.00 91.25 337 ILE A C 1
ATOM 2717 O O . ILE A 1 337 ? -10.594 -6.064 28.192 1.00 91.25 337 ILE A O 1
ATOM 2721 N N . GLN A 1 338 ? -9.147 -7.633 28.905 1.00 90.75 338 GLN A N 1
ATOM 2722 C CA . GLN A 1 338 ? -10.151 -8.449 29.595 1.00 90.75 338 GLN A CA 1
ATOM 2723 C C . GLN A 1 338 ? -10.911 -7.642 30.659 1.00 90.75 338 GLN A C 1
ATOM 2725 O O . GLN A 1 338 ? -12.138 -7.675 30.690 1.00 90.75 338 GLN A O 1
ATOM 2730 N N . GLU A 1 339 ? -10.213 -6.842 31.474 1.00 89.94 339 GLU A N 1
ATOM 2731 C CA . GLU A 1 339 ? -10.843 -5.983 32.488 1.00 89.94 339 GLU A CA 1
ATOM 2732 C C . GLU A 1 339 ? -11.813 -4.956 31.876 1.00 89.94 339 GLU A C 1
ATOM 2734 O O . GLU A 1 339 ? -12.869 -4.668 32.440 1.00 89.94 339 GLU A O 1
ATOM 2739 N N . LYS A 1 340 ? -11.490 -4.398 30.702 1.00 92.44 340 LYS A N 1
ATOM 2740 C CA . LYS A 1 340 ? -12.396 -3.491 29.980 1.00 92.44 340 LYS A CA 1
ATOM 2741 C C . LYS A 1 340 ? -13.653 -4.205 29.499 1.00 92.44 340 LYS A C 1
ATOM 2743 O O . LYS A 1 340 ? -14.734 -3.663 29.694 1.00 92.44 340 LYS A O 1
ATOM 2748 N N . VAL A 1 341 ? -13.524 -5.404 28.928 1.00 93.88 341 VAL A N 1
ATOM 2749 C CA . VAL A 1 341 ? -14.690 -6.200 28.507 1.00 93.88 341 VAL A CA 1
ATOM 2750 C C . VAL A 1 341 ? -15.594 -6.487 29.704 1.00 93.88 341 VAL A C 1
ATOM 2752 O O . VAL A 1 341 ? -16.785 -6.203 29.657 1.00 93.88 341 VAL A O 1
ATOM 2755 N N . ILE A 1 342 ? -15.015 -6.947 30.816 1.00 92.38 342 ILE A N 1
ATOM 2756 C CA . ILE A 1 342 ? -15.741 -7.233 32.061 1.00 92.38 342 ILE A CA 1
ATOM 2757 C C . ILE A 1 342 ? -16.524 -6.007 32.550 1.00 92.38 342 ILE A C 1
ATOM 2759 O O . ILE A 1 342 ? -17.695 -6.118 32.907 1.00 92.38 342 ILE A O 1
ATOM 2763 N N . ARG A 1 343 ? -15.899 -4.824 32.533 1.00 92.69 343 ARG A N 1
ATOM 2764 C CA . ARG A 1 343 ? -16.541 -3.561 32.923 1.00 92.69 343 ARG A CA 1
ATOM 2765 C C . ARG A 1 343 ? -17.692 -3.173 31.991 1.00 92.69 343 ARG A C 1
ATOM 2767 O O . ARG A 1 343 ? -18.717 -2.716 32.485 1.00 92.69 343 ARG A O 1
ATOM 2774 N N . ILE A 1 344 ? -17.551 -3.375 30.680 1.00 94.62 344 ILE A N 1
ATOM 2775 C CA . ILE A 1 344 ? -18.627 -3.131 29.703 1.00 94.62 344 ILE A CA 1
ATOM 2776 C C . ILE A 1 344 ? -19.814 -4.057 29.982 1.00 94.62 344 ILE A C 1
ATOM 2778 O O . ILE A 1 344 ? -20.937 -3.574 30.112 1.00 94.62 344 ILE A O 1
ATOM 2782 N N . VAL A 1 345 ? -19.561 -5.359 30.147 1.00 93.69 345 VAL A N 1
ATOM 2783 C CA . VAL A 1 345 ? -20.598 -6.359 30.449 1.00 93.69 345 VAL A CA 1
ATOM 2784 C C . VAL A 1 345 ? -21.328 -6.002 31.746 1.00 93.69 345 VAL A C 1
ATOM 2786 O O . VAL A 1 345 ? -22.554 -5.917 31.748 1.00 93.69 345 VAL A O 1
ATOM 2789 N N . ALA A 1 346 ? -20.589 -5.715 32.822 1.00 91.38 346 ALA A N 1
ATOM 2790 C CA . ALA A 1 346 ? -21.162 -5.367 34.123 1.00 91.38 346 ALA A CA 1
ATOM 2791 C C . ALA A 1 346 ? -21.978 -4.062 34.100 1.00 91.38 346 ALA A C 1
ATOM 2793 O O . ALA A 1 346 ? -22.925 -3.913 34.869 1.00 91.38 346 ALA A O 1
ATOM 2794 N N . ARG A 1 347 ? -21.607 -3.106 33.239 1.00 93.81 347 ARG A N 1
ATOM 2795 C CA . ARG A 1 347 ? -22.278 -1.805 33.126 1.00 93.81 347 ARG A CA 1
ATOM 2796 C C . ARG A 1 347 ? -23.573 -1.869 32.321 1.00 93.81 347 ARG A C 1
ATOM 2798 O O . ARG A 1 347 ? -24.519 -1.161 32.657 1.00 93.81 347 ARG A O 1
ATOM 2805 N N . TRP A 1 348 ? -23.588 -2.655 31.248 1.00 94.31 348 TRP A N 1
ATOM 2806 C CA . TRP A 1 348 ? -24.629 -2.586 30.219 1.00 94.31 348 TRP A CA 1
ATOM 2807 C C . TRP A 1 348 ? -25.550 -3.803 30.154 1.00 94.31 348 TRP A C 1
ATOM 2809 O O . TRP A 1 348 ? -26.487 -3.793 29.361 1.00 94.31 348 TRP A O 1
ATOM 2819 N N . SER A 1 349 ? -25.323 -4.812 30.994 1.00 91.06 349 SER A N 1
ATOM 2820 C CA . SER A 1 349 ? -26.108 -6.051 30.992 1.00 91.06 349 SER A CA 1
ATOM 2821 C C . SER A 1 349 ? -26.757 -6.316 32.343 1.00 91.06 349 SER A C 1
ATOM 2823 O O . SER A 1 349 ? -26.306 -5.822 33.380 1.00 91.06 349 SER A O 1
ATOM 2825 N N . GLN A 1 350 ? -27.796 -7.145 32.345 1.00 86.12 350 GLN A N 1
ATOM 2826 C CA . GLN A 1 350 ? -28.485 -7.578 33.555 1.00 86.12 350 GLN A CA 1
ATOM 2827 C C . GLN A 1 350 ? -28.260 -9.075 33.832 1.00 86.12 350 GLN A C 1
ATOM 2829 O O . GLN A 1 350 ? -28.264 -9.882 32.902 1.00 86.12 350 GLN A O 1
ATOM 2834 N N . PRO A 1 351 ? -28.122 -9.502 35.104 1.00 79.12 351 PRO A N 1
ATOM 2835 C CA . PRO A 1 351 ? -27.884 -10.909 35.440 1.00 79.12 351 PRO A CA 1
ATOM 2836 C C . PRO A 1 351 ? -28.991 -11.878 35.009 1.00 79.12 351 PRO A C 1
ATOM 2838 O O . PRO A 1 351 ? -28.760 -13.084 35.006 1.00 79.12 351 PRO A O 1
ATOM 2841 N N . GLN A 1 352 ? -30.197 -11.387 34.702 1.00 80.81 352 GLN A N 1
ATOM 2842 C CA . GLN A 1 352 ? -31.320 -12.213 34.251 1.00 80.81 352 GLN A CA 1
ATOM 2843 C C . GLN A 1 352 ? -31.250 -12.578 32.756 1.00 80.81 352 GLN A C 1
ATOM 2845 O O . GLN A 1 352 ? -32.075 -13.362 32.294 1.00 80.81 352 GLN A O 1
ATOM 2850 N N . GLU A 1 353 ? -30.297 -12.029 31.999 1.00 84.44 353 GLU A N 1
ATOM 2851 C CA . GLU A 1 353 ? -30.143 -12.306 30.570 1.00 84.44 353 GLU A CA 1
ATOM 2852 C C . GLU A 1 353 ? -29.532 -13.696 30.331 1.00 84.44 353 GLU A C 1
ATOM 2854 O O . GLU A 1 353 ? -28.332 -13.912 30.498 1.00 84.44 353 GLU A O 1
ATOM 2859 N N . GLU A 1 354 ? -30.375 -14.653 29.939 1.00 83.44 354 GLU A N 1
ATOM 2860 C CA . GLU A 1 354 ? -29.995 -16.064 29.782 1.00 83.44 354 GLU A CA 1
ATOM 2861 C C . GLU A 1 354 ? -28.935 -16.277 28.690 1.00 83.44 354 GLU A C 1
ATOM 2863 O O . GLU A 1 354 ? -27.934 -16.946 28.935 1.00 83.44 354 GLU A O 1
ATOM 2868 N N . TRP A 1 355 ? -29.075 -15.602 27.543 1.00 88.56 355 TRP A N 1
ATOM 2869 C CA . TRP A 1 355 ? -28.112 -15.672 26.435 1.00 88.56 355 TRP A CA 1
ATOM 2870 C C . TRP A 1 355 ? -26.690 -15.256 26.856 1.00 88.56 355 TRP A C 1
ATOM 2872 O O . TRP A 1 355 ? -25.707 -15.868 26.446 1.00 88.56 355 TRP A O 1
ATOM 2882 N N . LEU A 1 356 ? -26.572 -14.228 27.706 1.00 88.25 356 LEU A N 1
ATOM 2883 C CA . LEU A 1 356 ? -25.285 -13.715 28.170 1.00 88.25 356 LEU A CA 1
ATOM 2884 C C . LEU A 1 356 ? -24.629 -14.682 29.157 1.00 88.25 356 LEU A C 1
ATOM 2886 O O . LEU A 1 356 ? -23.408 -14.833 29.157 1.00 88.25 356 LEU A O 1
ATOM 2890 N N . ARG A 1 357 ? -25.429 -15.347 29.999 1.00 84.38 357 ARG A N 1
ATOM 2891 C CA . ARG A 1 357 ? -24.926 -16.388 30.903 1.00 84.38 357 ARG A CA 1
ATOM 2892 C C . ARG A 1 357 ? -24.356 -17.566 30.126 1.00 84.38 357 ARG A C 1
ATOM 2894 O O . ARG A 1 357 ? -23.253 -18.000 30.444 1.00 84.38 357 ARG A O 1
ATOM 2901 N N . GLU A 1 358 ? -25.082 -18.056 29.125 1.00 86.19 358 GLU A N 1
ATOM 2902 C CA . GLU A 1 358 ? -24.624 -19.156 28.268 1.00 86.19 358 GLU A CA 1
ATOM 2903 C C . GLU A 1 358 ? -23.317 -18.804 27.546 1.00 86.19 358 GLU A C 1
ATOM 2905 O O . GLU A 1 358 ? -22.376 -19.595 27.560 1.00 86.19 358 GLU A O 1
ATOM 2910 N N . GLU A 1 359 ? -23.218 -17.590 27.003 1.00 87.88 359 GLU A N 1
ATOM 2911 C CA . GLU A 1 359 ? -22.019 -17.117 26.307 1.00 87.88 359 GLU A CA 1
ATOM 2912 C C . GLU A 1 359 ? -20.823 -16.946 27.265 1.00 87.88 359 GLU A C 1
ATOM 2914 O O . GLU A 1 359 ? -19.713 -17.379 26.961 1.00 87.88 359 GLU A O 1
ATOM 2919 N N . LEU A 1 360 ? -21.021 -16.381 28.466 1.00 87.81 360 LEU A N 1
ATOM 2920 C CA . LEU A 1 360 ? -19.951 -16.206 29.461 1.00 87.81 360 LEU A CA 1
ATOM 2921 C C . LEU A 1 360 ? -19.376 -17.534 29.975 1.00 87.81 360 LEU A C 1
ATOM 2923 O O . LEU A 1 360 ? -18.187 -17.590 30.308 1.00 87.81 360 LEU A O 1
ATOM 2927 N N . LEU A 1 361 ? -20.182 -18.602 30.012 1.00 84.94 361 LEU A N 1
ATOM 2928 C CA . LEU A 1 361 ? -19.717 -19.944 30.378 1.00 84.94 361 LEU A CA 1
ATOM 2929 C C . LEU A 1 361 ? -18.651 -20.480 29.410 1.00 84.94 361 LEU A C 1
ATOM 2931 O O . LEU A 1 361 ? -17.819 -21.284 29.821 1.00 84.94 361 LEU A O 1
ATOM 2935 N N . LEU A 1 362 ? -18.608 -20.000 28.162 1.00 86.94 362 LEU A N 1
ATOM 2936 C CA . LEU A 1 362 ? -17.581 -20.384 27.186 1.00 86.94 362 LEU A CA 1
ATOM 2937 C C . LEU A 1 362 ? -16.190 -19.819 27.524 1.00 86.94 362 LEU A C 1
ATOM 2939 O O . LEU A 1 362 ? -15.185 -20.306 27.004 1.00 86.94 362 LEU A O 1
ATOM 2943 N N . TYR A 1 363 ? -16.112 -18.806 28.395 1.00 87.38 363 TYR A N 1
ATOM 2944 C CA . TYR A 1 363 ? -14.870 -18.099 28.723 1.00 87.38 363 TYR A CA 1
ATOM 2945 C C . TYR A 1 363 ? -14.377 -18.347 30.161 1.00 87.38 363 TYR A C 1
ATOM 2947 O O . TYR A 1 363 ? -13.334 -17.810 30.537 1.00 87.38 363 TYR A O 1
ATOM 2955 N N . THR A 1 364 ? -15.061 -19.157 30.980 1.00 82.25 364 THR A N 1
ATOM 2956 C CA . THR A 1 364 ? -14.742 -19.328 32.419 1.00 82.25 364 THR A CA 1
ATOM 2957 C C . THR A 1 364 ? -13.291 -19.716 32.692 1.00 82.25 364 THR A C 1
ATOM 2959 O O . THR A 1 364 ? -12.687 -19.204 33.637 1.00 82.25 364 THR A O 1
ATOM 2962 N N . ASP A 1 365 ? -12.706 -20.551 31.832 1.00 80.38 365 ASP A N 1
ATOM 2963 C CA . ASP A 1 365 ? -11.337 -21.063 31.980 1.00 80.38 365 ASP A CA 1
ATOM 2964 C C . ASP A 1 365 ? -10.254 -20.009 31.703 1.00 80.38 365 ASP A C 1
ATOM 2966 O O . ASP A 1 365 ? -9.094 -20.183 32.083 1.00 80.38 365 ASP A O 1
ATOM 2970 N N . ILE A 1 366 ? -10.612 -18.914 31.027 1.00 81.19 366 ILE A N 1
ATOM 2971 C CA . ILE A 1 366 ? -9.688 -17.838 30.642 1.00 81.19 366 ILE A CA 1
ATOM 2972 C C . ILE A 1 366 ? -9.977 -16.513 31.353 1.00 81.19 366 ILE A C 1
ATOM 2974 O O . ILE A 1 366 ? -9.208 -15.559 31.192 1.00 81.19 366 ILE A O 1
ATOM 2978 N N . LEU A 1 367 ? -11.078 -16.435 32.108 1.00 82.62 367 LEU A N 1
ATOM 2979 C CA . LEU A 1 367 ? -11.452 -15.241 32.850 1.00 82.62 367 LEU A CA 1
ATOM 2980 C C . LEU A 1 367 ? -10.426 -14.955 33.960 1.00 82.62 367 LEU A C 1
ATOM 2982 O O . LEU A 1 367 ? -10.081 -15.850 34.737 1.00 82.62 367 LEU A O 1
ATOM 2986 N N . PRO A 1 368 ? -9.947 -13.706 34.082 1.00 80.25 368 PRO A N 1
ATOM 2987 C CA . PRO A 1 368 ? -9.060 -13.328 35.171 1.00 80.25 368 PRO A CA 1
ATOM 2988 C C . PRO A 1 368 ? -9.806 -13.358 36.516 1.00 80.25 368 PRO A C 1
ATOM 2990 O O . PRO A 1 368 ? -11.023 -13.202 36.573 1.00 80.25 368 PRO A O 1
ATOM 2993 N N . ALA A 1 369 ? -9.080 -13.530 37.624 1.00 78.94 369 ALA A N 1
ATOM 2994 C CA . ALA A 1 369 ? -9.685 -13.703 38.952 1.00 78.94 369 ALA A CA 1
ATOM 2995 C C . ALA A 1 369 ? -10.620 -12.545 39.366 1.00 78.94 369 ALA A C 1
ATOM 2997 O O . ALA A 1 369 ? -11.665 -12.781 39.965 1.00 78.94 369 ALA A O 1
ATOM 2998 N N . ASN A 1 370 ? -10.293 -11.307 38.985 1.00 78.31 370 ASN A N 1
ATOM 2999 C CA . ASN A 1 370 ? -11.125 -10.125 39.239 1.00 78.31 370 ASN A CA 1
ATOM 3000 C C . ASN A 1 370 ? -12.445 -10.113 38.441 1.00 78.31 370 ASN A C 1
ATOM 3002 O O . ASN A 1 370 ? -13.374 -9.400 38.813 1.00 78.31 370 ASN A O 1
ATOM 3006 N N . ALA A 1 371 ? -12.568 -10.908 37.371 1.00 82.56 371 ALA A N 1
ATOM 3007 C CA . ALA A 1 371 ? -13.825 -11.061 36.640 1.00 82.56 371 ALA A CA 1
ATOM 3008 C C . ALA A 1 371 ? -14.932 -11.621 37.535 1.00 82.56 371 ALA A C 1
ATOM 3010 O O . ALA A 1 371 ? -16.076 -11.198 37.428 1.00 82.56 371 ALA A O 1
ATOM 3011 N N . TYR A 1 372 ? -14.584 -12.530 38.446 1.00 79.69 372 TYR A N 1
ATOM 3012 C CA . TYR A 1 372 ? -15.529 -13.168 39.360 1.00 79.69 372 TYR A CA 1
ATOM 3013 C C . TYR A 1 372 ? -16.046 -12.205 40.439 1.00 79.69 372 TYR A C 1
ATOM 3015 O O . TYR A 1 372 ? -17.147 -12.401 40.946 1.00 79.69 372 TYR A O 1
ATOM 3023 N N . GLU A 1 373 ? -15.306 -11.134 40.749 1.00 82.25 373 GLU A N 1
ATOM 3024 C CA . GLU A 1 373 ? -15.779 -10.073 41.648 1.00 82.25 373 GLU A CA 1
ATOM 3025 C C . GLU A 1 373 ? -16.858 -9.209 40.981 1.00 82.25 373 GLU A C 1
ATOM 3027 O O . GLU A 1 373 ? -17.866 -8.884 41.605 1.00 82.25 373 GLU A O 1
ATOM 3032 N N . LEU A 1 374 ? -16.667 -8.858 39.703 1.00 82.56 374 LEU A N 1
ATOM 3033 C CA . LEU A 1 374 ? -17.567 -7.963 38.961 1.00 82.56 374 LEU A CA 1
ATOM 3034 C C . LEU A 1 374 ? -18.732 -8.694 38.279 1.00 82.56 374 LEU A C 1
ATOM 3036 O O . LEU A 1 374 ? -19.810 -8.123 38.132 1.00 82.56 374 LEU A O 1
ATOM 3040 N N . LEU A 1 375 ? -18.528 -9.948 37.869 1.00 84.31 375 LEU A N 1
ATOM 3041 C CA . LEU A 1 375 ? -19.503 -10.766 37.140 1.00 84.31 375 LEU A CA 1
ATOM 3042 C C . LEU A 1 375 ? -20.042 -11.938 37.969 1.00 84.31 375 LEU A C 1
ATOM 3044 O O . LEU A 1 375 ? -20.727 -12.800 37.428 1.00 84.31 375 LEU A O 1
ATOM 3048 N N . GLY A 1 376 ? -19.775 -11.994 39.277 1.00 77.69 376 GLY A N 1
ATOM 3049 C CA . GLY A 1 376 ? -20.201 -13.110 40.133 1.00 77.69 376 GLY A CA 1
ATOM 3050 C C . GLY A 1 376 ? -21.718 -13.349 40.168 1.00 77.69 376 GLY A C 1
ATOM 3051 O O . GLY A 1 376 ? -22.158 -14.467 40.398 1.00 77.69 376 GLY A O 1
ATOM 3052 N N . SER A 1 377 ? -22.541 -12.333 39.888 1.00 79.81 377 SER A N 1
ATOM 3053 C CA . SER A 1 377 ? -24.001 -12.483 39.735 1.00 79.81 377 SER A CA 1
ATOM 3054 C C . SER A 1 377 ? -24.424 -13.112 38.394 1.00 79.81 377 SER A C 1
ATOM 3056 O O . SER A 1 377 ? -25.542 -13.626 38.267 1.00 79.81 377 SER A O 1
ATOM 3058 N N . PHE A 1 378 ? -23.538 -13.076 37.397 1.00 78.94 378 PHE A N 1
ATOM 3059 C CA . PHE A 1 378 ? -23.713 -13.665 36.069 1.00 78.94 378 PHE A CA 1
ATOM 3060 C C . PHE A 1 378 ? -23.150 -15.094 36.014 1.00 78.94 378 PHE A C 1
ATOM 3062 O O . PHE A 1 378 ? -23.745 -15.962 35.379 1.00 78.94 378 PHE A O 1
ATOM 3069 N N . LEU A 1 379 ? -22.033 -15.352 36.701 1.00 75.50 379 LEU A N 1
ATOM 3070 C CA . LEU A 1 379 ? -21.328 -16.635 36.707 1.00 75.50 379 LEU A CA 1
ATOM 3071 C C . LEU A 1 379 ? -21.828 -17.523 37.855 1.00 75.50 379 LEU A C 1
ATOM 3073 O O . LEU A 1 379 ? -21.699 -17.181 39.023 1.00 75.50 379 LEU A O 1
ATOM 3077 N N . SER A 1 380 ? -22.364 -18.702 37.537 1.00 64.19 380 SER A N 1
ATOM 3078 C CA . SER A 1 380 ? -22.817 -19.669 38.558 1.00 64.19 380 SER A CA 1
ATOM 3079 C C . SER A 1 380 ? -21.670 -20.494 39.176 1.00 64.19 380 SER A C 1
ATOM 3081 O O . SER A 1 380 ? -21.917 -21.346 40.028 1.00 64.19 380 SER A O 1
ATOM 3083 N N . SER A 1 381 ? -20.422 -20.278 38.743 1.00 56.41 381 SER A N 1
ATOM 3084 C CA . SER A 1 381 ? -19.253 -21.111 39.051 1.00 56.41 381 SER A CA 1
ATOM 3085 C C . SER A 1 381 ? -18.202 -20.397 39.910 1.00 56.41 381 SER A C 1
ATOM 3087 O O . SER A 1 381 ? -17.898 -19.221 39.717 1.00 56.41 381 SER A O 1
ATOM 3089 N N . THR A 1 382 ? -17.615 -21.139 40.851 1.00 55.00 382 THR A N 1
ATOM 3090 C CA . THR A 1 382 ? -16.510 -20.706 41.724 1.00 55.00 382 THR A CA 1
ATOM 3091 C C . THR A 1 382 ? -15.208 -20.554 40.911 1.00 55.00 382 THR A C 1
ATOM 3093 O O . THR A 1 382 ? -14.973 -21.385 40.032 1.00 55.00 382 THR A O 1
ATOM 3096 N N . PRO A 1 383 ? -14.357 -19.536 41.166 1.00 56.50 383 PRO A N 1
ATOM 3097 C CA . PRO A 1 383 ? -13.131 -19.308 40.392 1.00 56.50 383 PRO A CA 1
ATOM 3098 C C . PRO A 1 383 ? -12.170 -20.516 40.406 1.00 56.50 383 PRO A C 1
ATOM 3100 O O . PRO A 1 383 ? -12.032 -21.168 41.446 1.00 56.50 383 PRO A O 1
ATOM 3103 N N . PRO A 1 384 ? -11.469 -20.808 39.290 1.00 56.16 384 PRO A N 1
ATOM 3104 C CA . PRO A 1 384 ? -10.465 -21.869 39.231 1.00 56.16 384 PRO A CA 1
ATOM 3105 C C . PRO A 1 384 ? -9.247 -21.558 40.119 1.00 56.16 384 PRO A C 1
ATOM 3107 O O . PRO A 1 384 ? -8.882 -20.399 40.333 1.00 56.16 384 PRO A O 1
ATOM 3110 N N . ALA A 1 385 ? -8.610 -22.607 40.651 1.00 54.53 385 ALA A N 1
ATOM 3111 C CA . ALA A 1 385 ? -7.440 -22.490 41.525 1.00 54.53 385 ALA A CA 1
ATOM 3112 C C . ALA A 1 385 ? -6.253 -21.787 40.817 1.00 54.53 385 ALA A C 1
ATOM 3114 O O . ALA A 1 385 ? -6.107 -21.917 39.599 1.00 54.53 385 ALA A O 1
ATOM 3115 N N . PRO A 1 386 ? -5.378 -21.056 41.540 1.00 53.72 386 PRO A N 1
ATOM 3116 C CA . PRO A 1 386 ? -4.310 -20.268 40.925 1.00 53.72 386 PRO A CA 1
ATOM 3117 C C . PRO A 1 386 ? -3.311 -21.147 40.156 1.00 53.72 386 PRO A C 1
ATOM 3119 O O . PRO A 1 386 ? -2.815 -22.136 40.691 1.00 53.72 386 PRO A O 1
ATOM 3122 N N . ILE A 1 387 ? -2.970 -20.753 38.926 1.00 59.59 387 ILE A N 1
ATOM 3123 C CA . ILE A 1 387 ? -1.964 -21.430 38.090 1.00 59.59 387 ILE A CA 1
ATOM 3124 C C . ILE A 1 387 ? -0.558 -21.180 38.668 1.00 59.59 387 ILE A C 1
ATOM 3126 O O . ILE A 1 387 ? -0.190 -20.036 38.952 1.00 59.59 387 ILE A O 1
ATOM 3130 N N . GLU A 1 388 ? 0.238 -22.244 38.831 1.00 57.66 388 GLU A N 1
ATOM 3131 C CA . GLU A 1 388 ? 1.622 -22.182 39.324 1.00 57.66 388 GLU A CA 1
ATOM 3132 C C . GLU A 1 388 ? 2.505 -21.263 38.454 1.00 57.66 388 GLU A C 1
ATOM 3134 O O . GLU A 1 388 ? 2.507 -21.331 37.223 1.00 57.66 388 GLU A O 1
ATOM 3139 N N . ARG A 1 389 ? 3.272 -20.369 39.094 1.00 52.75 389 ARG A N 1
ATOM 3140 C CA . ARG A 1 389 ? 4.141 -19.395 38.411 1.00 52.75 389 ARG A CA 1
ATOM 3141 C C . ARG A 1 389 ? 5.363 -20.078 37.785 1.00 52.75 389 ARG A C 1
ATOM 3143 O O . ARG A 1 389 ? 6.051 -20.851 38.444 1.00 52.75 389 ARG A O 1
ATOM 3150 N N . TYR A 1 390 ? 5.685 -19.709 36.543 1.00 61.78 390 TYR A N 1
ATOM 3151 C CA . TYR A 1 390 ? 6.897 -20.147 35.840 1.00 61.78 390 TYR A CA 1
ATOM 3152 C C . TYR A 1 390 ? 8.177 -19.741 36.590 1.00 61.78 390 TYR A C 1
ATOM 3154 O O . TYR A 1 390 ? 8.366 -18.568 36.921 1.00 61.78 390 TYR A O 1
ATOM 3162 N N . VAL A 1 391 ? 9.082 -20.702 36.797 1.00 70.94 391 VAL A N 1
ATOM 3163 C CA . VAL A 1 391 ? 10.411 -20.491 37.386 1.00 70.94 391 VAL A CA 1
ATOM 3164 C C . VAL A 1 391 ? 11.462 -20.580 36.279 1.00 70.94 391 VAL A C 1
ATOM 3166 O O . VAL A 1 391 ? 11.629 -21.628 35.656 1.00 70.94 391 VAL A O 1
ATOM 3169 N N . TYR A 1 392 ? 12.182 -19.483 36.027 1.00 69.44 392 TYR A N 1
ATOM 3170 C CA . TYR A 1 392 ? 13.271 -19.456 35.048 1.00 69.44 392 TYR A CA 1
ATOM 3171 C C . TYR A 1 392 ? 14.440 -20.338 35.505 1.00 69.44 392 TYR A C 1
ATOM 3173 O O . TYR A 1 392 ? 15.029 -20.100 36.558 1.00 69.44 392 TYR A O 1
ATOM 3181 N N . GLN A 1 393 ? 14.800 -21.328 34.684 1.00 79.81 393 GLN A N 1
ATOM 3182 C CA . GLN A 1 393 ? 15.980 -22.170 34.882 1.00 79.81 393 GLN A CA 1
ATOM 3183 C C . GLN A 1 393 ? 16.995 -21.915 33.755 1.00 79.81 393 GLN A C 1
ATOM 3185 O O . GLN A 1 393 ? 16.766 -22.359 32.625 1.00 79.81 393 GLN A O 1
ATOM 3190 N N . PRO A 1 394 ? 18.105 -21.199 34.014 1.00 76.88 394 PRO A N 1
ATOM 3191 C CA . PRO A 1 394 ? 19.116 -20.946 32.994 1.00 76.88 394 PRO A CA 1
ATOM 3192 C C . PRO A 1 394 ? 19.792 -22.253 32.558 1.00 76.88 394 PRO A C 1
ATOM 3194 O O . PRO A 1 394 ? 20.205 -23.060 33.389 1.00 76.88 394 PRO A O 1
ATOM 3197 N N . LYS A 1 395 ? 19.942 -22.443 31.242 1.00 80.38 395 LYS A N 1
ATOM 3198 C CA . LYS A 1 395 ? 20.707 -23.551 30.649 1.00 80.38 395 LYS A CA 1
ATOM 3199 C C . LYS A 1 395 ? 21.976 -23.008 29.998 1.00 80.38 395 LYS A C 1
ATOM 3201 O O . LYS A 1 395 ? 21.897 -22.150 29.126 1.00 80.38 395 LYS A O 1
ATOM 3206 N N . SER A 1 396 ? 23.132 -23.530 30.404 1.00 81.81 396 SER A N 1
ATOM 3207 C CA . SER A 1 396 ? 24.407 -23.270 29.727 1.00 81.81 396 SER A CA 1
ATOM 3208 C C . SER A 1 396 ? 24.522 -24.168 28.493 1.00 81.81 396 SER A C 1
ATOM 3210 O O . SER A 1 396 ? 24.338 -25.380 28.596 1.00 81.81 396 SER A O 1
ATOM 3212 N N . ILE A 1 397 ? 24.791 -23.580 27.325 1.00 79.94 397 ILE A N 1
ATOM 3213 C CA . ILE A 1 397 ? 24.949 -24.293 26.051 1.00 79.94 397 ILE A CA 1
ATOM 3214 C C . ILE A 1 397 ? 26.337 -23.968 25.499 1.00 79.94 397 ILE A C 1
ATOM 3216 O O . ILE A 1 397 ? 26.681 -22.800 25.330 1.00 79.94 397 ILE A O 1
ATOM 3220 N N . ARG A 1 398 ? 27.129 -25.001 25.188 1.00 84.88 398 ARG A N 1
ATOM 3221 C CA . ARG A 1 398 ? 28.412 -24.840 24.493 1.00 84.88 398 ARG A CA 1
ATOM 3222 C C . ARG A 1 398 ? 28.153 -24.588 23.007 1.00 84.88 398 ARG A C 1
ATOM 3224 O O . ARG A 1 398 ? 27.469 -25.376 22.363 1.00 84.88 398 ARG A O 1
ATOM 3231 N N . VAL A 1 399 ? 28.683 -23.484 22.484 1.00 83.75 399 VAL A N 1
ATOM 3232 C CA . VAL A 1 399 ? 28.424 -23.022 21.106 1.00 83.75 399 VAL A CA 1
ATOM 3233 C C . VAL A 1 399 ? 29.613 -23.181 20.155 1.00 83.75 399 VAL A C 1
ATOM 3235 O O . VAL A 1 399 ? 29.388 -23.293 18.954 1.00 83.75 399 VAL A O 1
ATOM 3238 N N . LEU A 1 400 ? 30.841 -23.236 20.687 1.00 89.38 400 LEU A N 1
ATOM 3239 C CA . LEU A 1 400 ? 32.075 -23.534 19.952 1.00 89.38 400 LEU A CA 1
ATOM 3240 C C . LEU A 1 400 ? 32.294 -25.051 19.957 1.00 89.38 400 LEU A C 1
ATOM 3242 O O . LEU A 1 400 ? 32.837 -25.623 20.914 1.00 89.38 400 LEU A O 1
ATOM 3246 N N . THR A 1 401 ? 31.751 -25.704 18.938 1.00 90.56 401 THR A N 1
ATOM 3247 C CA . THR A 1 401 ? 31.795 -27.153 18.743 1.00 90.56 401 THR A CA 1
ATOM 3248 C C . THR A 1 401 ? 32.210 -27.466 17.309 1.00 90.56 401 THR A C 1
ATOM 3250 O O . THR A 1 401 ? 31.858 -26.730 16.391 1.00 90.56 401 THR A O 1
ATOM 3253 N N . GLU A 1 402 ? 32.946 -28.561 17.103 1.00 89.00 402 GLU A N 1
ATOM 3254 C CA . GLU A 1 402 ? 33.544 -28.884 15.797 1.00 89.00 402 GLU A CA 1
ATOM 3255 C C . GLU A 1 402 ? 32.500 -29.037 14.676 1.00 89.00 402 GLU A C 1
ATOM 3257 O O . GLU A 1 402 ? 32.731 -28.620 13.547 1.00 89.00 402 GLU A O 1
ATOM 3262 N N . ASP A 1 403 ? 31.298 -29.532 14.993 1.00 89.56 403 ASP A N 1
ATOM 3263 C CA . ASP A 1 403 ? 30.171 -29.639 14.053 1.00 89.56 403 ASP A CA 1
ATOM 3264 C C . ASP A 1 403 ? 29.676 -28.279 13.527 1.00 89.56 403 ASP A C 1
ATOM 3266 O O . ASP A 1 403 ? 29.004 -28.207 12.496 1.00 89.56 403 ASP A O 1
ATOM 3270 N N . ARG A 1 404 ? 30.005 -27.191 14.230 1.00 87.75 404 ARG A N 1
ATOM 3271 C CA . ARG A 1 404 ? 29.650 -25.819 13.856 1.00 87.75 404 ARG A CA 1
ATOM 3272 C C . ARG A 1 404 ? 30.802 -25.062 13.219 1.00 87.75 404 ARG A C 1
ATOM 3274 O O . ARG A 1 404 ? 30.568 -23.930 12.800 1.00 87.75 404 ARG A O 1
ATOM 3281 N N . ARG A 1 405 ? 32.002 -25.641 13.137 1.00 88.81 405 ARG A N 1
ATOM 3282 C CA . ARG A 1 405 ? 33.184 -24.975 12.587 1.00 88.81 405 ARG A CA 1
ATOM 3283 C C . ARG A 1 405 ? 32.981 -24.656 11.107 1.00 88.81 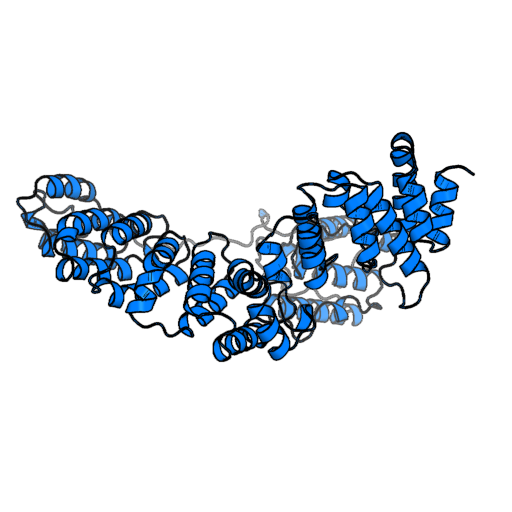405 ARG A C 1
ATOM 3285 O O . ARG A 1 405 ? 32.497 -25.480 10.331 1.00 88.81 405 ARG A O 1
ATOM 3292 N N . ILE A 1 406 ? 33.302 -23.428 10.721 1.00 88.06 406 ILE A N 1
ATOM 3293 C CA . ILE A 1 406 ? 33.185 -22.960 9.342 1.00 88.06 406 ILE A CA 1
ATOM 3294 C C . ILE A 1 406 ? 34.435 -23.394 8.579 1.00 88.06 406 ILE A C 1
ATOM 3296 O O . ILE A 1 406 ? 35.560 -23.157 9.009 1.00 88.06 406 ILE A O 1
ATOM 3300 N N . THR A 1 407 ? 34.232 -24.044 7.434 1.00 85.44 407 THR A N 1
ATOM 3301 C CA . THR A 1 407 ? 35.324 -24.492 6.565 1.00 85.44 407 THR A CA 1
ATOM 3302 C C . THR A 1 407 ? 36.018 -23.290 5.923 1.00 85.44 407 THR A C 1
ATOM 3304 O O . THR A 1 407 ? 35.348 -22.431 5.336 1.00 85.44 407 THR A O 1
ATOM 3307 N N . ALA A 1 408 ? 37.347 -23.245 6.028 1.00 82.50 408 ALA A N 1
ATOM 3308 C CA . ALA A 1 408 ? 38.178 -22.237 5.379 1.00 82.50 408 ALA A CA 1
ATOM 3309 C C . ALA A 1 408 ? 38.173 -22.411 3.852 1.00 82.50 408 ALA A C 1
ATOM 3311 O O . ALA A 1 408 ? 38.041 -23.527 3.352 1.00 82.50 408 ALA A O 1
ATOM 3312 N N . VAL A 1 409 ? 38.330 -21.308 3.124 1.00 88.44 409 VAL A N 1
ATOM 3313 C CA . VAL A 1 409 ? 38.505 -21.316 1.666 1.00 88.44 409 VAL A CA 1
ATOM 3314 C C . VAL A 1 409 ? 39.978 -21.568 1.374 1.00 88.44 409 VAL A C 1
ATOM 3316 O O . VAL A 1 409 ? 40.826 -20.763 1.753 1.00 88.44 409 VAL A O 1
ATOM 3319 N N . THR A 1 410 ? 40.291 -22.698 0.741 1.00 85.88 410 THR A N 1
ATOM 3320 C CA . THR A 1 410 ? 41.685 -23.148 0.568 1.00 85.88 410 THR A CA 1
ATOM 3321 C C . THR A 1 410 ? 42.168 -23.126 -0.875 1.00 85.88 410 THR A C 1
ATOM 3323 O O . THR A 1 410 ? 43.372 -23.154 -1.117 1.00 85.88 410 THR A O 1
ATOM 3326 N N . ASN A 1 411 ? 41.247 -23.075 -1.836 1.00 89.56 411 ASN A N 1
ATOM 3327 C CA . ASN A 1 411 ? 41.546 -23.133 -3.261 1.00 89.56 411 ASN A CA 1
ATOM 3328 C C . ASN A 1 411 ? 40.546 -22.293 -4.083 1.00 89.56 411 ASN A C 1
ATOM 3330 O O . ASN A 1 411 ? 39.576 -21.744 -3.556 1.00 89.56 411 ASN A O 1
ATOM 3334 N N . TRP A 1 412 ? 40.792 -22.203 -5.394 1.00 90.56 412 TRP A N 1
ATOM 3335 C CA . TRP A 1 412 ? 39.937 -21.466 -6.325 1.00 90.56 412 TRP A CA 1
ATOM 3336 C C . TRP A 1 412 ? 38.500 -21.998 -6.393 1.00 90.56 412 TRP A C 1
ATOM 3338 O O . TRP A 1 412 ? 37.565 -21.203 -6.438 1.00 90.56 412 TRP A O 1
ATOM 3348 N N . GLU A 1 413 ? 38.302 -23.318 -6.373 1.00 90.50 413 GLU A N 1
ATOM 3349 C CA . GLU A 1 413 ? 36.971 -23.934 -6.460 1.00 90.50 413 GLU A CA 1
ATOM 3350 C C . GLU A 1 413 ? 36.117 -23.599 -5.229 1.00 90.50 413 GLU A C 1
ATOM 3352 O O . GLU A 1 413 ? 34.943 -23.250 -5.368 1.00 90.50 413 GLU A O 1
ATOM 3357 N N . ASP A 1 414 ? 36.721 -23.612 -4.037 1.00 91.12 414 ASP A N 1
ATOM 3358 C CA . ASP A 1 414 ? 36.086 -23.194 -2.784 1.00 91.12 414 ASP A CA 1
ATOM 3359 C C . ASP A 1 414 ? 35.628 -21.729 -2.862 1.00 91.12 414 ASP A C 1
ATOM 3361 O O . ASP A 1 414 ? 34.512 -21.391 -2.449 1.00 91.12 414 ASP A O 1
ATOM 3365 N N . LEU A 1 415 ? 36.482 -20.852 -3.409 1.00 91.50 415 LEU A N 1
ATOM 3366 C CA . LEU A 1 415 ? 36.165 -19.435 -3.592 1.00 91.50 415 LEU A CA 1
ATOM 3367 C C . LEU A 1 415 ? 35.045 -19.255 -4.623 1.00 91.50 415 LEU A C 1
ATOM 3369 O O . LEU A 1 415 ? 34.116 -18.483 -4.390 1.00 91.50 415 LEU A O 1
ATOM 3373 N N . LEU A 1 416 ? 35.103 -19.980 -5.738 1.00 90.25 416 LEU A N 1
ATOM 3374 C CA . LEU A 1 416 ? 34.109 -19.923 -6.806 1.00 90.25 416 LEU A CA 1
ATOM 3375 C C . LEU A 1 416 ? 32.730 -20.385 -6.310 1.00 90.25 416 LEU A C 1
ATOM 3377 O O . LEU A 1 416 ? 31.717 -19.733 -6.577 1.00 90.25 416 LEU A O 1
ATOM 3381 N N . PHE A 1 417 ? 32.691 -21.461 -5.520 1.00 90.69 417 PHE A N 1
ATOM 3382 C CA . PHE A 1 417 ? 31.477 -21.938 -4.860 1.00 90.69 417 PHE A CA 1
ATOM 3383 C C . PHE A 1 417 ? 30.917 -20.899 -3.879 1.00 90.69 417 PHE A C 1
ATOM 3385 O O . PHE A 1 417 ? 29.709 -20.646 -3.859 1.00 90.69 417 PHE A O 1
ATOM 3392 N N . LEU A 1 418 ? 31.786 -20.260 -3.089 1.00 90.81 418 LEU A N 1
ATOM 3393 C CA . LEU A 1 418 ? 31.395 -19.199 -2.163 1.00 90.81 418 LEU A CA 1
ATOM 3394 C C . LEU A 1 418 ? 30.826 -17.975 -2.893 1.00 90.81 418 LEU A C 1
ATOM 3396 O O . LEU A 1 418 ? 29.789 -17.455 -2.479 1.00 90.81 418 LEU A O 1
ATOM 3400 N N . ILE A 1 419 ? 31.448 -17.555 -3.999 1.00 89.94 419 ILE A N 1
ATOM 3401 C CA . ILE A 1 419 ? 30.932 -16.485 -4.863 1.00 89.94 419 ILE A CA 1
ATOM 3402 C C . ILE A 1 419 ? 29.524 -16.850 -5.339 1.00 89.94 419 ILE A C 1
ATOM 3404 O O . ILE A 1 419 ? 28.596 -16.086 -5.090 1.00 89.94 419 ILE A O 1
ATOM 3408 N N . GLY A 1 420 ? 29.328 -18.037 -5.924 1.00 87.75 420 GLY A N 1
ATOM 3409 C CA . GLY A 1 420 ? 28.010 -18.495 -6.384 1.00 87.75 420 GLY A CA 1
ATOM 3410 C C . GLY A 1 420 ? 26.946 -18.518 -5.281 1.00 87.75 420 GLY A C 1
ATOM 3411 O O . GLY A 1 420 ? 25.796 -18.127 -5.496 1.00 87.75 420 GLY A O 1
ATOM 3412 N N . LYS A 1 421 ? 27.327 -18.924 -4.066 1.00 86.94 421 LYS A N 1
ATOM 3413 C CA . LYS A 1 421 ? 26.424 -18.936 -2.911 1.00 86.94 421 LYS A CA 1
ATOM 3414 C C . LYS A 1 421 ? 25.985 -17.525 -2.518 1.00 86.94 421 LYS A C 1
ATOM 3416 O O . LYS A 1 421 ? 24.791 -17.297 -2.337 1.00 86.94 421 LYS A O 1
ATOM 3421 N N . VAL A 1 422 ? 26.928 -16.588 -2.426 1.00 86.81 422 VAL A N 1
ATOM 3422 C CA . VAL A 1 422 ? 26.664 -15.195 -2.034 1.00 86.81 422 VAL A CA 1
ATOM 3423 C C . VAL A 1 422 ? 25.897 -14.428 -3.120 1.00 86.81 422 VAL A C 1
ATOM 3425 O O . VAL A 1 422 ? 25.085 -13.559 -2.797 1.00 86.81 422 VAL A O 1
ATOM 3428 N N . THR A 1 423 ? 26.112 -14.743 -4.402 1.00 77.75 423 THR A N 1
ATOM 3429 C CA . THR A 1 423 ? 25.370 -14.119 -5.512 1.00 77.75 423 THR A CA 1
ATOM 3430 C C . THR A 1 423 ? 23.932 -14.619 -5.637 1.00 77.75 423 THR A C 1
ATOM 3432 O O . THR A 1 423 ? 23.087 -13.875 -6.133 1.00 77.75 423 THR A O 1
ATOM 3435 N N . THR A 1 424 ? 23.643 -15.830 -5.149 1.00 76.00 424 THR A N 1
ATOM 3436 C CA . THR A 1 424 ? 22.296 -16.429 -5.162 1.00 76.00 424 THR A CA 1
ATOM 3437 C C . THR A 1 424 ? 21.509 -16.125 -3.881 1.00 76.00 424 THR A C 1
ATOM 3439 O O . THR A 1 424 ? 20.298 -15.919 -3.920 1.00 76.00 424 THR A O 1
ATOM 3442 N N . HIS A 1 425 ? 22.169 -16.094 -2.718 1.00 78.44 425 HIS A N 1
ATOM 3443 C CA . HIS A 1 425 ? 21.523 -15.863 -1.427 1.00 78.44 425 HIS A CA 1
ATOM 3444 C C . HIS A 1 425 ? 22.378 -14.978 -0.515 1.00 78.44 425 HIS A C 1
ATOM 3446 O O . HIS A 1 425 ? 23.535 -15.286 -0.230 1.00 78.44 425 HIS A O 1
ATOM 3452 N N . PHE A 1 426 ? 21.785 -13.896 -0.003 1.00 77.62 426 PHE A N 1
ATOM 3453 C CA . PHE A 1 426 ? 22.464 -13.019 0.946 1.00 77.62 426 PHE A CA 1
ATOM 3454 C C . PHE A 1 426 ? 22.498 -13.650 2.345 1.00 77.62 426 PHE A C 1
ATOM 3456 O O . PHE A 1 426 ? 21.500 -13.633 3.064 1.00 77.62 426 PHE A O 1
ATOM 3463 N N . ASP A 1 427 ? 23.667 -14.153 2.737 1.00 82.50 427 ASP A N 1
ATOM 3464 C CA . ASP A 1 427 ? 23.973 -14.612 4.091 1.00 82.50 427 ASP A CA 1
ATOM 3465 C C . ASP A 1 427 ? 25.170 -13.825 4.637 1.00 82.50 427 ASP A C 1
ATOM 3467 O O . ASP A 1 427 ? 26.226 -13.758 4.008 1.00 82.50 427 ASP A O 1
ATOM 3471 N N . VAL A 1 428 ? 25.004 -13.219 5.815 1.00 81.06 428 VAL A N 1
ATOM 3472 C CA . VAL A 1 428 ? 26.030 -12.353 6.412 1.00 81.06 428 VAL A CA 1
ATOM 3473 C C . VAL A 1 428 ? 27.323 -13.125 6.681 1.00 81.06 428 VAL A C 1
ATOM 3475 O O . VAL A 1 428 ? 28.393 -12.611 6.378 1.00 81.06 428 VAL A O 1
ATOM 3478 N N . SER A 1 429 ? 27.243 -14.362 7.182 1.00 83.25 429 SER A N 1
ATOM 3479 C CA . SER A 1 429 ? 28.426 -15.169 7.514 1.00 83.25 429 SER A CA 1
ATOM 3480 C C . SER A 1 429 ? 29.222 -15.563 6.268 1.00 83.25 429 SER A C 1
ATOM 3482 O O . SER A 1 429 ? 30.451 -15.550 6.280 1.00 83.25 429 SER A O 1
ATOM 3484 N N . GLU A 1 430 ? 28.529 -15.841 5.165 1.00 88.25 430 GLU A N 1
ATOM 3485 C CA . GLU A 1 430 ? 29.161 -16.160 3.884 1.00 88.25 430 GLU A CA 1
ATOM 3486 C C . GLU A 1 430 ? 29.790 -14.921 3.237 1.00 88.25 430 GLU A C 1
ATOM 3488 O O . GLU A 1 430 ? 30.854 -15.014 2.630 1.00 88.25 430 GLU A O 1
ATOM 3493 N N . VAL A 1 431 ? 29.184 -13.744 3.417 1.00 88.06 431 VAL A N 1
ATOM 3494 C CA . VAL A 1 431 ? 29.761 -12.465 2.981 1.00 88.06 431 VAL A CA 1
ATOM 3495 C C . VAL A 1 431 ? 31.017 -12.110 3.780 1.00 88.06 431 VAL A C 1
ATOM 3497 O O . VAL A 1 431 ? 31.999 -11.681 3.174 1.00 88.06 431 VAL A O 1
ATOM 3500 N N . GLU A 1 432 ? 31.024 -12.307 5.107 1.00 87.12 432 GLU A N 1
ATOM 3501 C CA . GLU A 1 432 ? 32.245 -12.172 5.925 1.00 87.12 432 GLU A CA 1
ATOM 3502 C C . GLU A 1 432 ? 33.357 -13.062 5.370 1.00 87.12 432 GLU A C 1
ATOM 3504 O O . GLU A 1 432 ? 34.459 -12.591 5.091 1.00 87.12 432 GLU A O 1
ATOM 3509 N N . ARG A 1 433 ? 33.031 -14.342 5.152 1.00 88.56 433 ARG A N 1
ATOM 3510 C CA . ARG A 1 433 ? 33.968 -15.346 4.649 1.00 88.56 433 ARG A CA 1
ATOM 3511 C C . ARG A 1 433 ? 34.497 -14.988 3.264 1.00 88.56 433 ARG A C 1
ATOM 3513 O O . ARG A 1 433 ? 35.680 -15.188 3.000 1.00 88.56 433 ARG A O 1
ATOM 3520 N N . LEU A 1 434 ? 33.652 -14.440 2.391 1.00 90.25 434 LEU A N 1
ATOM 3521 C CA . LEU A 1 434 ? 34.047 -14.005 1.053 1.00 90.25 434 LEU A CA 1
ATOM 3522 C C . LEU A 1 434 ? 35.052 -12.856 1.133 1.00 90.25 434 LEU A C 1
ATOM 3524 O O . LEU A 1 434 ? 36.111 -12.937 0.521 1.00 90.25 434 LEU A O 1
ATOM 3528 N N . LEU A 1 435 ? 34.747 -11.808 1.903 1.00 88.31 435 LEU A N 1
ATOM 3529 C CA . LEU A 1 435 ? 35.644 -10.660 2.056 1.00 88.31 435 LEU A CA 1
ATOM 3530 C C . LEU A 1 435 ? 36.998 -11.076 2.634 1.00 88.31 435 LEU A C 1
ATOM 3532 O O . LEU A 1 435 ? 38.031 -10.666 2.113 1.00 88.31 435 LEU A O 1
ATOM 3536 N N . ASP A 1 436 ? 36.991 -11.927 3.655 1.00 87.00 436 ASP A N 1
ATOM 3537 C CA . ASP A 1 436 ? 38.203 -12.468 4.268 1.00 87.00 436 ASP A CA 1
ATOM 3538 C C . ASP A 1 436 ? 39.044 -13.290 3.273 1.00 87.00 436 ASP A C 1
ATOM 3540 O O . ASP A 1 436 ? 40.249 -13.072 3.133 1.00 87.00 436 ASP A O 1
ATOM 3544 N N . SER A 1 437 ? 38.396 -14.158 2.488 1.00 87.94 437 SER A N 1
ATOM 3545 C CA . SER A 1 437 ? 39.064 -14.997 1.480 1.00 87.94 437 SER A CA 1
ATOM 3546 C C . SER A 1 437 ? 39.694 -14.172 0.351 1.00 87.94 437 SER A C 1
ATOM 3548 O O . SER A 1 437 ? 40.796 -14.475 -0.110 1.00 87.94 437 SER A O 1
ATOM 3550 N N . LEU A 1 438 ? 39.015 -13.104 -0.081 1.00 86.88 438 LEU A N 1
ATOM 3551 C CA . LEU A 1 438 ? 39.507 -12.191 -1.118 1.00 86.88 438 LEU A CA 1
ATOM 3552 C C . LEU A 1 438 ? 40.680 -11.321 -0.637 1.00 86.88 438 LEU A C 1
ATOM 3554 O O . LEU A 1 438 ? 41.438 -10.833 -1.474 1.00 86.88 438 LEU A O 1
ATOM 3558 N N . LEU A 1 439 ? 40.836 -11.126 0.678 1.00 81.94 439 LEU A N 1
ATOM 3559 C CA . LEU A 1 439 ? 41.944 -10.377 1.282 1.00 81.94 439 LEU A CA 1
ATOM 3560 C C . LEU A 1 439 ? 43.183 -11.240 1.524 1.00 81.94 439 LEU A C 1
ATOM 3562 O O . LEU A 1 439 ? 44.304 -10.783 1.304 1.00 81.94 439 LEU A O 1
ATOM 3566 N N . GLN A 1 440 ? 42.995 -12.476 1.986 1.00 76.88 440 GLN A N 1
ATOM 3567 C CA . GLN A 1 440 ? 44.112 -13.338 2.373 1.00 76.88 440 GLN A CA 1
ATOM 3568 C C . GLN A 1 440 ? 44.872 -13.920 1.172 1.00 76.88 440 GLN A C 1
ATOM 3570 O O . GLN A 1 440 ? 46.075 -14.144 1.301 1.00 76.88 440 GLN A O 1
ATOM 3575 N N . GLN A 1 441 ? 44.197 -14.136 0.028 1.00 66.06 441 GLN A N 1
ATOM 3576 C CA . GLN A 1 441 ? 44.738 -14.682 -1.236 1.00 66.06 441 GLN A CA 1
ATOM 3577 C C . GLN A 1 441 ? 45.990 -15.556 -1.058 1.00 66.06 441 GLN A C 1
ATOM 3579 O O . GLN A 1 441 ? 47.120 -15.157 -1.362 1.00 66.06 441 GLN A O 1
ATOM 3584 N N . GLY A 1 442 ? 45.768 -16.753 -0.515 1.00 64.75 442 GLY A N 1
ATOM 3585 C CA . GLY A 1 442 ? 46.797 -17.762 -0.262 1.00 64.75 442 GLY A CA 1
ATOM 3586 C C . GLY A 1 442 ? 46.864 -18.881 -1.306 1.00 64.75 442 GLY A C 1
ATOM 3587 O O . GLY A 1 442 ? 47.530 -19.878 -1.052 1.00 64.75 442 GLY A O 1
ATOM 3588 N N . PHE A 1 443 ? 46.161 -18.757 -2.437 1.00 74.75 443 PHE A N 1
ATOM 3589 C CA . PHE A 1 443 ? 46.064 -19.795 -3.470 1.00 74.75 443 PHE A CA 1
ATOM 3590 C C . PHE A 1 443 ? 46.182 -19.214 -4.884 1.00 74.75 443 PHE A C 1
ATOM 3592 O O . PHE A 1 443 ? 45.840 -18.053 -5.120 1.00 74.75 443 PHE A O 1
ATOM 3599 N N . ASP A 1 444 ? 46.667 -20.036 -5.816 1.00 81.50 444 ASP A N 1
ATOM 3600 C CA . ASP A 1 444 ? 46.881 -19.651 -7.211 1.00 81.50 444 ASP A CA 1
ATOM 3601 C C . ASP A 1 444 ? 45.550 -19.458 -7.954 1.00 81.50 444 ASP A C 1
ATOM 3603 O O . ASP A 1 444 ? 44.632 -20.278 -7.855 1.00 81.50 444 ASP A O 1
ATOM 3607 N N . LEU A 1 445 ? 45.449 -18.365 -8.716 1.00 85.62 445 LEU A N 1
ATOM 3608 C CA . LEU A 1 445 ? 44.287 -18.054 -9.551 1.00 85.62 445 LEU A CA 1
ATOM 3609 C C . LEU A 1 445 ? 44.486 -18.616 -10.974 1.00 85.62 445 LEU A C 1
ATOM 3611 O O . LEU A 1 445 ? 45.563 -18.428 -11.547 1.00 85.62 445 LEU A O 1
ATOM 3615 N N . PRO A 1 446 ? 43.471 -19.262 -11.580 1.00 89.44 446 PRO A N 1
ATOM 3616 C CA . PRO A 1 446 ? 43.520 -19.681 -12.983 1.00 89.44 446 PRO A CA 1
ATOM 3617 C C . PRO A 1 446 ? 43.671 -18.504 -13.952 1.00 89.44 446 PRO A C 1
ATOM 3619 O O . PRO A 1 446 ? 43.286 -17.384 -13.636 1.00 89.44 446 PRO A O 1
ATOM 3622 N N . ALA A 1 447 ? 44.166 -18.750 -15.169 1.00 87.00 447 ALA A N 1
ATOM 3623 C CA . ALA A 1 447 ? 44.358 -17.695 -16.173 1.00 87.00 447 ALA A CA 1
ATOM 3624 C C . ALA A 1 447 ? 43.043 -17.022 -16.625 1.00 87.00 447 ALA A C 1
ATOM 3626 O O . ALA A 1 447 ? 43.049 -15.861 -17.022 1.00 87.00 447 ALA A O 1
ATOM 3627 N N . ASP A 1 448 ? 41.926 -17.741 -16.541 1.00 86.56 448 ASP A N 1
ATOM 3628 C CA . ASP A 1 448 ? 40.579 -17.333 -16.951 1.00 86.56 448 ASP A CA 1
ATOM 3629 C C . ASP A 1 448 ? 39.685 -16.921 -15.763 1.00 86.56 448 ASP A C 1
ATOM 3631 O O . ASP A 1 448 ? 38.466 -16.805 -15.901 1.00 86.56 448 ASP A O 1
ATOM 3635 N N . PHE A 1 449 ? 40.260 -16.679 -14.577 1.00 86.12 449 PHE A N 1
ATOM 3636 C CA . PHE A 1 449 ? 39.483 -16.379 -13.367 1.00 86.12 449 PHE A CA 1
ATOM 3637 C C . PHE A 1 449 ? 38.561 -15.155 -13.528 1.00 86.12 449 PHE A C 1
ATOM 3639 O O . PHE A 1 449 ? 37.456 -15.136 -12.985 1.00 86.12 449 PHE A O 1
ATOM 3646 N N . GLN A 1 450 ? 38.987 -14.141 -14.293 1.00 83.62 450 GLN A N 1
ATOM 3647 C CA . GLN A 1 450 ? 38.188 -12.941 -14.570 1.00 83.62 450 GLN A CA 1
ATOM 3648 C C . GLN A 1 450 ? 36.913 -13.282 -15.348 1.00 83.62 450 GLN A C 1
ATOM 3650 O O . GLN A 1 450 ? 35.828 -12.817 -14.988 1.00 83.62 450 GLN A O 1
ATOM 3655 N N . ASP A 1 451 ? 37.027 -14.145 -16.360 1.00 81.44 451 ASP A N 1
ATOM 3656 C CA . ASP A 1 451 ? 35.896 -14.594 -17.168 1.00 81.44 451 ASP A CA 1
ATOM 3657 C C . ASP A 1 451 ? 34.923 -15.416 -16.315 1.00 81.44 451 ASP A C 1
ATOM 3659 O O . ASP A 1 451 ? 33.716 -15.157 -16.332 1.00 81.44 451 ASP A O 1
ATOM 3663 N N . GLN A 1 452 ? 35.438 -16.323 -15.477 1.00 83.06 452 GLN A N 1
ATOM 3664 C CA . GLN A 1 452 ? 34.625 -17.123 -14.554 1.00 83.06 452 GLN A CA 1
ATOM 3665 C C . GLN A 1 452 ? 33.852 -16.248 -13.552 1.00 83.06 452 GLN A C 1
ATOM 3667 O O . GLN A 1 452 ? 32.656 -16.460 -13.347 1.00 83.06 452 GLN A O 1
ATOM 3672 N N . VAL A 1 453 ? 34.478 -15.213 -12.982 1.00 84.19 453 VAL A N 1
ATOM 3673 C CA . VAL A 1 453 ? 33.811 -14.264 -12.067 1.00 84.19 453 VAL A CA 1
ATOM 3674 C C . VAL A 1 453 ? 32.755 -13.433 -12.799 1.00 84.19 453 VAL A C 1
ATOM 3676 O O . VAL A 1 453 ? 31.676 -13.183 -12.259 1.00 84.19 453 VAL A O 1
ATOM 3679 N N . SER A 1 454 ? 33.031 -13.029 -14.041 1.00 77.75 454 SER A N 1
ATOM 3680 C CA . SER A 1 454 ? 32.086 -12.262 -14.861 1.00 77.75 454 SER A CA 1
ATOM 3681 C C . SER A 1 454 ? 30.866 -13.079 -15.312 1.00 77.75 454 SER A C 1
ATOM 3683 O O . SER A 1 454 ? 29.804 -12.505 -15.562 1.00 77.75 454 SER A O 1
ATOM 3685 N N . SER A 1 455 ? 31.001 -14.411 -15.371 1.00 80.62 455 SER A N 1
ATOM 3686 C CA . SER A 1 455 ? 29.951 -15.340 -15.803 1.00 80.62 455 SER A CA 1
ATOM 3687 C C . SER A 1 455 ? 28.819 -15.523 -14.786 1.00 80.62 455 SER A C 1
ATOM 3689 O O . SER A 1 455 ? 27.734 -15.983 -15.149 1.00 80.62 455 SER A O 1
ATOM 3691 N N . PHE A 1 456 ? 29.027 -15.133 -13.522 1.00 75.88 456 PHE A N 1
ATOM 3692 C CA . PHE A 1 456 ? 27.973 -15.208 -12.517 1.00 75.88 456 PHE A CA 1
ATOM 3693 C C . PHE A 1 456 ? 26.837 -14.246 -12.849 1.00 75.88 456 PHE A C 1
ATOM 3695 O O . PHE A 1 456 ? 26.964 -13.018 -12.806 1.00 75.88 456 PHE A O 1
ATOM 3702 N N . HIS A 1 457 ? 25.670 -14.826 -13.113 1.00 63.88 457 HIS A N 1
ATOM 3703 C CA . HIS A 1 457 ? 24.430 -14.080 -13.153 1.00 63.88 457 HIS A CA 1
ATOM 3704 C C . HIS A 1 457 ? 24.033 -13.710 -11.728 1.00 63.88 457 HIS A C 1
ATOM 3706 O O . HIS A 1 457 ? 23.560 -14.536 -10.956 1.00 63.88 457 HIS A O 1
ATOM 3712 N N . PHE A 1 458 ? 24.202 -12.438 -11.390 1.00 63.12 458 PHE A N 1
ATOM 3713 C CA . PHE A 1 458 ? 23.514 -11.861 -10.248 1.00 63.12 458 PHE A CA 1
ATOM 3714 C C . PHE A 1 458 ? 22.036 -11.851 -10.619 1.00 63.12 458 PHE A C 1
ATOM 3716 O O . PHE A 1 458 ? 21.637 -11.096 -11.514 1.00 63.12 458 PHE A O 1
ATOM 3723 N N . GLU A 1 459 ? 21.240 -12.725 -9.998 1.00 51.16 459 GLU A N 1
ATOM 3724 C CA . GLU A 1 459 ? 19.790 -12.657 -10.138 1.00 51.16 459 GLU A CA 1
ATOM 3725 C C . GLU A 1 459 ? 19.355 -11.206 -9.905 1.00 51.16 459 GLU A C 1
ATOM 3727 O O . GLU A 1 459 ? 19.943 -10.487 -9.091 1.00 51.16 459 GLU A O 1
ATOM 3732 N N . ALA A 1 460 ? 18.347 -10.749 -10.648 1.00 45.09 460 ALA A N 1
ATOM 3733 C CA . ALA A 1 460 ? 17.775 -9.410 -10.523 1.00 45.09 460 ALA A CA 1
ATOM 3734 C C . ALA A 1 460 ? 16.994 -9.259 -9.198 1.00 45.09 460 ALA A C 1
ATOM 3736 O O . ALA A 1 460 ? 15.836 -8.848 -9.175 1.00 45.09 460 ALA A O 1
ATOM 3737 N N . MET A 1 461 ? 17.618 -9.640 -8.087 1.00 42.47 461 MET A N 1
ATOM 3738 C CA . MET A 1 461 ? 17.115 -9.518 -6.740 1.00 42.47 461 MET A CA 1
ATOM 3739 C C . MET A 1 461 ? 17.282 -8.069 -6.296 1.00 42.47 461 MET A C 1
ATOM 3741 O O . MET A 1 461 ? 18.351 -7.467 -6.366 1.00 42.47 461 MET A O 1
ATOM 3745 N N . SER A 1 462 ? 16.186 -7.508 -5.810 1.00 51.56 462 SER A N 1
ATOM 3746 C CA . SER A 1 462 ? 15.964 -6.111 -5.436 1.00 51.56 462 SER A CA 1
ATOM 3747 C C . SER A 1 462 ? 16.809 -5.570 -4.266 1.00 51.56 462 SER A C 1
ATOM 3749 O O . SER A 1 462 ? 16.478 -4.513 -3.729 1.00 51.56 462 SER A O 1
ATOM 3751 N N . SER A 1 463 ? 17.868 -6.260 -3.828 1.00 67.31 463 SER A N 1
ATOM 3752 C CA . SER A 1 463 ? 18.681 -5.838 -2.680 1.00 67.31 463 SER A CA 1
ATOM 3753 C C . SER A 1 463 ? 19.916 -5.051 -3.117 1.00 67.31 463 SER A C 1
ATOM 3755 O O . SER A 1 463 ? 20.798 -5.572 -3.801 1.00 67.31 463 SER A O 1
ATOM 3757 N N . LYS A 1 464 ? 20.021 -3.800 -2.648 1.00 71.69 464 LYS A N 1
ATOM 3758 C CA . LYS A 1 464 ? 21.205 -2.939 -2.829 1.00 71.69 464 LYS A CA 1
ATOM 3759 C C . LYS A 1 464 ? 22.501 -3.624 -2.365 1.00 71.69 464 LYS A C 1
ATOM 3761 O O . LYS A 1 464 ? 23.557 -3.364 -2.928 1.00 71.69 464 LYS A O 1
ATOM 3766 N N . THR A 1 465 ? 22.428 -4.532 -1.392 1.00 75.31 465 THR A N 1
ATOM 3767 C CA . THR A 1 465 ? 23.585 -5.246 -0.837 1.00 75.31 465 THR A CA 1
ATOM 3768 C C . THR A 1 465 ? 24.236 -6.202 -1.838 1.00 75.31 465 THR A C 1
ATOM 3770 O O . THR A 1 465 ? 25.460 -6.258 -1.923 1.00 75.31 465 THR A O 1
ATOM 3773 N N . ILE A 1 466 ? 23.439 -6.896 -2.658 1.00 76.38 466 ILE A N 1
ATOM 3774 C CA . ILE A 1 466 ? 23.950 -7.787 -3.717 1.00 76.38 466 ILE A CA 1
ATOM 3775 C C . ILE A 1 466 ? 24.675 -6.970 -4.791 1.00 76.38 466 ILE A C 1
ATOM 3777 O O . ILE A 1 466 ? 25.712 -7.385 -5.307 1.00 76.38 466 ILE A O 1
ATOM 3781 N N . TRP A 1 467 ? 24.179 -5.765 -5.083 1.00 75.06 467 TRP A N 1
ATOM 3782 C CA . TRP A 1 467 ? 24.827 -4.865 -6.031 1.00 75.06 467 TRP A CA 1
ATOM 3783 C C . TRP A 1 467 ? 26.190 -4.366 -5.535 1.00 75.06 467 TRP A C 1
ATOM 3785 O O . TRP A 1 467 ? 27.134 -4.286 -6.317 1.00 75.06 467 TRP A O 1
ATOM 3795 N N . LEU A 1 468 ? 26.323 -4.114 -4.230 1.00 79.88 468 LEU A N 1
ATOM 3796 C CA . LEU A 1 468 ? 27.606 -3.777 -3.609 1.00 79.88 468 LEU A CA 1
ATOM 3797 C C . LEU A 1 468 ? 28.603 -4.935 -3.661 1.00 79.88 468 LEU A C 1
ATOM 3799 O O . LEU A 1 468 ? 29.755 -4.725 -4.034 1.00 79.88 468 LEU A O 1
ATOM 3803 N N . ILE A 1 469 ? 28.148 -6.160 -3.382 1.00 85.12 469 ILE A N 1
ATOM 3804 C CA . ILE A 1 469 ? 28.970 -7.371 -3.522 1.00 85.12 469 ILE A CA 1
ATOM 3805 C C . ILE A 1 469 ? 29.451 -7.535 -4.965 1.00 85.12 469 ILE A C 1
ATOM 3807 O O . ILE A 1 469 ? 30.637 -7.765 -5.192 1.00 85.12 469 ILE A O 1
ATOM 3811 N N . ARG A 1 470 ? 28.562 -7.340 -5.944 1.00 80.62 470 ARG A N 1
ATOM 3812 C CA . ARG A 1 470 ? 28.922 -7.356 -7.366 1.00 80.62 470 ARG A CA 1
ATOM 3813 C C . ARG A 1 470 ? 29.994 -6.322 -7.699 1.00 80.62 470 ARG A C 1
ATOM 3815 O O . ARG A 1 470 ? 30.978 -6.662 -8.349 1.00 80.62 470 ARG A O 1
ATOM 3822 N N . GLY A 1 471 ? 29.805 -5.076 -7.268 1.00 80.75 471 GLY A N 1
ATOM 3823 C CA . GLY A 1 471 ? 30.774 -4.004 -7.502 1.00 80.75 471 GLY A CA 1
ATOM 3824 C C . GLY A 1 471 ? 32.134 -4.299 -6.888 1.00 80.75 471 GLY A C 1
ATOM 3825 O O . GLY A 1 471 ? 33.156 -4.062 -7.522 1.00 80.75 471 GLY A O 1
ATOM 3826 N N . PHE A 1 472 ? 32.145 -4.860 -5.679 1.00 85.94 472 PHE A N 1
ATOM 3827 C CA . PHE A 1 472 ? 33.373 -5.268 -5.008 1.00 85.94 472 PHE A CA 1
ATOM 3828 C C . PHE A 1 472 ? 34.090 -6.398 -5.757 1.00 85.94 472 PHE A C 1
ATOM 3830 O O . PHE A 1 472 ? 35.293 -6.299 -5.970 1.00 85.94 472 PHE A O 1
ATOM 3837 N N . LEU A 1 473 ? 33.367 -7.435 -6.198 1.00 87.56 473 LEU A N 1
ATOM 3838 C CA . LEU A 1 473 ? 33.932 -8.543 -6.981 1.00 87.56 473 LEU A CA 1
ATOM 3839 C C . LEU A 1 473 ? 34.484 -8.077 -8.331 1.00 87.56 473 LEU A C 1
ATOM 3841 O O . LEU A 1 473 ? 35.550 -8.528 -8.735 1.00 87.56 473 LEU A O 1
ATOM 3845 N N . GLN A 1 474 ? 33.785 -7.158 -9.000 1.00 81.69 474 GLN A N 1
ATOM 3846 C CA . GLN A 1 474 ? 34.240 -6.562 -10.255 1.00 81.69 474 GLN A CA 1
ATOM 3847 C C . GLN A 1 474 ? 35.486 -5.697 -10.052 1.00 81.69 474 GLN A C 1
ATOM 3849 O O . GLN A 1 474 ? 36.402 -5.738 -10.869 1.00 81.69 474 GLN A O 1
ATOM 3854 N N . ASP A 1 475 ? 35.539 -4.911 -8.975 1.00 82.88 475 ASP A N 1
ATOM 3855 C CA . ASP A 1 475 ? 36.749 -4.166 -8.650 1.00 82.88 475 ASP A CA 1
ATOM 3856 C C . ASP A 1 475 ? 37.895 -5.132 -8.344 1.00 82.88 475 ASP A C 1
ATOM 3858 O O . ASP A 1 475 ? 38.964 -4.997 -8.925 1.00 82.88 475 ASP A O 1
ATOM 3862 N N . TRP A 1 476 ? 37.666 -6.145 -7.511 1.00 86.75 476 TRP A N 1
ATOM 3863 C CA . TRP A 1 476 ? 38.661 -7.155 -7.165 1.00 86.75 476 TRP A CA 1
ATOM 3864 C C . TRP A 1 476 ? 39.212 -7.902 -8.392 1.00 86.75 476 TRP A C 1
ATOM 3866 O O . TRP A 1 476 ? 40.430 -7.996 -8.543 1.00 86.75 476 TRP A O 1
ATOM 3876 N N . SER A 1 477 ? 38.350 -8.368 -9.305 1.00 84.12 477 SER A N 1
ATOM 3877 C CA . SER A 1 477 ? 38.776 -9.096 -10.511 1.00 84.12 477 SER A CA 1
ATOM 3878 C C . SER A 1 477 ? 39.638 -8.240 -11.443 1.00 84.12 477 SER A C 1
ATOM 3880 O O . SER A 1 477 ? 40.480 -8.769 -12.164 1.00 84.12 477 SER A O 1
ATOM 3882 N N . ASN A 1 478 ? 39.458 -6.917 -11.392 1.00 80.75 478 ASN A N 1
ATOM 3883 C CA . ASN A 1 478 ? 40.223 -5.922 -12.142 1.00 80.75 478 ASN A CA 1
ATOM 3884 C C . ASN A 1 478 ? 41.341 -5.273 -11.298 1.00 80.75 478 ASN A C 1
ATOM 3886 O O . ASN A 1 478 ? 41.685 -4.112 -11.513 1.00 80.75 478 ASN A O 1
ATOM 3890 N N . GLY A 1 479 ? 41.869 -5.963 -10.279 1.00 77.44 479 GLY A N 1
ATOM 3891 C CA . GLY A 1 479 ? 42.992 -5.463 -9.470 1.00 77.44 479 GLY A CA 1
ATOM 3892 C C . GLY A 1 479 ? 42.669 -4.218 -8.631 1.00 77.44 479 GLY A C 1
ATOM 3893 O O . GLY A 1 479 ? 43.555 -3.457 -8.248 1.00 77.44 479 GLY A O 1
ATOM 3894 N N . PHE A 1 480 ? 41.389 -3.979 -8.353 1.00 75.31 480 PHE A N 1
ATOM 3895 C CA . PHE A 1 480 ? 40.838 -2.778 -7.723 1.00 75.31 480 PHE A CA 1
ATOM 3896 C C . PHE A 1 480 ? 41.155 -1.462 -8.461 1.00 75.31 480 PHE A C 1
ATOM 3898 O O . PHE A 1 480 ? 41.126 -0.385 -7.842 1.00 75.31 480 PHE A O 1
ATOM 3905 N N . GLU A 1 481 ? 41.435 -1.524 -9.767 1.00 63.91 481 GLU A N 1
ATOM 3906 C CA . GLU A 1 481 ? 41.669 -0.354 -10.626 1.00 63.91 481 GLU A CA 1
ATOM 3907 C C . GLU A 1 481 ? 40.366 0.345 -11.033 1.00 63.91 481 GLU A C 1
ATOM 3909 O O . GLU A 1 481 ? 40.337 1.565 -11.199 1.00 63.91 481 GLU A O 1
ATOM 3914 N N . THR A 1 482 ? 39.260 -0.397 -11.118 1.00 60.31 482 THR A N 1
ATOM 3915 C CA . THR A 1 482 ? 37.943 0.168 -11.416 1.00 60.31 482 THR A CA 1
ATOM 3916 C C . THR A 1 482 ? 37.344 0.916 -10.216 1.00 60.31 482 THR A C 1
ATOM 3918 O O . THR A 1 482 ? 37.664 0.688 -9.039 1.00 60.31 482 THR A O 1
ATOM 3921 N N . THR A 1 483 ? 36.458 1.867 -10.523 1.00 62.00 483 THR A N 1
ATOM 3922 C CA . THR A 1 483 ? 35.704 2.662 -9.542 1.00 62.00 483 THR A CA 1
ATOM 3923 C C . THR A 1 483 ? 34.265 2.180 -9.394 1.00 62.00 483 THR A C 1
ATOM 3925 O O . THR A 1 483 ? 33.440 2.942 -8.892 1.00 62.00 483 THR A O 1
ATOM 3928 N N . ALA A 1 484 ? 33.943 0.944 -9.805 1.00 62.88 484 ALA A N 1
ATOM 3929 C CA . ALA A 1 484 ? 32.565 0.463 -9.842 1.00 62.88 484 ALA A CA 1
ATOM 3930 C C . ALA A 1 484 ? 31.911 0.671 -8.474 1.00 62.88 484 ALA A C 1
ATOM 3932 O O . ALA A 1 484 ? 30.922 1.394 -8.405 1.00 62.88 484 ALA A O 1
ATOM 3933 N N . LEU A 1 485 ? 32.555 0.206 -7.391 1.00 68.19 485 LEU A N 1
ATOM 3934 C CA . LEU A 1 485 ? 32.100 0.358 -6.002 1.00 68.19 485 LEU A CA 1
ATOM 3935 C C . LEU A 1 485 ? 31.921 1.821 -5.545 1.00 68.19 485 LEU A C 1
ATOM 3937 O O . LEU A 1 485 ? 31.049 2.109 -4.722 1.00 68.19 485 LEU A O 1
ATOM 3941 N N . ASN A 1 486 ? 32.711 2.757 -6.082 1.00 65.00 486 ASN A N 1
ATOM 3942 C CA . ASN A 1 486 ? 32.670 4.175 -5.699 1.00 65.00 486 ASN A CA 1
ATOM 3943 C C . ASN A 1 486 ? 31.419 4.884 -6.235 1.00 65.00 486 ASN A C 1
ATOM 3945 O O . ASN A 1 486 ? 30.992 5.887 -5.670 1.00 65.00 486 ASN A O 1
ATOM 3949 N N . HIS A 1 487 ? 30.841 4.379 -7.326 1.00 59.56 487 HIS A N 1
ATOM 3950 C CA . HIS A 1 487 ? 29.670 4.971 -7.976 1.00 59.56 487 HIS A CA 1
ATOM 3951 C C . HIS A 1 487 ? 28.354 4.297 -7.560 1.00 59.56 487 HIS A C 1
ATOM 3953 O O . HIS A 1 487 ? 27.288 4.715 -8.011 1.00 59.56 487 HIS A O 1
ATOM 3959 N N . LEU A 1 488 ? 28.412 3.270 -6.698 1.00 59.09 488 LEU A N 1
ATOM 3960 C CA . LEU A 1 488 ? 27.239 2.478 -6.322 1.00 59.09 488 LEU A CA 1
ATOM 3961 C C . LEU A 1 488 ? 26.402 3.078 -5.183 1.00 59.09 488 LEU A C 1
ATOM 3963 O O . LEU A 1 488 ? 25.244 2.712 -4.983 1.00 59.09 488 LEU A O 1
ATOM 3967 N N . VAL A 1 489 ? 26.951 3.998 -4.397 1.00 58.03 489 VAL A N 1
ATOM 3968 C CA . VAL A 1 489 ? 26.210 4.613 -3.291 1.00 58.03 489 VAL A CA 1
ATOM 3969 C C . VAL A 1 489 ? 26.382 6.109 -3.393 1.00 58.03 489 VAL A C 1
ATOM 3971 O O . VAL A 1 489 ? 27.490 6.625 -3.292 1.00 58.03 489 VAL A O 1
ATOM 3974 N N . SER A 1 490 ? 25.273 6.818 -3.602 1.00 50.97 490 SER A N 1
ATOM 3975 C CA . SER A 1 490 ? 25.271 8.258 -3.373 1.00 50.97 490 SER A CA 1
ATOM 3976 C C . SER A 1 490 ? 25.543 8.493 -1.882 1.00 50.97 490 SER A C 1
ATOM 3978 O O . SER A 1 490 ? 24.875 7.854 -1.063 1.00 50.97 490 SER A O 1
ATOM 3980 N N . PRO A 1 491 ? 26.434 9.427 -1.502 1.00 46.84 491 PRO A N 1
ATOM 3981 C CA . PRO A 1 491 ? 26.626 9.845 -0.110 1.00 46.84 491 PRO A CA 1
ATOM 3982 C C . PRO A 1 491 ? 25.321 10.231 0.619 1.00 46.84 491 PRO A C 1
ATOM 3984 O O . PRO A 1 491 ? 25.306 10.320 1.840 1.00 46.84 491 PRO A O 1
ATOM 3987 N N . ALA A 1 492 ? 24.221 10.436 -0.121 1.00 42.00 492 ALA A N 1
ATOM 3988 C CA . ALA A 1 492 ? 22.876 10.745 0.363 1.00 42.00 492 ALA A CA 1
ATOM 3989 C C . ALA A 1 492 ? 21.930 9.522 0.504 1.00 42.00 492 ALA A C 1
ATOM 3991 O O . ALA A 1 492 ? 20.708 9.664 0.458 1.00 42.00 492 ALA A O 1
ATOM 3992 N N . SER A 1 493 ? 22.455 8.300 0.624 1.00 52.72 493 SER A N 1
ATOM 3993 C CA . SER A 1 493 ? 21.652 7.103 0.913 1.00 52.72 493 SER A CA 1
ATOM 3994 C C . SER A 1 493 ? 21.003 7.187 2.308 1.00 52.72 493 SER A C 1
ATOM 3996 O O . SER A 1 493 ? 21.697 7.079 3.312 1.00 52.72 493 SER A O 1
ATOM 3998 N N . ASN A 1 494 ? 19.668 7.296 2.380 1.00 54.56 494 ASN A N 1
ATOM 3999 C CA . ASN A 1 494 ? 18.890 7.261 3.640 1.00 54.56 494 ASN A CA 1
ATOM 4000 C C . ASN A 1 494 ? 18.839 5.872 4.323 1.00 54.56 494 ASN A C 1
ATOM 4002 O O . ASN A 1 494 ? 18.090 5.684 5.279 1.00 54.56 494 ASN A O 1
ATOM 4006 N N . ASP A 1 495 ? 19.565 4.877 3.809 1.00 66.00 495 ASP A N 1
ATOM 4007 C CA . ASP A 1 495 ? 19.605 3.521 4.359 1.00 66.00 495 ASP A CA 1
ATOM 4008 C C . ASP A 1 495 ? 20.922 3.315 5.120 1.00 66.00 495 ASP A C 1
ATOM 4010 O O . ASP A 1 495 ? 21.975 3.089 4.516 1.00 66.00 495 ASP A O 1
ATOM 4014 N N . GLU A 1 496 ? 20.857 3.435 6.449 1.00 70.25 496 GLU A N 1
ATOM 4015 C CA . GLU A 1 496 ? 22.012 3.318 7.348 1.00 70.25 496 GLU A CA 1
ATOM 4016 C C . GLU A 1 496 ? 22.728 1.968 7.202 1.00 70.25 496 GLU A C 1
ATOM 4018 O O . GLU A 1 496 ? 23.958 1.918 7.238 1.00 70.25 496 GLU A O 1
ATOM 4023 N N . PHE A 1 497 ? 21.986 0.881 6.961 1.00 72.06 497 PHE A N 1
ATOM 4024 C CA . PHE A 1 497 ? 22.563 -0.453 6.795 1.00 72.06 497 PHE A CA 1
ATOM 4025 C C . PHE A 1 497 ? 23.408 -0.540 5.520 1.00 72.06 497 PHE A C 1
ATOM 4027 O O . PHE A 1 497 ? 24.537 -1.033 5.550 1.00 72.06 497 PHE A O 1
ATOM 4034 N N . ILE A 1 498 ? 22.896 -0.011 4.407 1.00 75.25 498 ILE A N 1
ATOM 4035 C CA . ILE A 1 498 ? 23.622 0.022 3.129 1.00 75.25 498 ILE A CA 1
ATOM 4036 C C . ILE A 1 498 ? 24.860 0.911 3.212 1.00 75.25 498 ILE A C 1
ATOM 4038 O O . ILE A 1 498 ? 25.907 0.545 2.679 1.00 75.25 498 ILE A O 1
ATOM 4042 N N . THR A 1 499 ? 24.769 2.040 3.9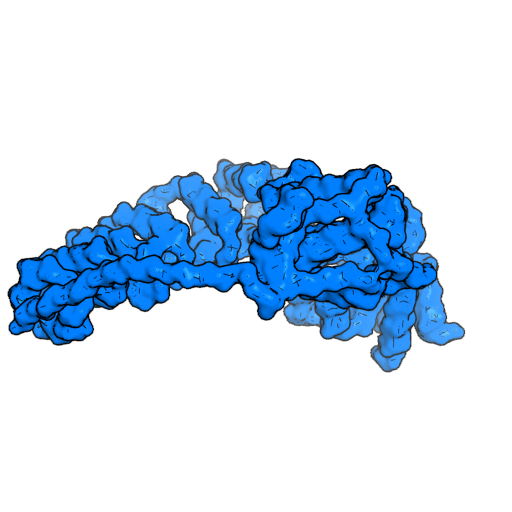13 1.00 75.00 499 THR A N 1
ATOM 4043 C CA . THR A 1 499 ? 25.912 2.933 4.131 1.00 75.00 499 THR A CA 1
ATOM 4044 C C . THR A 1 499 ? 27.012 2.237 4.935 1.00 75.00 499 THR A C 1
ATOM 4046 O O . THR A 1 499 ? 28.164 2.232 4.503 1.00 75.00 499 THR A O 1
ATOM 4049 N N . VAL A 1 500 ? 26.676 1.581 6.052 1.00 78.69 500 VAL A N 1
ATOM 4050 C CA . VAL A 1 500 ? 27.649 0.826 6.868 1.00 78.69 500 VAL A CA 1
ATOM 4051 C C . VAL A 1 500 ? 28.281 -0.313 6.066 1.00 78.69 500 VAL A C 1
ATOM 4053 O O . VAL A 1 500 ? 29.499 -0.497 6.098 1.00 78.69 500 VAL A O 1
ATOM 4056 N N . PHE A 1 501 ? 27.473 -1.053 5.306 1.00 80.12 501 PHE A N 1
ATOM 4057 C CA . PHE A 1 501 ? 27.956 -2.150 4.472 1.00 80.12 501 PHE A CA 1
ATOM 4058 C C . PHE A 1 501 ? 28.918 -1.663 3.375 1.00 80.12 501 PHE A C 1
ATOM 4060 O O . PHE A 1 501 ? 29.983 -2.247 3.181 1.00 80.12 501 PHE A O 1
ATOM 4067 N N . 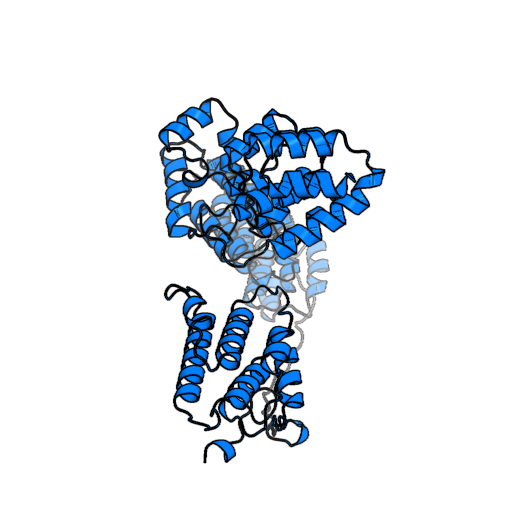TRP A 1 502 ? 28.599 -0.549 2.707 1.00 82.62 502 TRP A N 1
ATOM 4068 C CA . TRP A 1 502 ? 29.474 0.072 1.708 1.00 82.62 502 TRP A CA 1
ATOM 4069 C C . TRP A 1 502 ? 30.794 0.570 2.306 1.00 82.62 502 TRP A C 1
ATOM 4071 O O . TRP A 1 502 ? 31.856 0.254 1.768 1.00 82.62 502 TRP A O 1
ATOM 4081 N N . VAL A 1 503 ? 30.752 1.285 3.440 1.00 81.75 503 VAL A N 1
ATOM 4082 C CA . VAL A 1 503 ? 31.962 1.750 4.149 1.00 81.75 503 VAL A CA 1
ATOM 4083 C C . VAL A 1 503 ? 32.883 0.574 4.456 1.00 81.75 503 VAL A C 1
ATOM 4085 O O . VAL A 1 503 ? 34.097 0.654 4.265 1.00 81.75 503 VAL A O 1
ATOM 4088 N N . ARG A 1 504 ? 32.309 -0.551 4.879 1.00 83.06 504 ARG A N 1
ATOM 4089 C CA . ARG A 1 504 ? 33.076 -1.751 5.186 1.00 83.06 504 ARG A CA 1
ATOM 4090 C C . ARG A 1 504 ? 33.726 -2.381 3.952 1.00 83.06 504 ARG A C 1
ATOM 4092 O O . ARG A 1 504 ? 34.885 -2.782 4.025 1.00 83.06 504 ARG A O 1
ATOM 4099 N N . MET A 1 505 ? 33.036 -2.428 2.814 1.00 85.12 505 MET A N 1
ATOM 4100 C CA . MET A 1 505 ? 33.635 -2.890 1.554 1.00 85.12 505 MET A CA 1
ATOM 4101 C C . MET A 1 505 ? 34.748 -1.959 1.069 1.00 85.12 505 MET A C 1
ATOM 4103 O O . MET A 1 505 ? 35.784 -2.425 0.602 1.00 85.12 505 MET A O 1
ATOM 4107 N N . MET A 1 506 ? 34.576 -0.647 1.231 1.00 83.06 506 MET A N 1
ATOM 4108 C CA . MET A 1 506 ? 35.625 0.333 0.941 1.00 83.06 506 MET A CA 1
ATOM 4109 C C . MET A 1 506 ? 36.855 0.127 1.830 1.00 83.06 506 MET A C 1
ATOM 4111 O O . MET A 1 506 ? 37.983 0.214 1.344 1.00 83.06 506 MET A O 1
ATOM 4115 N N . TYR A 1 507 ? 36.652 -0.204 3.107 1.00 84.00 507 TYR A N 1
ATOM 4116 C CA . TYR A 1 507 ? 37.741 -0.539 4.021 1.00 84.00 507 TYR A CA 1
ATOM 4117 C C . TYR A 1 507 ? 38.468 -1.824 3.601 1.00 84.00 507 TYR A C 1
ATOM 4119 O O . TYR A 1 507 ? 39.690 -1.816 3.486 1.00 84.00 507 TYR A O 1
ATOM 4127 N N . ALA A 1 508 ? 37.737 -2.893 3.263 1.00 84.25 508 ALA A N 1
ATOM 4128 C CA . ALA A 1 508 ? 38.333 -4.116 2.722 1.00 84.25 508 ALA A CA 1
ATOM 4129 C C . ALA A 1 508 ? 39.133 -3.838 1.432 1.00 84.25 508 ALA A C 1
ATOM 4131 O O . ALA A 1 508 ? 40.278 -4.260 1.306 1.00 84.25 508 ALA A O 1
ATOM 4132 N N . LYS A 1 509 ? 38.594 -3.035 0.504 1.00 83.88 509 LYS A N 1
ATOM 4133 C CA . LYS A 1 509 ? 39.311 -2.598 -0.709 1.00 83.88 509 LYS A CA 1
ATOM 4134 C C . LYS A 1 509 ? 40.614 -1.866 -0.367 1.00 83.88 509 LYS A C 1
ATOM 4136 O O . LYS A 1 509 ? 41.628 -2.084 -1.028 1.00 83.88 509 LYS A O 1
ATOM 4141 N N . ALA A 1 510 ? 40.607 -1.009 0.654 1.00 83.44 510 ALA A N 1
ATOM 4142 C CA . ALA A 1 510 ? 41.806 -0.308 1.109 1.00 83.44 510 ALA A CA 1
ATOM 4143 C C . ALA A 1 510 ? 42.860 -1.269 1.691 1.00 83.44 510 ALA A C 1
ATOM 4145 O O . ALA A 1 510 ? 44.033 -1.150 1.337 1.00 83.44 510 ALA A O 1
ATOM 4146 N N . LEU A 1 511 ? 42.448 -2.245 2.511 1.00 82.88 511 LEU A N 1
ATOM 4147 C CA . LEU A 1 511 ? 43.335 -3.290 3.045 1.00 82.88 511 LEU A CA 1
ATOM 4148 C C . LEU A 1 511 ? 43.966 -4.128 1.924 1.00 82.88 511 LEU A C 1
ATOM 4150 O O . LEU A 1 511 ? 45.180 -4.339 1.923 1.00 82.88 511 LEU A O 1
ATOM 4154 N N . ALA A 1 512 ? 43.162 -4.526 0.931 1.00 80.50 512 ALA A N 1
ATOM 4155 C CA . ALA A 1 512 ? 43.630 -5.269 -0.236 1.00 80.50 512 ALA A CA 1
ATOM 4156 C C . ALA A 1 512 ? 44.691 -4.481 -1.023 1.00 80.50 512 ALA A C 1
ATOM 4158 O O . ALA A 1 512 ? 45.755 -5.011 -1.338 1.00 80.50 512 ALA A O 1
ATOM 4159 N N . LYS A 1 513 ? 44.446 -3.186 -1.284 1.00 80.81 513 LYS A N 1
ATOM 4160 C CA . LYS A 1 513 ? 45.411 -2.299 -1.964 1.00 80.81 513 LYS A CA 1
ATOM 4161 C C . LYS A 1 513 ? 46.693 -2.082 -1.167 1.00 80.81 513 LYS A C 1
ATOM 4163 O O . LYS A 1 513 ? 47.757 -1.929 -1.759 1.00 80.81 513 LYS A O 1
ATOM 4168 N N . ALA A 1 514 ? 46.600 -2.071 0.159 1.00 81.50 514 ALA A N 1
ATOM 4169 C CA . ALA A 1 514 ? 47.755 -1.990 1.046 1.00 81.50 514 ALA A CA 1
ATOM 4170 C C . ALA A 1 514 ? 48.514 -3.328 1.174 1.00 81.50 514 ALA A C 1
ATOM 4172 O O . ALA A 1 514 ? 49.498 -3.392 1.909 1.00 81.50 514 ALA A O 1
ATOM 4173 N N . ASN A 1 515 ? 48.066 -4.386 0.481 1.00 77.81 515 ASN A N 1
ATOM 4174 C CA . ASN A 1 515 ? 48.585 -5.753 0.578 1.00 77.81 515 ASN A CA 1
ATOM 4175 C C . ASN A 1 515 ? 48.619 -6.270 2.032 1.00 77.81 515 ASN A C 1
ATOM 4177 O O . ASN A 1 515 ? 49.500 -7.040 2.419 1.00 77.81 515 ASN A O 1
ATOM 4181 N N . GLN A 1 516 ? 47.663 -5.827 2.857 1.00 76.88 516 GLN A N 1
ATOM 4182 C CA . GLN A 1 516 ? 47.490 -6.304 4.225 1.00 76.88 516 GLN A CA 1
ATOM 4183 C C . GLN A 1 516 ? 46.627 -7.565 4.206 1.00 76.88 516 GLN A C 1
ATOM 4185 O O . GLN A 1 516 ? 45.408 -7.495 4.097 1.00 76.88 516 GLN A O 1
ATOM 4190 N N . ARG A 1 517 ? 47.280 -8.724 4.320 1.00 73.25 517 ARG A N 1
ATOM 4191 C CA . ARG A 1 517 ? 46.648 -10.053 4.237 1.00 73.25 517 ARG A CA 1
ATOM 4192 C C . ARG A 1 517 ? 46.175 -10.598 5.591 1.00 73.25 517 ARG A C 1
ATOM 4194 O O . ARG A 1 517 ? 46.141 -11.807 5.789 1.00 73.25 517 ARG A O 1
ATOM 4201 N N . LEU A 1 518 ? 45.887 -9.719 6.550 1.00 73.88 518 LEU A N 1
ATOM 4202 C CA . LEU A 1 518 ? 45.402 -10.134 7.868 1.00 73.88 518 LEU A CA 1
ATOM 4203 C C . LEU A 1 518 ? 43.938 -10.565 7.780 1.00 73.88 518 LEU A C 1
ATOM 4205 O O . LEU A 1 518 ? 43.151 -9.943 7.063 1.00 73.88 518 LEU A O 1
ATOM 4209 N N . SER A 1 519 ? 43.580 -11.598 8.540 1.00 74.00 519 SER A N 1
ATOM 4210 C CA . SER A 1 519 ? 42.191 -12.022 8.682 1.00 74.00 519 SER A CA 1
ATOM 4211 C C . SER A 1 519 ? 41.342 -10.920 9.306 1.00 74.00 519 SER A C 1
ATOM 4213 O O . SER A 1 519 ? 41.782 -10.207 10.214 1.00 74.00 519 SER A O 1
ATOM 4215 N N . LEU A 1 520 ? 40.103 -10.785 8.843 1.00 79.50 520 LEU A N 1
ATOM 4216 C CA . LEU A 1 520 ? 39.152 -9.876 9.469 1.00 79.50 520 LEU A CA 1
ATOM 4217 C C . LEU A 1 520 ? 38.706 -10.460 10.815 1.00 79.50 520 LEU A C 1
ATOM 4219 O O . LEU A 1 520 ? 38.196 -11.575 10.883 1.00 79.50 520 LEU A O 1
ATOM 4223 N N . LEU A 1 521 ? 38.813 -9.673 11.890 1.00 82.19 521 LEU A N 1
ATOM 4224 C CA . LEU A 1 521 ? 38.340 -10.076 13.226 1.00 82.19 521 LEU A CA 1
ATOM 4225 C C . LEU A 1 521 ? 36.820 -10.304 13.282 1.00 82.19 521 LEU A C 1
ATOM 4227 O O . LEU A 1 521 ? 36.319 -10.844 14.261 1.00 82.19 521 LEU A O 1
ATOM 4231 N N . SER A 1 522 ? 36.083 -9.861 12.258 1.00 80.75 522 SER A N 1
ATOM 4232 C CA . SER A 1 522 ? 34.646 -10.097 12.106 1.00 80.75 522 SER A CA 1
ATOM 4233 C C . SER A 1 522 ? 34.313 -11.442 11.455 1.00 80.75 522 SER A C 1
ATOM 4235 O O . SER A 1 522 ? 33.138 -11.806 11.422 1.00 80.75 522 SER A O 1
ATOM 4237 N N . THR A 1 523 ? 35.304 -12.180 10.944 1.00 86.56 523 THR A N 1
ATOM 4238 C CA . THR A 1 523 ? 35.075 -13.452 10.256 1.00 86.56 523 THR A CA 1
ATOM 4239 C C . THR A 1 523 ? 34.634 -14.522 11.258 1.00 86.56 523 THR A C 1
ATOM 4241 O O . THR A 1 523 ? 35.393 -14.861 12.170 1.00 86.56 523 THR A O 1
ATOM 4244 N N . PRO A 1 524 ? 33.418 -15.085 11.123 1.00 88.62 524 PRO A N 1
ATOM 4245 C CA . PRO A 1 524 ? 32.938 -16.110 12.033 1.00 88.62 524 PRO A CA 1
ATOM 4246 C C . PRO A 1 524 ? 33.741 -17.398 11.841 1.00 88.62 524 PRO A C 1
ATOM 4248 O O . PRO A 1 524 ? 33.950 -17.858 10.719 1.00 88.62 524 PRO A O 1
ATOM 4251 N N . THR A 1 525 ? 34.144 -18.015 12.950 1.00 88.94 525 THR A N 1
ATOM 4252 C CA . THR A 1 525 ? 34.814 -19.324 12.947 1.00 88.94 525 THR A CA 1
ATOM 4253 C C . THR A 1 525 ? 33.821 -20.465 13.132 1.00 88.94 525 THR A C 1
ATOM 4255 O O . THR A 1 525 ? 34.094 -21.589 12.715 1.00 88.94 525 THR A O 1
ATOM 4258 N N . HIS A 1 526 ? 32.658 -20.190 13.736 1.00 91.50 526 HIS A N 1
ATOM 4259 C CA . HIS A 1 526 ? 31.607 -21.170 13.986 1.00 91.50 526 HIS A CA 1
ATOM 4260 C C . HIS A 1 526 ? 30.211 -20.608 13.685 1.00 91.50 526 HIS A C 1
ATOM 4262 O O . HIS A 1 526 ? 29.898 -19.447 13.956 1.00 91.50 526 HIS A O 1
ATOM 4268 N N . ARG A 1 527 ? 29.317 -21.456 13.173 1.00 87.12 527 ARG A N 1
ATOM 4269 C CA . ARG A 1 527 ? 27.921 -21.095 12.903 1.00 87.12 527 ARG A CA 1
ATOM 4270 C C . ARG A 1 527 ? 27.135 -20.807 14.195 1.00 87.12 527 ARG A C 1
ATOM 4272 O O . ARG A 1 527 ? 27.322 -21.504 15.194 1.00 87.12 527 ARG A O 1
ATOM 4279 N N . PRO A 1 528 ? 26.165 -19.873 14.172 1.00 82.62 528 PRO A N 1
ATOM 4280 C CA . PRO A 1 528 ? 25.821 -19.028 13.028 1.00 82.62 528 PRO A CA 1
ATOM 4281 C C . PRO A 1 528 ? 26.772 -17.829 12.857 1.00 82.62 528 PRO A C 1
ATOM 4283 O O . PRO A 1 528 ? 27.105 -17.512 11.725 1.00 82.62 528 PRO A O 1
ATOM 4286 N N . PHE A 1 529 ? 27.251 -17.216 13.948 1.00 87.62 529 PHE A N 1
ATOM 4287 C CA . PHE A 1 529 ? 28.108 -16.015 13.917 1.00 87.62 529 PHE A CA 1
ATOM 4288 C C . PHE A 1 529 ? 29.115 -15.973 15.083 1.00 87.62 529 PHE A C 1
ATOM 4290 O O . PHE A 1 529 ? 29.442 -14.906 15.597 1.00 87.62 529 PHE A O 1
ATOM 4297 N N . TRP A 1 530 ? 29.546 -17.135 15.574 1.00 89.56 530 TRP A N 1
ATOM 4298 C CA . TRP A 1 530 ? 30.478 -17.214 16.697 1.00 89.56 530 TRP A CA 1
ATOM 4299 C C . TRP A 1 530 ? 31.917 -17.075 16.215 1.00 89.56 530 TRP A C 1
ATOM 4301 O O . TRP A 1 530 ? 32.303 -17.624 15.181 1.00 89.56 530 TRP A O 1
ATOM 4311 N N . ILE A 1 531 ? 32.706 -16.360 17.007 1.00 88.81 531 ILE A N 1
ATOM 4312 C CA . ILE A 1 531 ? 34.127 -16.144 16.779 1.00 88.81 531 ILE A CA 1
ATOM 4313 C C . ILE A 1 531 ? 34.870 -16.836 17.909 1.00 88.81 531 ILE A C 1
ATOM 4315 O O . ILE A 1 531 ? 34.550 -16.649 19.084 1.00 88.81 531 ILE A O 1
ATOM 4319 N N . ASP A 1 532 ? 35.820 -17.677 17.531 1.00 87.88 532 ASP A N 1
ATOM 4320 C CA . ASP A 1 532 ? 36.668 -18.373 18.482 1.00 87.88 532 ASP A CA 1
ATOM 4321 C C . ASP A 1 532 ? 37.694 -17.365 19.003 1.00 87.88 532 ASP A C 1
ATOM 4323 O O . ASP A 1 532 ? 38.393 -16.768 18.184 1.00 87.88 532 ASP A O 1
ATOM 4327 N N . PRO A 1 533 ? 37.801 -17.129 20.320 1.00 84.44 533 PRO A N 1
ATOM 4328 C CA . PRO A 1 533 ? 38.786 -16.201 20.862 1.00 84.44 533 PRO A CA 1
ATOM 4329 C C . PRO A 1 533 ? 40.226 -16.490 20.420 1.00 84.44 533 PRO A C 1
ATOM 4331 O O . PRO A 1 533 ? 41.037 -15.569 20.425 1.00 84.44 533 PRO A O 1
ATOM 4334 N N . GLU A 1 534 ? 40.539 -17.723 20.003 1.00 80.44 534 GLU A N 1
ATOM 4335 C CA . GLU A 1 534 ? 41.848 -18.082 19.442 1.00 80.44 534 GLU A CA 1
ATOM 4336 C C . GLU A 1 534 ? 42.252 -17.232 18.226 1.00 80.44 534 GLU A C 1
ATOM 4338 O O . GLU A 1 534 ? 43.444 -17.035 18.014 1.00 80.44 534 GLU A O 1
ATOM 4343 N N . ILE A 1 535 ? 41.303 -16.681 17.455 1.00 74.88 535 ILE A N 1
ATOM 4344 C CA . ILE A 1 535 ? 41.631 -15.826 16.298 1.00 74.88 535 ILE A CA 1
ATOM 4345 C C . ILE A 1 535 ? 41.952 -14.370 16.670 1.00 74.88 535 ILE A C 1
ATOM 4347 O O . ILE A 1 535 ? 42.297 -13.579 15.796 1.00 74.88 535 ILE A O 1
ATOM 4351 N N . LEU A 1 536 ? 41.784 -13.993 17.943 1.00 66.81 536 LEU A N 1
ATOM 4352 C CA . LEU A 1 536 ? 42.016 -12.632 18.445 1.00 66.81 536 LEU A CA 1
ATOM 4353 C C . LEU A 1 536 ? 43.429 -12.438 19.029 1.00 66.81 536 LEU A C 1
ATOM 4355 O O . LEU A 1 536 ? 43.711 -11.353 19.544 1.00 66.81 536 LEU A O 1
ATOM 4359 N N . VAL A 1 537 ? 44.269 -13.480 19.013 1.00 55.72 537 VAL A N 1
ATOM 4360 C CA . VAL A 1 537 ? 45.586 -13.538 19.678 1.00 55.72 537 VAL A CA 1
ATOM 4361 C C . VAL A 1 537 ? 46.732 -13.341 18.697 1.00 55.72 537 VAL A C 1
ATOM 4363 O O . VAL A 1 537 ? 46.702 -13.972 17.618 1.00 55.72 537 VAL A O 1
#

pLDDT: mean 82.32, std 10.28, range [42.0, 96.44]